Protein AF-A0A7S0A6H1-F1 (afdb_monomer_lite)

Radius of gyration: 26.74 Å; chains: 1; bounding box: 79×59×68 Å

Secondary structure (DSSP, 8-state):
-HHHHHHHHHHHTT-EETTGGGTTT-EETTEE--EEEES--TTSHHHHS---SSEEE----SSHHHHHHHHHH-SEESEEEE--S-HHHHHHHHHHHTTT-SEEEESS------TTS-B--EETS-SS-BSHHHHHHHTEEEEEEEEE-SHHHHHHHHHHHHH-TTTS-TT-----SS-HHHHSTT--SPPPPPPP--TT------PPPPPP----TT-GGGGSPP-EEE-EEEETTEEEE--S-EEEEEEEEEPTTTSSEEEEEEEE---HHHHHHHHHHHHHHHGGGTSHHHHS-HHHHHHHHHHHHHHHGGGHHHHHHHHHHHH---HHHHHHHHHHHHHHHHHHHHHHH-TT---TTSS-EEETTEEEEEEEEE--EEEEE--TTSHHHHHHHHHHHHHHTT-EEEEE--SSS-HHHHTTHHHHHHHS-TTSEEEE-S-HHHHHHHHHHTT--SEEEEES-HHHHHHHHHHSS-GGG-EEEEE----EEEEE-TT--HHHHHHHHHHHHHGGGG-STTSEEEEEEETTTHHHHHHHHHHHHHTS-BS-TTTT-SB---SSTTHHHHHHHHHHHHHHTT-EETTGGGTTT-EETTEEPPEEEES--TTSHHHHS---SSEEEEEEESSHHHHHHHHHT-S--S-EEEE-S---

pLDDT: mean 82.19, std 14.91, range [34.72, 98.62]

Organism: NCBI:txid73915

InterPro domains:
  IPR015590 Aldehyde dehydrogenase domain [PF00171] (3-140)
  IPR015590 Aldehyde dehydrogenase domain [PF00171] (260-655)
  IPR016160 Aldehyde dehydrogenase, cysteine active site [PS00070] (514-525)
  IPR016161 Aldehyde/histidinol dehydrogenase [SSF53720] (2-140)
  IPR016161 Aldehyde/histidinol dehydrogenase [SSF53720] (234-655)
  IPR016162 Aldehyde dehydrogenase, N-terminal [G3DSA:3.40.605.10] (261-488)
  IPR016163 Aldehyde dehydrogenase, C-terminal [G3DSA:3.40.309.10] (1-148)
  IPR016163 Aldehyde dehydrogenase, C-terminal [G3DSA:3.40.309.10] (491-655)
  IPR051020 Aldehyde dehydrogenase-related metabolic enzymes [PTHR42991] (260-654)

Foldseek 3Di:
DQLLQLVVQQVVVPWDQPCVVVVDQHDDVLFHHATETPQGDPSGCVLAPQLLAQYHHDHDDPDLVRVLVSLVNHQWAAEEEDFDPDPVRVVSNCVSNVVRHQYYHYLFFDADDDQQDWRDIGGPFFFWTGHLVGLLVLQWDKDKDKDQDDPVVVVVVVVCCQAQLQLDALQDDHPDPDDLCNLAPPDPDDQQDFDDPDPDPPDQDDLPDDDQLDLALPDCLLVDQAEFEAQFWCAQLDTHHHDDDKDFQFFLDADPVVRHTHGRYIHHADFLVSLQRRLVLLLVCCVVQSHSQLRHHLSSLLSLLSLLSVVCVVCLVVLLSLLCGQFVAASNVSSVLVVLLSVSLSVSSSQSNDPPVPPVQSDFDDDPSMTMGMGIAGQEEEEADDEQLSQRNLRSSNVSSSSSRRYAYEYEAYQTNRSSVVSSSVSCSRRDGGSSYTYDYHDCVRNQLSSQLVLSHQEYHEEEAPVVVVSSLVSHPCSVRYSYGYDHAAAAEEEEELAFPLLVSLVVLCCQCQQAQNLDSRHHLEYEYAPNCQVVSLVSNLVVLLPFAEDRSSNSGSFYFGNDQCLLVVLLVLQVQQVVVPKDQPCVVSVASHDDRRRHRATEIPAGDSSGCSLAPRSSGRYYHYHYDNDVSSVSSSVSSRSHDHYYHYGHPRSD

Structure (mmCIF, N/CA/C/O backbone):
data_AF-A0A7S0A6H1-F1
#
_entry.id   AF-A0A7S0A6H1-F1
#
loop_
_atom_site.group_PDB
_atom_site.id
_atom_site.type_symbol
_atom_site.label_atom_id
_atom_site.label_alt_id
_atom_site.label_comp_id
_atom_site.label_asym_id
_atom_site.label_entity_id
_atom_site.label_seq_id
_atom_site.pdbx_PDB_ins_code
_atom_site.Cartn_x
_atom_site.Cartn_y
_atom_site.Cartn_z
_atom_site.occupancy
_atom_site.B_iso_or_equiv
_atom_site.auth_seq_id
_atom_site.auth_comp_id
_atom_site.auth_asym_id
_atom_site.auth_atom_id
_atom_site.pdbx_PDB_model_num
ATOM 1 N N . ASP A 1 1 ? -9.278 -25.842 16.556 1.00 77.06 1 ASP A N 1
ATOM 2 C CA . ASP A 1 1 ? -8.403 -26.965 16.166 1.00 77.06 1 ASP A CA 1
ATOM 3 C C . ASP A 1 1 ? -6.914 -26.640 16.307 1.00 77.06 1 ASP A C 1
ATOM 5 O O . ASP A 1 1 ? -6.337 -27.057 17.300 1.00 77.06 1 ASP A O 1
ATOM 9 N N . TYR A 1 2 ? -6.274 -25.873 15.408 1.00 86.56 2 TYR A N 1
ATOM 10 C CA . TYR A 1 2 ? -4.821 -25.586 15.501 1.00 86.56 2 TYR A CA 1
ATOM 11 C C . TYR A 1 2 ? -4.397 -24.955 16.846 1.00 86.56 2 TYR A C 1
ATOM 13 O O . TYR A 1 2 ? -3.538 -25.487 17.545 1.00 86.56 2 TYR A O 1
ATOM 21 N N . LEU A 1 3 ? -5.061 -23.868 17.240 1.00 82.69 3 LEU A N 1
ATOM 22 C CA . LEU A 1 3 ? -4.773 -23.092 18.454 1.00 82.69 3 LEU A CA 1
ATOM 23 C C . LEU A 1 3 ? -5.111 -23.843 19.753 1.00 82.69 3 LEU A C 1
ATOM 25 O O . LEU A 1 3 ? -4.364 -23.771 20.723 1.00 82.69 3 LEU A O 1
ATOM 29 N N . GLU A 1 4 ? -6.201 -24.616 19.754 1.00 89.12 4 GLU A N 1
ATOM 30 C CA . GLU A 1 4 ? -6.553 -25.546 20.843 1.00 89.12 4 GLU A CA 1
ATOM 31 C C . GLU A 1 4 ? -5.440 -26.573 21.038 1.00 89.12 4 GLU A C 1
ATOM 33 O O . GLU A 1 4 ? -5.073 -26.877 22.167 1.00 89.12 4 GLU A O 1
ATOM 38 N N . GLY A 1 5 ? -4.863 -27.066 19.937 1.00 92.50 5 GLY A N 1
ATOM 39 C CA . GLY A 1 5 ? -3.716 -27.963 19.969 1.00 92.50 5 GLY A CA 1
ATOM 40 C C . GLY A 1 5 ? -2.462 -27.325 20.571 1.00 92.50 5 GLY A C 1
ATOM 41 O O . GLY A 1 5 ? -1.736 -28.011 21.283 1.00 92.50 5 GLY A O 1
ATOM 42 N N . LEU A 1 6 ? -2.208 -26.032 20.327 1.00 93.00 6 LEU A N 1
ATOM 43 C CA . LEU A 1 6 ? -1.087 -25.301 20.940 1.00 93.00 6 LEU A CA 1
ATOM 44 C C . LEU A 1 6 ? -1.279 -25.114 22.451 1.00 93.00 6 LEU A C 1
ATOM 46 O O . LEU A 1 6 ? -0.324 -25.244 23.214 1.00 93.00 6 LEU A O 1
ATOM 50 N N . ILE A 1 7 ? -2.513 -24.840 22.881 1.00 91.25 7 ILE A N 1
ATOM 51 C CA . ILE A 1 7 ? -2.859 -24.672 24.296 1.00 91.25 7 ILE A CA 1
ATOM 52 C C . ILE A 1 7 ? -2.812 -26.003 25.022 1.00 91.25 7 ILE A C 1
ATOM 54 O O . ILE A 1 7 ? -2.130 -26.110 26.031 1.00 91.25 7 ILE A O 1
ATOM 58 N N . ALA A 1 8 ? -3.503 -27.021 24.509 1.00 94.62 8 ALA A N 1
ATOM 59 C CA . ALA A 1 8 ? -3.524 -28.343 25.121 1.00 94.62 8 ALA A CA 1
ATOM 60 C C . ALA A 1 8 ? -2.100 -28.890 25.299 1.00 94.62 8 ALA A C 1
ATOM 62 O O . ALA A 1 8 ? -1.778 -29.427 26.357 1.00 94.62 8 ALA A O 1
ATOM 63 N N . ASP A 1 9 ? -1.231 -28.677 24.305 1.00 97.44 9 ASP A N 1
ATOM 64 C CA . ASP A 1 9 ? 0.191 -28.998 24.400 1.00 97.44 9 ASP A CA 1
ATOM 65 C C . ASP A 1 9 ? 0.881 -28.246 25.550 1.00 97.44 9 ASP A C 1
ATOM 67 O O . ASP A 1 9 ? 1.485 -28.881 26.414 1.00 97.44 9 ASP A O 1
ATOM 71 N N . ALA A 1 10 ? 0.748 -26.920 25.613 1.00 94.94 10 ALA A N 1
ATOM 72 C CA . ALA A 1 10 ? 1.390 -26.113 26.648 1.00 94.94 10 ALA A CA 1
ATOM 73 C C . ALA A 1 10 ? 0.882 -26.435 28.068 1.00 94.94 10 ALA A C 1
ATOM 75 O O . ALA A 1 10 ? 1.680 -26.545 28.999 1.00 94.94 10 ALA A O 1
ATOM 76 N N . LEU A 1 11 ? -0.425 -26.663 28.235 1.00 94.19 11 LEU A N 1
ATOM 77 C CA . LEU A 1 11 ? -1.022 -27.050 29.519 1.00 94.19 11 LEU A CA 1
ATOM 78 C C . LEU A 1 11 ? -0.569 -28.438 29.962 1.00 94.19 11 LEU A C 1
ATOM 80 O O . LEU A 1 11 ? -0.232 -28.635 31.127 1.00 94.19 11 LEU A O 1
ATOM 84 N N . SER A 1 12 ? -0.485 -29.392 29.029 1.00 96.62 12 SER A N 1
ATOM 85 C CA . SER A 1 12 ? 0.043 -30.729 29.327 1.00 96.62 12 SER A CA 1
ATOM 86 C C . SER A 1 12 ? 1.503 -30.707 29.794 1.00 96.62 12 SER A C 1
ATOM 88 O O . SER A 1 12 ? 1.949 -31.633 30.469 1.00 96.62 12 SER A O 1
ATOM 90 N N . LYS A 1 13 ? 2.235 -29.635 29.467 1.00 96.56 13 LYS A N 1
ATOM 91 C CA . LYS A 1 13 ? 3.647 -29.420 29.807 1.00 96.56 13 LYS A CA 1
ATOM 92 C C . LYS A 1 13 ? 3.848 -28.486 31.002 1.00 96.56 13 LYS A C 1
ATOM 94 O O . LYS A 1 13 ? 4.979 -28.140 31.317 1.00 96.56 13 LYS A O 1
ATOM 99 N N . GLY A 1 14 ? 2.775 -28.114 31.698 1.00 92.44 14 GLY A N 1
ATOM 100 C CA . GLY A 1 14 ? 2.855 -27.386 32.965 1.00 92.44 14 GLY A CA 1
ATOM 101 C C . GLY A 1 14 ? 2.753 -25.866 32.858 1.00 92.44 14 GLY A C 1
ATOM 102 O O . GLY A 1 14 ? 2.885 -25.191 33.881 1.00 92.44 14 GLY A O 1
ATOM 103 N N . ALA A 1 15 ? 2.472 -25.312 31.675 1.00 95.19 15 ALA A N 1
ATOM 104 C CA . ALA A 1 15 ? 2.011 -23.933 31.613 1.00 95.19 15 ALA A CA 1
ATOM 105 C C . ALA A 1 15 ? 0.585 -23.821 32.145 1.00 95.19 15 ALA A C 1
ATOM 107 O O . ALA A 1 15 ? -0.194 -24.771 32.099 1.00 95.19 15 ALA A O 1
ATOM 108 N N . ASN A 1 16 ? 0.223 -22.624 32.595 1.00 92.44 16 ASN A N 1
ATOM 109 C CA . ASN A 1 16 ? -1.143 -22.322 32.976 1.00 92.44 16 ASN A CA 1
ATOM 110 C C . ASN A 1 16 ? -1.787 -21.456 31.915 1.00 92.44 16 ASN A C 1
ATOM 112 O O . ASN A 1 16 ? -1.172 -20.551 31.353 1.00 92.44 16 ASN A O 1
ATOM 116 N N . LEU A 1 17 ? -3.065 -21.706 31.703 1.00 91.56 17 LEU A N 1
ATOM 117 C CA . LEU A 1 17 ? -3.928 -20.789 31.000 1.00 91.56 17 LEU A CA 1
ATOM 118 C C . LEU A 1 17 ? -4.329 -19.708 32.005 1.00 91.56 17 LEU A C 1
ATOM 120 O O . LEU A 1 17 ? -5.240 -19.897 32.803 1.00 91.56 17 LEU A O 1
ATOM 124 N N . VAL A 1 18 ? -3.587 -18.603 32.024 1.00 91.50 18 VAL A N 1
ATOM 125 C CA . VAL A 1 18 ? -3.688 -17.537 33.039 1.00 91.50 18 VAL A CA 1
ATOM 126 C C . VAL A 1 18 ? -5.081 -16.938 33.089 1.00 91.50 18 VAL A C 1
ATOM 128 O O . VAL A 1 18 ? -5.539 -16.499 34.136 1.00 91.50 18 VAL A O 1
ATOM 131 N N . ASN A 1 19 ? -5.755 -16.932 31.946 1.00 87.88 19 ASN A N 1
ATOM 132 C CA . ASN A 1 19 ? -7.104 -16.430 31.796 1.00 87.88 19 ASN A CA 1
ATOM 133 C C . ASN A 1 19 ? -8.121 -17.557 31.532 1.00 87.88 19 ASN A C 1
ATOM 135 O O . ASN A 1 19 ? -9.120 -17.318 30.854 1.00 87.88 19 ASN A O 1
ATOM 139 N N . ALA A 1 20 ? -7.894 -18.772 32.061 1.00 79.56 20 ALA A N 1
ATOM 140 C CA . ALA A 1 20 ? -8.840 -19.895 31.961 1.00 79.56 20 ALA A CA 1
ATOM 141 C C . ALA A 1 20 ? -10.241 -19.526 32.466 1.00 79.56 20 ALA A C 1
ATOM 143 O O . ALA A 1 20 ? -11.234 -19.839 31.813 1.00 79.56 20 ALA A O 1
ATOM 144 N N . ASP A 1 21 ? -10.312 -18.795 33.580 1.00 73.56 21 ASP A N 1
ATOM 145 C CA . ASP A 1 21 ? -11.571 -18.383 34.211 1.00 73.56 21 ASP A CA 1
ATOM 146 C C . ASP A 1 21 ? -12.353 -17.364 33.363 1.00 73.56 21 ASP A C 1
ATOM 148 O O . ASP A 1 21 ? -13.573 -17.266 33.468 1.00 73.56 21 ASP A O 1
ATOM 152 N N . ALA A 1 22 ? -11.664 -16.648 32.467 1.00 72.69 22 ALA A N 1
ATOM 153 C CA . ALA A 1 22 ? -12.266 -15.775 31.457 1.00 72.69 22 ALA A CA 1
ATOM 154 C C . ALA A 1 22 ? -12.583 -16.521 30.144 1.00 72.69 22 ALA A C 1
ATOM 156 O O . ALA A 1 22 ? -12.910 -15.907 29.128 1.00 72.69 22 ALA A O 1
ATOM 157 N N . GLY A 1 23 ? -12.462 -17.850 30.148 1.00 73.25 23 GLY A N 1
ATOM 158 C CA . GLY A 1 23 ? -12.697 -18.702 28.990 1.00 73.25 23 GLY A CA 1
ATOM 159 C C . GLY A 1 23 ? -11.540 -18.736 27.994 1.00 73.25 23 GLY A C 1
ATOM 160 O O . GLY A 1 23 ? -11.761 -19.138 26.851 1.00 73.25 23 GLY A O 1
ATOM 161 N N . GLY A 1 24 ? -10.325 -18.327 28.378 1.00 80.00 24 GLY A N 1
ATOM 162 C CA . GLY A 1 24 ? -9.158 -18.384 27.499 1.00 80.00 24 GLY A CA 1
ATOM 163 C C . GLY A 1 24 ? -8.974 -19.779 26.906 1.00 80.00 24 GLY A C 1
ATOM 164 O O . GLY A 1 24 ? -9.178 -20.778 27.583 1.00 80.00 24 GLY A O 1
ATOM 165 N N . GLY A 1 25 ? -8.680 -19.870 25.611 1.00 75.38 25 GLY A N 1
ATOM 166 C CA . GLY A 1 25 ? -8.483 -21.144 24.912 1.00 75.38 25 GLY A CA 1
ATOM 167 C C . GLY A 1 25 ? -9.740 -21.911 24.508 1.00 75.38 25 GLY A C 1
ATOM 168 O O . GLY A 1 25 ? -9.616 -22.922 23.818 1.00 75.38 25 GLY A O 1
ATOM 169 N N . SER A 1 26 ? -10.931 -21.441 24.886 1.00 79.12 26 SER A N 1
ATOM 170 C CA . SER A 1 26 ? -12.208 -21.999 24.418 1.00 79.12 26 SER A CA 1
ATOM 171 C C . SER A 1 26 ? -12.583 -21.487 23.017 1.00 79.12 26 SER A C 1
ATOM 173 O O . SER A 1 26 ? -12.060 -20.470 22.563 1.00 79.12 26 SER A O 1
ATOM 175 N N . ARG A 1 27 ? -13.487 -22.167 22.291 1.00 74.62 27 ARG A N 1
ATOM 176 C CA . ARG A 1 27 ? -13.935 -21.725 20.954 1.00 74.62 27 ARG A CA 1
ATOM 177 C C . ARG A 1 27 ? -15.434 -21.886 20.719 1.00 74.62 27 ARG A C 1
ATOM 179 O O . ARG A 1 27 ? -16.055 -22.812 21.233 1.00 74.62 27 ARG A O 1
ATOM 186 N N . ALA A 1 28 ? -15.980 -21.052 19.836 1.00 55.66 28 ALA A N 1
ATOM 187 C CA . ALA A 1 28 ? -17.341 -21.160 19.313 1.00 55.66 28 ALA A CA 1
ATOM 188 C C . ALA A 1 28 ? -17.343 -20.942 17.788 1.00 55.66 28 ALA A C 1
ATOM 190 O O . ALA A 1 28 ? -17.263 -19.822 17.289 1.00 55.66 28 ALA A O 1
ATOM 191 N N . GLY A 1 29 ? -17.398 -22.024 17.008 1.00 65.94 29 GLY A N 1
ATOM 192 C CA . GLY A 1 29 ? -17.195 -21.935 15.556 1.00 65.94 29 GLY A CA 1
ATOM 193 C C . GLY A 1 29 ? -15.749 -21.549 15.218 1.00 65.94 29 GLY A C 1
ATOM 194 O O . GLY A 1 29 ? -14.823 -22.213 15.687 1.00 65.94 29 GLY A O 1
ATOM 195 N N . SER A 1 30 ? -15.549 -20.504 14.406 1.00 57.59 30 SER A N 1
ATOM 196 C CA . SER A 1 30 ? -14.222 -19.942 14.084 1.00 57.59 30 SER A CA 1
ATOM 197 C C . SER A 1 30 ? -13.722 -18.912 15.104 1.00 57.59 30 SER A C 1
ATOM 199 O O . SER A 1 30 ? -12.594 -18.442 14.986 1.00 57.59 30 SER A O 1
ATOM 201 N N . LEU A 1 31 ? -14.547 -18.556 16.092 1.00 49.44 31 LEU A N 1
ATOM 202 C CA . LEU A 1 31 ? -14.172 -17.679 17.193 1.00 49.44 31 LEU A CA 1
ATOM 203 C C . LEU A 1 31 ? -13.340 -18.453 18.214 1.00 49.44 31 LEU A C 1
ATOM 205 O O . LEU A 1 31 ? -13.824 -19.439 18.765 1.00 49.44 31 LEU A O 1
ATOM 209 N N . PHE A 1 32 ? -12.129 -17.981 18.490 1.00 69.31 32 PHE A N 1
ATOM 210 C CA . PHE A 1 32 ? -11.218 -18.565 19.465 1.00 69.31 32 PHE A CA 1
ATOM 211 C C . PHE A 1 32 ? -11.006 -17.558 20.596 1.00 69.31 32 PHE A C 1
ATOM 213 O O . PHE A 1 32 ? -10.519 -16.457 20.350 1.00 69.31 32 PHE A O 1
ATOM 220 N N . MET A 1 33 ? -11.420 -17.898 21.814 1.00 74.12 33 MET A N 1
ATOM 221 C CA . MET A 1 33 ? -11.264 -17.030 22.973 1.00 74.12 33 MET A CA 1
ATOM 222 C C . MET A 1 33 ? -9.782 -16.894 23.283 1.00 74.12 33 MET A C 1
ATOM 224 O O . MET A 1 33 ? -9.084 -17.906 23.428 1.00 74.12 33 MET A O 1
ATOM 228 N N . PRO A 1 34 ? -9.280 -15.661 23.366 1.00 80.50 34 PRO A N 1
ATOM 229 C CA . PRO A 1 34 ? -7.868 -15.482 23.528 1.00 80.50 34 PRO A CA 1
ATOM 230 C C . PRO A 1 34 ? -7.273 -16.134 24.770 1.00 80.50 34 PRO A C 1
ATOM 232 O O . PRO A 1 34 ? -7.821 -16.031 25.859 1.00 80.50 34 PRO A O 1
ATOM 235 N N . ALA A 1 35 ? -6.145 -16.805 24.612 1.00 82.19 35 ALA A N 1
ATOM 236 C CA . ALA A 1 35 ? -5.525 -17.638 25.622 1.00 82.19 35 ALA A CA 1
ATOM 237 C C . ALA A 1 35 ? -4.192 -17.049 26.027 1.00 82.19 35 ALA A C 1
ATOM 239 O O . ALA A 1 35 ? -3.286 -16.969 25.206 1.00 82.19 35 ALA A O 1
ATOM 240 N N . VAL A 1 36 ? -4.041 -16.695 27.291 1.00 90.81 36 VAL A N 1
ATOM 241 C CA . VAL A 1 36 ? -2.726 -16.364 27.814 1.00 90.81 36 VAL A CA 1
ATOM 242 C C . VAL A 1 36 ? -2.175 -17.560 28.502 1.00 90.81 36 VAL A C 1
ATOM 244 O O . VAL A 1 36 ? -2.750 -18.074 29.454 1.00 90.81 36 VAL A O 1
ATOM 247 N N . ILE A 1 37 ? -1.047 -17.994 27.987 1.00 90.56 37 ILE A N 1
ATOM 248 C CA . ILE A 1 37 ? -0.339 -19.130 28.490 1.00 90.56 37 ILE A CA 1
ATOM 249 C C . ILE A 1 37 ? 0.883 -18.588 29.211 1.00 90.56 37 ILE A C 1
ATOM 251 O O . ILE A 1 37 ? 1.671 -17.827 28.650 1.00 90.56 37 ILE A O 1
ATOM 255 N N . TYR A 1 38 ? 1.018 -18.953 30.477 1.00 93.31 38 TYR A N 1
ATOM 256 C CA . TYR A 1 38 ? 2.167 -18.594 31.286 1.00 93.31 38 TYR A CA 1
ATOM 257 C C . TYR A 1 38 ? 2.339 -19.552 32.474 1.00 93.31 38 TYR A C 1
ATOM 259 O O . TYR A 1 38 ? 1.357 -19.966 33.093 1.00 93.31 38 TYR A O 1
ATOM 267 N N . PRO A 1 39 ? 3.582 -19.834 32.878 1.00 93.06 39 PRO A N 1
ATOM 268 C CA . PRO A 1 39 ? 4.790 -19.560 32.108 1.00 93.06 39 PRO A CA 1
ATOM 269 C C . PRO A 1 39 ? 4.874 -20.528 30.922 1.00 93.06 39 PRO A C 1
ATOM 271 O O . PRO A 1 39 ? 4.632 -21.717 31.089 1.00 93.06 39 PRO A O 1
ATOM 274 N N . VAL A 1 40 ? 5.203 -20.023 29.733 1.00 92.94 40 VAL A N 1
ATOM 275 C CA . VAL A 1 40 ? 5.559 -20.866 28.585 1.00 92.94 40 VAL A CA 1
ATOM 276 C C . VAL A 1 40 ? 7.058 -21.101 28.584 1.00 92.94 40 VAL A C 1
ATOM 278 O O . VAL A 1 40 ? 7.832 -20.172 28.811 1.00 92.94 40 VAL A O 1
ATOM 281 N N . ASP A 1 41 ? 7.456 -22.332 28.284 1.00 90.19 41 ASP A N 1
ATOM 282 C CA . ASP A 1 41 ? 8.849 -22.715 28.097 1.00 90.19 41 ASP A CA 1
ATOM 283 C C . ASP A 1 41 ? 9.089 -23.361 26.713 1.00 90.19 41 ASP A C 1
ATOM 285 O O . ASP A 1 41 ? 8.132 -23.706 26.009 1.00 90.19 41 ASP A O 1
ATOM 289 N N . PRO A 1 42 ? 10.358 -23.534 26.297 1.00 87.12 42 PRO A N 1
ATOM 290 C CA . PRO A 1 42 ? 10.709 -24.030 24.966 1.00 87.12 42 PRO A CA 1
ATOM 291 C C . PRO A 1 42 ? 10.212 -25.433 24.613 1.00 87.12 42 PRO A C 1
ATOM 293 O O . PRO A 1 42 ? 10.247 -25.808 23.443 1.00 87.12 42 PRO A O 1
ATOM 296 N N . THR A 1 43 ? 9.775 -26.237 25.585 1.00 90.94 43 THR A N 1
ATOM 297 C CA . THR A 1 43 ? 9.234 -27.570 25.298 1.00 90.94 43 THR A CA 1
ATOM 298 C C . THR A 1 43 ? 7.829 -27.497 24.703 1.00 90.94 43 THR A C 1
ATOM 300 O O . THR A 1 43 ? 7.356 -28.480 24.132 1.00 90.94 43 THR A O 1
ATOM 303 N N . MET A 1 44 ? 7.162 -26.345 24.806 1.00 93.19 44 MET A N 1
ATOM 304 C CA . MET A 1 44 ? 5.775 -26.131 24.405 1.00 93.19 44 MET A CA 1
ATOM 305 C C . MET A 1 44 ? 5.688 -25.605 22.975 1.00 93.19 44 MET A C 1
ATOM 307 O O . MET A 1 44 ? 6.381 -24.661 22.603 1.00 93.19 44 MET A O 1
ATOM 311 N N . ARG A 1 45 ? 4.778 -26.159 22.170 1.00 91.31 45 ARG A N 1
ATOM 312 C CA . ARG A 1 45 ? 4.599 -25.784 20.757 1.00 91.31 45 ARG A CA 1
ATOM 313 C C . ARG A 1 45 ? 4.360 -24.289 20.584 1.00 91.31 45 ARG A C 1
ATOM 315 O O . ARG A 1 45 ? 4.960 -23.662 19.721 1.00 91.31 45 ARG A O 1
ATOM 322 N N . VAL A 1 46 ? 3.552 -23.701 21.465 1.00 87.94 46 VAL A N 1
ATOM 323 C CA . VAL A 1 46 ? 3.236 -22.268 21.472 1.00 87.94 46 VAL A CA 1
ATOM 324 C C . VAL A 1 46 ? 4.469 -21.371 21.676 1.00 87.94 46 VAL A C 1
ATOM 326 O O . VAL A 1 46 ? 4.431 -20.202 21.328 1.00 87.94 46 VAL A O 1
ATOM 329 N N . PHE A 1 47 ? 5.580 -21.882 22.205 1.00 86.12 47 PHE A N 1
ATOM 330 C CA . PHE A 1 47 ? 6.810 -21.104 22.337 1.00 86.12 47 PHE A CA 1
ATOM 331 C C . PHE A 1 47 ? 7.486 -20.843 20.980 1.00 86.12 47 PHE A C 1
ATOM 333 O O . PHE A 1 47 ? 8.064 -19.778 20.770 1.00 86.12 47 PHE A O 1
ATOM 340 N N . GLY A 1 48 ? 7.418 -21.811 20.057 1.00 74.75 48 GLY A N 1
ATOM 341 C CA . GLY A 1 48 ? 8.121 -21.771 18.768 1.00 74.75 48 GLY A CA 1
ATOM 342 C C . GLY A 1 48 ? 7.226 -21.660 17.528 1.00 74.75 48 GLY A C 1
ATOM 343 O O . GLY A 1 48 ? 7.669 -21.122 16.513 1.00 74.75 48 GLY A O 1
ATOM 344 N N . GLU A 1 49 ? 5.984 -22.147 17.588 1.00 82.75 49 GLU A N 1
ATOM 345 C CA . GLU A 1 49 ? 5.017 -22.119 16.483 1.00 82.75 49 GLU A CA 1
ATOM 346 C C . GLU A 1 49 ? 4.249 -20.797 16.469 1.00 82.75 49 GLU A C 1
ATOM 348 O O . GLU A 1 49 ? 3.731 -20.368 17.494 1.00 82.75 49 GLU A O 1
ATOM 353 N N . GLU A 1 50 ? 4.145 -20.158 15.302 1.00 73.62 50 GLU A N 1
ATOM 354 C CA . GLU A 1 50 ? 3.356 -18.935 15.138 1.00 73.62 50 GLU A CA 1
ATOM 355 C C . GLU A 1 50 ? 1.884 -19.223 15.411 1.00 73.62 50 GLU A C 1
ATOM 357 O O . GLU A 1 50 ? 1.308 -20.152 14.835 1.00 73.62 50 GLU A O 1
ATOM 362 N N . GLN A 1 51 ? 1.272 -18.445 16.301 1.00 68.50 51 GLN A N 1
ATOM 363 C CA . GLN A 1 51 ? -0.089 -18.745 16.715 1.00 68.50 51 GLN A CA 1
ATOM 364 C C . GLN A 1 51 ? -1.069 -18.262 15.655 1.00 68.50 51 GLN A C 1
ATOM 366 O O . GLN A 1 51 ? -1.954 -19.031 15.299 1.00 68.50 51 GLN A O 1
ATOM 371 N N . PHE A 1 52 ? -0.908 -17.041 15.116 1.00 59.34 52 PHE A N 1
ATOM 372 C CA . PHE A 1 52 ? -1.847 -16.441 14.146 1.00 59.34 52 PHE A CA 1
ATOM 373 C C . PHE A 1 52 ? -3.335 -16.640 14.525 1.00 59.34 52 PHE A C 1
ATOM 375 O O . PHE A 1 52 ? -4.268 -16.728 13.730 1.00 59.34 52 PHE A O 1
ATOM 382 N N . GLY A 1 53 ? -3.537 -16.765 15.817 1.00 48.41 53 GLY A N 1
ATOM 383 C CA . GLY A 1 53 ? -4.778 -16.761 16.534 1.00 48.41 53 GLY A CA 1
ATOM 384 C C . GLY A 1 53 ? -4.427 -16.420 17.978 1.00 48.41 53 GLY A C 1
ATOM 385 O O . GLY A 1 53 ? -3.251 -16.388 18.328 1.00 48.41 53 GLY A O 1
ATOM 386 N N . PRO A 1 54 ? -5.404 -16.142 18.833 1.00 72.38 54 PRO A N 1
ATOM 387 C CA . PRO A 1 54 ? -5.255 -15.239 19.963 1.00 72.38 54 PRO A CA 1
ATOM 388 C C . PRO A 1 54 ? -4.571 -15.837 21.195 1.00 72.38 54 PRO A C 1
ATOM 390 O O . PRO A 1 54 ? -5.075 -15.754 22.305 1.00 72.38 54 PRO A O 1
ATOM 393 N N . VAL A 1 55 ? -3.430 -16.489 21.010 1.00 74.06 55 VAL A N 1
ATOM 394 C CA . VAL A 1 55 ? -2.758 -17.314 22.007 1.00 74.06 55 VAL A CA 1
ATOM 395 C C . VAL A 1 55 ? -1.414 -16.707 22.353 1.00 74.06 55 VAL A C 1
ATOM 397 O O . VAL A 1 55 ? -0.489 -16.824 21.564 1.00 74.06 55 VAL A O 1
ATOM 400 N N . VAL A 1 56 ? -1.329 -16.104 23.531 1.00 86.62 56 VAL A N 1
ATOM 401 C CA . VAL A 1 56 ? -0.240 -15.326 24.129 1.00 86.62 56 VAL A CA 1
ATOM 402 C C . VAL A 1 56 ? 0.660 -16.199 24.989 1.00 86.62 56 VAL A C 1
ATOM 404 O O . VAL A 1 56 ? 0.392 -16.379 26.176 1.00 86.62 56 VAL A O 1
ATOM 407 N N . PRO A 1 57 ? 1.739 -16.769 24.450 1.00 86.31 57 PRO A N 1
ATOM 408 C CA . PRO A 1 57 ? 2.828 -17.281 25.247 1.00 86.31 57 PRO A CA 1
ATOM 409 C C . PRO A 1 57 ? 3.579 -16.129 25.902 1.00 86.31 57 PRO A C 1
ATOM 411 O O . PRO A 1 57 ? 4.229 -15.325 25.230 1.00 86.31 57 PRO A O 1
ATOM 414 N N . ILE A 1 58 ? 3.525 -16.099 27.228 1.00 88.94 58 ILE A N 1
ATOM 415 C CA . ILE A 1 58 ? 4.428 -15.304 28.048 1.00 88.94 58 ILE A CA 1
ATOM 416 C C . ILE A 1 58 ? 5.428 -16.282 28.649 1.00 88.94 58 ILE A C 1
ATOM 418 O O . ILE A 1 58 ? 5.073 -17.183 29.411 1.00 88.94 58 ILE A O 1
ATOM 422 N N . ALA A 1 59 ? 6.691 -16.106 28.298 1.00 85.62 59 ALA A N 1
ATOM 423 C CA . ALA A 1 59 ? 7.787 -16.799 28.945 1.00 85.62 59 ALA A CA 1
ATOM 424 C C . ALA A 1 59 ? 8.378 -15.881 30.013 1.00 85.62 59 ALA A C 1
ATOM 426 O O . ALA A 1 59 ? 8.608 -14.696 29.767 1.00 85.62 59 ALA A O 1
ATOM 427 N N . LYS A 1 60 ? 8.637 -16.427 31.202 1.00 88.25 60 LYS A N 1
ATOM 428 C CA . LYS A 1 60 ? 9.568 -15.773 32.121 1.00 88.25 60 LYS A CA 1
ATOM 429 C C . LYS A 1 60 ? 10.969 -15.975 31.576 1.00 88.25 60 LYS A C 1
ATOM 431 O O . LYS A 1 60 ? 11.281 -17.042 31.057 1.00 88.25 60 LYS A O 1
ATOM 436 N N . PHE A 1 61 ? 11.812 -14.985 31.786 1.00 86.56 61 PHE A N 1
ATOM 437 C CA . PHE A 1 61 ? 13.245 -15.148 31.660 1.00 86.56 61 PHE A CA 1
ATOM 438 C C . PHE A 1 61 ? 13.897 -14.490 32.869 1.00 86.56 61 PHE A C 1
ATOM 440 O O . PHE A 1 61 ? 13.404 -13.484 33.383 1.00 86.56 61 PHE A O 1
ATOM 447 N N . CYS A 1 62 ? 14.989 -15.068 33.349 1.00 84.62 62 CYS A N 1
ATOM 448 C CA . CYS A 1 62 ? 15.783 -14.491 34.434 1.00 84.62 62 CYS A CA 1
ATOM 449 C C . CYS A 1 62 ? 17.065 -13.833 33.918 1.00 84.62 62 CYS A C 1
ATOM 451 O O . CYS A 1 62 ? 17.764 -13.151 34.667 1.00 84.62 62 CYS A O 1
ATOM 453 N N . SER A 1 63 ? 17.379 -14.032 32.638 1.00 80.44 63 SER A N 1
ATOM 454 C CA . SER A 1 63 ? 18.588 -13.521 32.011 1.00 80.44 63 SER A CA 1
ATOM 455 C C . SER A 1 63 ? 18.382 -13.251 30.521 1.00 80.44 63 SER A C 1
ATOM 457 O O . SER A 1 63 ? 17.590 -13.913 29.852 1.00 80.44 63 SER A O 1
ATOM 459 N N . ALA A 1 64 ? 19.149 -12.310 29.967 1.00 69.38 64 ALA A N 1
ATOM 460 C CA . ALA A 1 64 ? 19.152 -12.047 28.526 1.00 69.38 64 ALA A CA 1
ATOM 461 C C . ALA A 1 64 ? 19.578 -13.280 27.694 1.00 69.38 64 ALA A C 1
ATOM 463 O O . ALA A 1 64 ? 19.168 -13.416 26.544 1.00 69.38 64 ALA A O 1
ATOM 464 N N . SER A 1 65 ? 20.348 -14.205 28.286 1.00 71.50 65 SER A N 1
ATOM 465 C CA . SER A 1 65 ? 20.776 -15.466 27.658 1.00 71.50 65 SER A CA 1
ATOM 466 C C . SER A 1 65 ? 19.602 -16.415 27.372 1.00 71.50 65 SER A C 1
ATOM 468 O O . SER A 1 65 ? 19.574 -17.095 26.350 1.00 71.50 65 SER A O 1
ATOM 470 N N . GLU A 1 66 ? 18.587 -16.434 28.238 1.00 76.31 66 GLU A N 1
ATOM 471 C CA . GLU A 1 66 ? 17.375 -17.236 28.015 1.00 76.31 66 GLU A CA 1
ATOM 472 C C . GLU A 1 66 ? 16.528 -16.676 26.866 1.00 76.31 66 GLU A C 1
ATOM 474 O O . GLU A 1 66 ? 15.993 -17.440 26.061 1.00 76.31 66 GLU A O 1
ATOM 479 N N . VAL A 1 67 ? 16.469 -15.346 26.734 1.00 75.31 67 VAL A N 1
ATOM 480 C CA . VAL A 1 67 ? 15.812 -14.684 25.596 1.00 75.31 67 VAL A CA 1
ATOM 481 C C . VAL A 1 67 ? 16.566 -14.980 24.296 1.00 75.31 67 VAL A C 1
ATOM 483 O O . VAL A 1 67 ? 15.942 -15.281 23.281 1.00 75.31 67 VAL A O 1
ATOM 486 N N . ASP A 1 68 ? 17.902 -14.977 24.324 1.00 69.94 68 ASP A N 1
ATOM 487 C CA . ASP A 1 68 ? 18.733 -15.344 23.169 1.00 69.94 68 ASP A CA 1
ATOM 488 C C . ASP A 1 68 ? 18.447 -16.775 22.689 1.00 69.94 68 ASP A C 1
ATOM 490 O O . ASP A 1 68 ? 18.160 -17.003 21.510 1.00 69.94 68 ASP A O 1
ATOM 494 N N . ALA A 1 69 ? 18.449 -17.743 23.610 1.00 72.56 69 ALA A N 1
ATOM 495 C CA . ALA A 1 69 ? 18.148 -19.137 23.295 1.00 72.56 69 ALA A CA 1
ATOM 496 C C . ALA A 1 69 ? 16.739 -19.301 22.696 1.00 72.56 69 ALA A C 1
ATOM 498 O O . ALA A 1 69 ? 16.556 -20.041 21.725 1.00 72.56 69 ALA A O 1
ATOM 499 N N . ALA A 1 70 ? 15.759 -18.562 23.224 1.00 73.75 70 ALA A N 1
ATOM 500 C CA . ALA A 1 70 ? 14.379 -18.586 22.758 1.00 73.75 70 ALA A CA 1
ATOM 501 C C . ALA A 1 70 ? 14.231 -18.088 21.315 1.00 73.75 70 ALA A C 1
ATOM 503 O O . ALA A 1 70 ? 13.637 -18.746 20.457 1.00 73.75 70 ALA A O 1
ATOM 504 N N . VAL A 1 71 ? 14.806 -16.922 21.025 1.00 68.88 71 VAL A N 1
ATOM 505 C CA . VAL A 1 71 ? 14.650 -16.273 19.722 1.00 68.88 71 VAL A CA 1
ATOM 506 C C . VAL A 1 71 ? 15.415 -17.034 18.628 1.00 68.88 71 VAL A C 1
ATOM 508 O O . VAL A 1 71 ? 14.942 -17.135 17.485 1.00 68.88 71 VAL A O 1
ATOM 511 N N . ARG A 1 72 ? 16.552 -17.655 18.972 1.00 66.12 72 ARG A N 1
ATOM 512 C CA . ARG A 1 72 ? 17.311 -18.531 18.060 1.00 66.12 72 ARG A CA 1
ATOM 513 C C . ARG A 1 72 ? 16.567 -19.810 17.685 1.00 66.12 72 ARG A C 1
ATOM 515 O O . ARG A 1 72 ? 16.713 -20.250 16.549 1.00 66.12 72 ARG A O 1
ATOM 522 N N . ALA A 1 73 ? 15.776 -20.374 18.595 1.00 68.81 73 ALA A N 1
ATOM 523 C CA . ALA A 1 73 ? 14.999 -21.588 18.341 1.00 68.81 73 ALA A CA 1
ATOM 524 C C . ALA A 1 73 ? 13.756 -21.350 17.460 1.00 68.81 73 ALA A C 1
ATOM 526 O O . ALA A 1 73 ? 13.257 -22.281 16.832 1.00 68.81 73 ALA A O 1
ATOM 527 N N . SER A 1 74 ? 13.256 -20.113 17.399 1.00 68.56 74 SER A N 1
ATOM 528 C CA . SER A 1 74 ? 12.075 -19.759 16.600 1.00 68.56 74 SER A CA 1
ATOM 529 C C . SER A 1 74 ? 12.359 -19.785 15.086 1.00 68.56 74 SER A C 1
ATOM 531 O O . SER A 1 74 ? 13.510 -19.672 14.665 1.00 68.56 74 SER A O 1
ATOM 533 N N . TRP A 1 75 ? 11.314 -19.896 14.250 1.00 63.97 75 TRP A N 1
ATOM 534 C CA . TRP A 1 75 ? 11.391 -19.659 12.800 1.00 63.97 75 TRP A CA 1
ATOM 535 C C . TRP A 1 75 ? 10.616 -18.405 12.343 1.00 63.97 75 TRP A C 1
ATOM 537 O O . TRP A 1 75 ? 10.389 -18.237 11.152 1.00 63.97 75 TRP A O 1
ATOM 547 N N . ASN A 1 76 ? 10.310 -17.458 13.242 1.00 64.50 76 ASN A N 1
ATOM 548 C CA . ASN A 1 76 ? 9.696 -16.152 12.908 1.00 64.50 76 ASN A CA 1
ATOM 549 C C . ASN A 1 76 ? 10.567 -14.975 13.378 1.00 64.50 76 ASN A C 1
ATOM 551 O O . ASN A 1 76 ? 11.234 -15.099 14.400 1.00 64.50 76 ASN A O 1
ATOM 555 N N . GLY A 1 77 ? 10.647 -13.862 12.641 1.00 67.56 77 GLY A N 1
ATOM 556 C CA . GLY A 1 77 ? 11.666 -12.842 12.940 1.00 67.56 77 GLY A CA 1
ATOM 557 C C . GLY A 1 77 ? 11.387 -11.457 12.373 1.00 67.56 77 GLY A C 1
ATOM 558 O O . GLY A 1 77 ? 12.268 -10.837 11.780 1.00 67.56 77 GLY A O 1
ATOM 559 N N . GLN A 1 78 ? 10.163 -10.952 12.506 1.00 71.06 78 GLN A N 1
ATOM 560 C CA . GLN A 1 78 ? 9.824 -9.666 11.900 1.00 71.06 78 GLN A CA 1
ATOM 561 C C . GLN A 1 78 ? 10.379 -8.479 12.679 1.00 71.06 78 GLN A C 1
ATOM 563 O O . GLN A 1 78 ? 11.198 -7.735 12.149 1.00 71.06 78 GLN A O 1
ATOM 568 N N . GLN A 1 79 ? 9.979 -8.305 13.935 1.00 79.06 79 GLN A N 1
ATOM 569 C CA . GLN A 1 79 ? 10.445 -7.210 14.780 1.00 79.06 79 GLN A CA 1
ATOM 570 C C . GLN A 1 79 ? 10.519 -7.661 16.242 1.00 79.06 79 GLN A C 1
ATOM 572 O O . GLN A 1 79 ? 9.842 -8.608 16.631 1.00 79.06 79 GLN A O 1
ATOM 577 N N . ALA A 1 80 ? 11.308 -6.958 17.044 1.00 76.56 80 ALA A N 1
ATOM 578 C CA . ALA A 1 80 ? 11.274 -7.028 18.496 1.00 76.56 80 ALA A CA 1
ATOM 579 C C . ALA A 1 80 ? 11.044 -5.625 19.061 1.00 76.56 80 ALA A C 1
ATOM 581 O O . ALA A 1 80 ? 11.423 -4.621 18.449 1.00 76.56 80 ALA A O 1
ATOM 582 N N . ALA A 1 81 ? 10.433 -5.558 20.233 1.00 76.44 81 ALA A N 1
ATOM 583 C CA . ALA A 1 81 ? 10.336 -4.340 21.014 1.00 76.44 81 ALA A CA 1
ATOM 584 C C . ALA A 1 81 ? 10.975 -4.608 22.376 1.00 76.44 81 ALA A C 1
ATOM 586 O O . ALA A 1 81 ? 10.681 -5.618 23.013 1.00 76.44 81 ALA A O 1
ATOM 587 N N . ILE A 1 82 ? 11.899 -3.739 22.769 1.00 72.50 82 ILE A N 1
ATOM 588 C CA . ILE A 1 82 ? 12.583 -3.783 24.054 1.00 72.50 82 ILE A CA 1
ATOM 589 C C . ILE A 1 82 ? 12.028 -2.628 24.875 1.00 72.50 82 ILE A C 1
ATOM 591 O O . ILE A 1 82 ? 12.109 -1.469 24.460 1.00 72.50 82 ILE A O 1
ATOM 595 N N . PHE A 1 83 ? 11.489 -2.976 26.033 1.00 69.69 83 PHE A N 1
ATOM 596 C CA . PHE A 1 83 ? 10.958 -2.048 27.017 1.00 69.69 83 PHE A CA 1
ATOM 597 C C . PHE A 1 83 ? 11.873 -2.099 28.232 1.00 69.69 83 PHE A C 1
ATOM 599 O O . PHE A 1 83 ? 12.080 -3.161 28.817 1.00 69.69 83 PHE A O 1
ATOM 606 N N . THR A 1 84 ? 12.545 -0.988 28.515 1.00 66.88 84 THR A N 1
ATOM 607 C CA . THR A 1 84 ? 13.463 -0.876 29.651 1.00 66.88 84 THR A CA 1
ATOM 608 C C . THR A 1 84 ? 13.831 0.581 29.911 1.00 66.88 84 THR A C 1
ATOM 610 O O . THR A 1 84 ? 13.890 1.417 29.003 1.00 66.88 84 THR A O 1
ATOM 613 N N . ARG A 1 85 ? 14.137 0.874 31.176 1.00 69.69 85 ARG A N 1
ATOM 614 C CA . ARG A 1 85 ? 14.722 2.146 31.624 1.00 69.69 85 ARG A CA 1
ATOM 615 C C . ARG A 1 85 ? 16.246 2.077 31.768 1.00 69.69 85 ARG A C 1
ATOM 617 O O . ARG A 1 85 ? 16.869 3.109 31.998 1.00 69.69 85 ARG A O 1
ATOM 624 N N . ASP A 1 86 ? 16.838 0.888 31.624 1.00 75.19 86 ASP A N 1
ATOM 625 C CA . ASP A 1 86 ? 18.280 0.641 31.731 1.00 75.19 86 ASP A CA 1
ATOM 626 C C . ASP A 1 86 ? 18.941 0.540 30.338 1.00 75.19 86 ASP A C 1
ATOM 628 O O . ASP A 1 86 ? 18.741 -0.451 29.623 1.00 75.19 86 ASP A O 1
ATOM 632 N N . PRO A 1 87 ? 19.777 1.524 29.947 1.00 61.41 87 PRO A N 1
ATOM 633 C CA . PRO A 1 87 ? 20.506 1.502 28.681 1.00 61.41 87 PRO A CA 1
ATOM 634 C C . PRO A 1 87 ? 21.466 0.314 28.524 1.00 61.41 87 PRO A C 1
ATOM 636 O O . PRO A 1 87 ? 21.699 -0.123 27.398 1.00 61.41 87 PRO A O 1
ATOM 639 N N . GLY A 1 88 ? 22.020 -0.221 29.619 1.00 67.69 88 GLY A N 1
ATOM 640 C CA . GLY A 1 88 ? 22.926 -1.373 29.583 1.00 67.69 88 GLY A CA 1
ATOM 641 C C . GLY A 1 88 ? 22.194 -2.661 29.205 1.00 67.69 88 GLY A C 1
ATOM 642 O O . GLY A 1 88 ? 22.631 -3.391 28.311 1.00 67.69 88 GLY A O 1
ATOM 643 N N . ALA A 1 89 ? 21.032 -2.897 29.819 1.00 68.75 89 ALA A N 1
ATOM 644 C CA . ALA A 1 89 ? 20.145 -3.999 29.457 1.00 68.75 89 ALA A CA 1
ATOM 645 C C . ALA A 1 89 ? 19.607 -3.859 28.021 1.00 68.75 89 ALA A C 1
ATOM 647 O O . ALA A 1 89 ? 19.585 -4.839 27.274 1.00 68.75 89 ALA A O 1
ATOM 648 N N . ALA A 1 90 ? 19.235 -2.638 27.610 1.00 68.38 90 ALA A N 1
ATOM 649 C CA . ALA A 1 90 ? 18.793 -2.359 26.245 1.00 68.38 90 ALA A CA 1
ATOM 650 C C . ALA A 1 90 ? 19.874 -2.711 25.218 1.00 68.38 90 ALA A C 1
ATOM 652 O O . ALA A 1 90 ? 19.596 -3.442 24.273 1.00 68.38 90 ALA A O 1
ATOM 653 N N . ALA A 1 91 ? 21.106 -2.233 25.418 1.00 64.12 91 ALA A N 1
ATOM 654 C CA . ALA A 1 91 ? 22.216 -2.480 24.502 1.00 64.12 91 ALA A CA 1
ATOM 655 C C . ALA A 1 91 ? 22.491 -3.982 24.331 1.00 64.12 91 ALA A C 1
ATOM 657 O O . ALA A 1 91 ? 22.579 -4.467 23.205 1.00 64.12 91 ALA A O 1
ATOM 658 N N . SER A 1 92 ? 22.517 -4.741 25.433 1.00 69.25 92 SER A N 1
ATOM 659 C CA . SER A 1 92 ? 22.746 -6.190 25.385 1.00 69.25 92 SER A CA 1
ATOM 660 C C . SER A 1 92 ? 21.649 -6.943 24.619 1.00 69.25 92 SER A C 1
ATOM 662 O O . SER A 1 92 ? 21.951 -7.866 23.860 1.00 69.25 92 SER A O 1
ATOM 664 N N . LEU A 1 93 ? 20.383 -6.542 24.774 1.00 69.19 93 LEU A N 1
ATOM 665 C CA . LEU A 1 93 ? 19.262 -7.134 24.040 1.00 69.19 93 LEU A CA 1
ATOM 666 C C . LEU A 1 93 ? 19.227 -6.688 22.573 1.00 69.19 93 LEU A C 1
ATOM 668 O O . LEU A 1 93 ? 18.890 -7.494 21.709 1.00 69.19 93 LEU A O 1
ATOM 672 N N . VAL A 1 94 ? 19.597 -5.440 22.270 1.00 73.62 94 VAL A N 1
ATOM 673 C CA . VAL A 1 94 ? 19.716 -4.941 20.892 1.00 73.62 94 VAL A CA 1
ATOM 674 C C . VAL A 1 94 ? 20.758 -5.747 20.124 1.00 73.62 94 VAL A C 1
ATOM 676 O O . VAL A 1 94 ? 20.452 -6.247 19.040 1.00 73.62 94 VAL A O 1
ATOM 679 N N . ASP A 1 95 ? 21.951 -5.922 20.694 1.00 69.88 95 ASP A N 1
ATOM 680 C CA . ASP A 1 95 ? 23.038 -6.677 20.066 1.00 69.88 95 ASP A CA 1
ATOM 681 C C . ASP A 1 95 ? 22.602 -8.113 19.760 1.00 69.88 95 ASP A C 1
ATOM 683 O O . ASP A 1 95 ? 22.781 -8.600 18.641 1.00 69.88 95 ASP A O 1
ATOM 687 N N . MET A 1 96 ? 21.932 -8.753 20.720 1.00 72.06 96 MET A N 1
ATOM 688 C CA . MET A 1 96 ? 21.399 -10.105 20.585 1.00 72.06 96 MET A CA 1
ATOM 689 C C . MET A 1 96 ? 20.302 -10.215 19.510 1.00 72.06 96 MET A C 1
ATOM 691 O O . MET A 1 96 ? 20.377 -11.063 18.617 1.00 72.06 96 MET A O 1
ATOM 695 N N . LEU A 1 97 ? 19.301 -9.333 19.550 1.00 71.69 97 LEU A N 1
ATOM 696 C CA . LEU A 1 97 ? 18.130 -9.401 18.673 1.00 71.69 97 LEU A CA 1
ATOM 697 C C . LEU A 1 97 ? 18.439 -8.965 17.233 1.00 71.69 97 LEU A C 1
ATOM 699 O O . LEU A 1 97 ? 17.746 -9.372 16.295 1.00 71.69 97 LEU A O 1
ATOM 703 N N . SER A 1 98 ? 19.495 -8.173 17.027 1.00 69.12 98 SER A N 1
ATOM 704 C CA . SER A 1 98 ? 19.840 -7.583 15.722 1.00 69.12 98 SER A CA 1
ATOM 705 C C . SER A 1 98 ? 20.058 -8.630 14.621 1.00 69.12 98 SER A C 1
ATOM 707 O O . SER A 1 98 ? 19.830 -8.369 13.435 1.00 69.12 98 SER A O 1
ATOM 709 N N . ALA A 1 99 ? 20.447 -9.847 15.011 1.00 61.09 99 ALA A N 1
ATOM 710 C CA . ALA A 1 99 ? 20.725 -10.964 14.118 1.00 61.09 99 ALA A CA 1
ATOM 711 C C . ALA A 1 99 ? 19.506 -11.858 13.817 1.00 61.09 99 ALA A C 1
ATOM 713 O O . ALA A 1 99 ? 19.600 -12.754 12.976 1.00 61.09 99 ALA A O 1
ATOM 714 N N . VAL A 1 100 ? 18.362 -11.634 14.466 1.00 61.03 100 VAL A N 1
ATOM 715 C CA . VAL A 1 100 ? 17.220 -12.569 14.460 1.00 61.03 100 VAL A CA 1
ATOM 716 C C . VAL A 1 100 ? 15.879 -11.907 14.151 1.00 61.03 100 VAL A C 1
ATOM 718 O O . VAL A 1 100 ? 14.966 -12.600 13.700 1.00 61.03 100 VAL A O 1
ATOM 721 N N . VAL A 1 101 ? 15.782 -10.577 14.263 1.00 67.31 101 VAL A N 1
ATOM 722 C CA . VAL A 1 101 ? 14.611 -9.801 13.824 1.00 67.31 101 VAL A CA 1
ATOM 723 C C . VAL A 1 101 ? 14.953 -8.745 12.762 1.00 67.31 101 VAL A C 1
ATOM 725 O O . VAL A 1 101 ? 16.120 -8.434 12.520 1.00 67.31 101 VAL A O 1
ATOM 728 N N . GLY A 1 102 ? 13.936 -8.229 12.069 1.00 65.62 102 GLY A N 1
ATOM 729 C CA . GLY A 1 102 ? 14.056 -7.218 11.011 1.00 65.62 102 GLY A CA 1
ATOM 730 C C . GLY A 1 102 ? 14.030 -5.761 11.493 1.00 65.62 102 GLY A C 1
ATOM 731 O O . GLY A 1 102 ? 14.534 -4.878 10.800 1.00 65.62 102 GLY A O 1
ATOM 732 N N . ARG A 1 103 ? 13.481 -5.497 12.684 1.00 74.62 103 ARG A N 1
ATOM 733 C CA . ARG A 1 103 ? 13.498 -4.182 13.347 1.00 74.62 103 ARG A CA 1
ATOM 734 C C . ARG A 1 103 ? 13.492 -4.358 14.860 1.00 74.62 103 ARG A C 1
ATOM 736 O O . ARG A 1 103 ? 12.767 -5.206 15.369 1.00 74.62 103 ARG A O 1
ATOM 743 N N . ILE A 1 104 ? 14.268 -3.544 15.564 1.00 76.06 104 ILE A N 1
ATOM 744 C CA . ILE A 1 104 ? 14.239 -3.465 17.025 1.00 76.06 104 ILE A CA 1
ATOM 745 C C . ILE A 1 104 ? 13.719 -2.087 17.394 1.00 76.06 104 ILE A C 1
ATOM 747 O O . ILE A 1 104 ? 14.213 -1.075 16.898 1.00 76.06 104 ILE A O 1
ATOM 751 N N . ASN A 1 105 ? 12.700 -2.063 18.235 1.00 75.75 105 ASN A N 1
ATOM 752 C CA . ASN A 1 105 ? 12.074 -0.846 18.713 1.00 75.75 105 ASN A CA 1
ATOM 753 C C . ASN A 1 105 ? 12.433 -0.684 20.191 1.00 75.75 105 ASN A C 1
ATOM 755 O O . ASN A 1 105 ? 12.385 -1.655 20.941 1.00 75.75 105 ASN A O 1
ATOM 759 N N . LEU A 1 106 ? 12.831 0.520 20.594 1.00 66.19 106 LEU A N 1
ATOM 760 C CA . LEU A 1 106 ? 13.165 0.844 21.981 1.00 66.19 106 LEU A CA 1
ATOM 761 C C . LEU A 1 106 ? 12.050 1.706 22.554 1.00 66.19 106 LEU A C 1
ATOM 763 O O . LEU A 1 106 ? 11.777 2.766 21.989 1.00 66.19 106 LEU A O 1
ATOM 767 N N . ASN A 1 107 ? 11.408 1.243 23.629 1.00 59.09 107 ASN A N 1
ATOM 768 C CA . ASN A 1 107 ? 10.274 1.910 24.287 1.00 59.09 107 ASN A CA 1
ATOM 769 C C . ASN A 1 107 ? 9.214 2.400 23.288 1.00 59.09 107 ASN A C 1
ATOM 771 O O . ASN A 1 107 ? 8.631 3.475 23.409 1.00 59.09 107 ASN A O 1
ATOM 775 N N . ALA A 1 108 ? 9.027 1.611 22.237 1.00 57.06 108 ALA A N 1
ATOM 776 C CA . ALA A 1 108 ? 8.141 1.898 21.137 1.00 57.06 108 ALA A CA 1
ATOM 777 C C . ALA A 1 108 ? 7.652 0.574 20.573 1.00 57.06 108 ALA A C 1
ATOM 779 O O . ALA A 1 108 ? 8.383 -0.415 20.503 1.00 57.06 108 ALA A O 1
ATOM 780 N N . GLN A 1 109 ? 6.408 0.570 20.127 1.00 56.59 109 GLN A N 1
ATOM 781 C CA . GLN A 1 109 ? 5.856 -0.550 19.386 1.00 56.59 109 GLN A CA 1
ATOM 782 C C . GLN A 1 109 ? 6.628 -0.856 18.093 1.00 56.59 109 GLN A C 1
ATOM 784 O O . GLN A 1 109 ? 7.265 0.001 17.468 1.00 56.59 109 GLN A O 1
ATOM 789 N N . CYS A 1 110 ? 6.422 -2.068 17.600 1.00 67.94 110 CYS A N 1
ATOM 790 C CA . CYS A 1 110 ? 6.695 -2.409 16.214 1.00 67.94 110 CYS A CA 1
ATOM 791 C C . CYS A 1 110 ? 5.860 -1.528 15.256 1.00 67.94 110 CYS A C 1
ATOM 793 O O . CYS A 1 110 ? 4.645 -1.396 15.413 1.00 67.94 110 CYS A O 1
ATOM 795 N N . SER A 1 111 ? 6.499 -0.894 14.262 1.00 57.16 111 SER A N 1
ATOM 796 C CA . SER A 1 111 ? 5.858 0.072 13.345 1.00 57.16 111 SER A CA 1
ATOM 797 C C . SER A 1 111 ? 6.454 0.046 11.924 1.00 57.16 111 SER A C 1
ATOM 799 O O . SER A 1 111 ? 7.468 -0.616 11.677 1.00 57.16 111 SER A O 1
ATOM 801 N N . ARG A 1 112 ? 5.823 0.753 10.962 1.00 57.97 112 ARG A N 1
ATOM 802 C CA . ARG A 1 112 ? 6.270 0.809 9.544 1.00 57.97 112 ARG A CA 1
ATOM 803 C C . ARG A 1 112 ? 7.179 1.991 9.197 1.00 57.97 112 ARG A C 1
ATOM 805 O O . ARG A 1 112 ? 7.989 1.859 8.295 1.00 57.97 112 ARG A O 1
ATOM 812 N N . GLY A 1 113 ? 7.030 3.144 9.849 1.00 55.34 113 GLY A N 1
ATOM 813 C CA . GLY A 1 113 ? 7.671 4.389 9.396 1.00 55.34 113 GLY A CA 1
ATOM 814 C C . GLY A 1 113 ? 9.021 4.707 10.054 1.00 55.34 113 GLY A C 1
ATOM 815 O O . GLY A 1 113 ? 9.374 4.062 11.052 1.00 55.34 113 GLY A O 1
ATOM 816 N N . PRO A 1 114 ? 9.710 5.766 9.573 1.00 56.41 114 PRO A N 1
ATOM 817 C CA . PRO A 1 114 ? 9.591 6.388 8.236 1.00 56.41 114 PRO A CA 1
ATOM 818 C C . PRO A 1 114 ? 10.212 5.541 7.100 1.00 56.41 114 PRO A C 1
ATOM 820 O O . PRO A 1 114 ? 11.155 4.799 7.342 1.00 56.41 114 PRO A O 1
ATOM 823 N N . ASP A 1 115 ? 9.718 5.690 5.858 1.00 51.19 115 ASP A N 1
ATOM 824 C CA . ASP A 1 115 ? 10.029 4.828 4.683 1.00 51.19 115 ASP A CA 1
ATOM 825 C C . ASP A 1 115 ? 11.504 4.826 4.227 1.00 51.19 115 ASP A C 1
ATOM 827 O O . ASP A 1 115 ? 11.907 4.049 3.361 1.00 51.19 115 ASP A O 1
ATOM 831 N N . VAL A 1 116 ? 12.324 5.721 4.775 1.00 46.31 116 VAL A N 1
ATOM 832 C CA . VAL A 1 116 ? 13.779 5.700 4.578 1.00 46.31 116 VAL A CA 1
ATOM 833 C C . VAL A 1 116 ? 14.448 4.590 5.393 1.00 46.31 116 VAL A C 1
ATOM 835 O O . VAL A 1 116 ? 15.505 4.105 4.994 1.00 46.31 116 VAL A O 1
ATOM 838 N N . PHE A 1 117 ? 13.837 4.149 6.499 1.00 52.41 117 PHE A N 1
ATOM 839 C CA . PHE A 1 117 ? 14.347 3.046 7.310 1.00 52.41 117 PHE A CA 1
ATOM 840 C C . PHE A 1 117 ? 13.836 1.690 6.803 1.00 52.41 117 PHE A C 1
ATOM 842 O O . PHE A 1 117 ? 12.715 1.609 6.302 1.00 52.41 117 PHE A O 1
ATOM 849 N N . PRO A 1 118 ? 14.635 0.612 6.929 1.00 53.81 118 PRO A N 1
ATOM 850 C CA . PRO A 1 118 ? 14.252 -0.736 6.510 1.00 53.81 118 PRO A CA 1
ATOM 851 C C . PRO A 1 118 ? 12.933 -1.209 7.135 1.00 53.81 118 PRO A C 1
ATOM 853 O O . PRO A 1 118 ? 12.841 -1.397 8.347 1.00 53.81 118 PRO A O 1
ATOM 856 N N . PHE A 1 119 ? 11.927 -1.478 6.305 1.00 67.81 119 PHE A N 1
ATOM 857 C CA . PHE A 1 119 ? 10.739 -2.234 6.694 1.00 67.81 119 PHE A CA 1
ATOM 858 C C . PHE A 1 119 ? 10.866 -3.668 6.183 1.00 67.81 119 PHE A C 1
ATOM 860 O O . PHE A 1 119 ? 10.439 -3.997 5.075 1.00 67.81 119 PHE A O 1
ATOM 867 N N . SER A 1 120 ? 11.554 -4.494 6.970 1.00 67.69 120 SER A N 1
ATOM 868 C CA . SER A 1 120 ? 11.854 -5.892 6.655 1.00 67.69 120 SER A CA 1
ATOM 869 C C . SER A 1 120 ? 11.067 -6.840 7.554 1.00 67.69 120 SER A C 1
ATOM 871 O O . SER A 1 120 ? 10.471 -6.443 8.557 1.00 67.69 120 SER A O 1
ATOM 873 N N . GLY A 1 121 ? 11.096 -8.119 7.210 1.00 60.91 121 GLY A N 1
ATOM 874 C CA . GLY A 1 121 ? 10.868 -9.194 8.162 1.00 60.91 121 GLY A CA 1
ATOM 875 C C . GLY A 1 121 ? 11.866 -10.307 7.892 1.00 60.91 121 GLY A C 1
ATOM 876 O O . GLY A 1 121 ? 12.279 -10.498 6.750 1.00 60.91 121 GLY A O 1
ATOM 877 N N . ARG A 1 122 ? 12.296 -11.028 8.927 1.00 56.88 122 ARG A N 1
ATOM 878 C CA . ARG A 1 122 ? 13.057 -12.266 8.748 1.00 56.88 122 ARG A CA 1
ATOM 879 C C . ARG A 1 122 ? 12.118 -13.460 8.809 1.00 56.88 122 ARG A C 1
ATOM 881 O O . ARG A 1 122 ? 11.093 -13.436 9.494 1.00 56.88 122 ARG A O 1
ATOM 888 N N . ARG A 1 123 ? 12.554 -14.537 8.158 1.00 64.81 123 ARG A N 1
ATOM 889 C CA . ARG A 1 123 ? 11.886 -15.837 8.160 1.00 64.81 123 ARG A CA 1
ATOM 890 C C . ARG A 1 123 ? 10.517 -15.754 7.447 1.00 64.81 123 ARG A C 1
ATOM 892 O O . ARG A 1 123 ? 10.517 -15.296 6.312 1.00 64.81 123 ARG A O 1
ATOM 899 N N . SER A 1 124 ? 9.390 -16.175 8.024 1.00 53.09 124 SER A N 1
ATOM 900 C CA . SER A 1 124 ? 8.115 -16.292 7.276 1.00 53.09 124 SER A CA 1
ATOM 901 C C . SER A 1 124 ? 7.293 -14.997 7.100 1.00 53.09 124 SER A C 1
ATOM 903 O O . SER A 1 124 ? 6.327 -14.997 6.343 1.00 53.09 124 SER A O 1
ATOM 905 N N . SER A 1 125 ? 7.633 -13.888 7.770 1.00 46.34 125 SER A N 1
ATOM 906 C CA . SER A 1 125 ? 6.707 -12.745 7.940 1.00 46.34 125 SER A CA 1
ATOM 907 C C . SER A 1 125 ? 6.731 -11.675 6.834 1.00 46.34 125 SER A C 1
ATOM 909 O O . SER A 1 125 ? 5.885 -10.782 6.794 1.00 46.34 125 SER A O 1
ATOM 911 N N . ALA A 1 126 ? 7.723 -11.713 5.953 1.00 55.41 126 ALA A N 1
ATOM 912 C CA . ALA A 1 126 ? 7.818 -10.855 4.778 1.00 55.41 126 ALA A CA 1
ATOM 913 C C . ALA A 1 126 ? 8.744 -11.521 3.760 1.00 55.41 126 ALA A C 1
ATOM 915 O O . ALA A 1 126 ? 9.674 -12.231 4.137 1.00 55.41 126 ALA A O 1
ATOM 916 N N . MET A 1 127 ? 8.532 -11.243 2.474 1.00 58.16 127 MET A N 1
ATOM 917 C CA . MET A 1 127 ? 9.523 -11.534 1.441 1.00 58.16 127 MET A CA 1
ATOM 918 C C . MET A 1 127 ? 10.094 -10.220 0.915 1.00 58.16 127 MET A C 1
ATOM 920 O O . MET A 1 127 ? 9.407 -9.448 0.246 1.00 58.16 127 MET A O 1
ATOM 924 N N . GLY A 1 128 ? 11.359 -9.967 1.256 1.00 60.88 128 GLY A N 1
ATOM 925 C CA . GLY A 1 128 ? 12.058 -8.722 0.945 1.00 60.88 128 GLY A CA 1
ATOM 926 C C . GLY A 1 128 ? 11.832 -7.616 1.979 1.00 60.88 128 GLY A C 1
ATOM 927 O O . GLY A 1 128 ? 11.168 -7.797 3.000 1.00 60.88 128 GLY A O 1
ATOM 928 N N . THR A 1 129 ? 12.417 -6.455 1.702 1.00 61.28 129 THR A N 1
ATOM 929 C CA . THR A 1 129 ? 12.418 -5.299 2.599 1.00 61.28 129 THR A CA 1
ATOM 930 C C . THR A 1 129 ? 11.991 -4.052 1.830 1.00 61.28 129 THR A C 1
ATOM 932 O O . THR A 1 129 ? 12.430 -3.827 0.702 1.00 61.28 129 THR A O 1
ATOM 935 N N . MET A 1 130 ? 11.151 -3.218 2.443 1.00 53.56 130 MET A N 1
ATOM 936 C CA . MET A 1 130 ? 10.756 -1.915 1.911 1.00 53.56 130 MET A CA 1
ATOM 937 C C . MET A 1 130 ? 11.479 -0.778 2.618 1.00 53.56 130 MET A C 1
ATOM 939 O O . MET A 1 130 ? 11.197 -0.465 3.765 1.00 53.56 130 MET A O 1
ATOM 943 N N . SER A 1 131 ? 12.374 -0.116 1.909 1.00 65.31 131 SER A N 1
ATOM 944 C CA . SER A 1 131 ? 12.851 1.231 2.220 1.00 65.31 131 SER A CA 1
ATOM 945 C C . SER A 1 131 ? 13.432 1.829 0.952 1.00 65.31 131 SER A C 1
ATOM 947 O O . SER A 1 131 ? 13.484 1.144 -0.066 1.00 65.31 131 SER A O 1
ATOM 949 N N . VAL A 1 132 ? 13.904 3.071 0.981 1.00 60.78 132 VAL A N 1
ATOM 950 C CA . VAL A 1 132 ? 14.608 3.646 -0.174 1.00 60.78 132 VAL A CA 1
ATOM 951 C C . VAL A 1 132 ? 15.727 2.714 -0.682 1.00 60.78 132 VAL A C 1
ATOM 953 O O . VAL A 1 132 ? 15.713 2.308 -1.843 1.00 60.78 132 VAL A O 1
ATOM 956 N N . THR A 1 133 ? 16.651 2.309 0.191 1.00 64.25 133 THR A N 1
ATOM 957 C CA . THR A 1 133 ? 17.767 1.418 -0.170 1.00 64.25 133 THR A CA 1
ATOM 958 C C . THR A 1 133 ? 17.305 -0.013 -0.418 1.00 64.25 133 THR A C 1
ATOM 960 O O . THR A 1 133 ? 17.807 -0.707 -1.298 1.00 64.25 133 THR A O 1
ATOM 963 N N . GLU A 1 134 ? 16.333 -0.484 0.353 1.00 68.56 134 GLU A N 1
ATOM 964 C CA . GLU A 1 134 ? 15.923 -1.881 0.313 1.00 68.56 134 GLU A CA 1
ATOM 965 C C . GLU A 1 134 ? 14.959 -2.190 -0.833 1.00 68.56 134 GLU A C 1
ATOM 967 O O . GLU A 1 134 ? 15.014 -3.283 -1.382 1.00 68.56 134 GLU A O 1
ATOM 972 N N . ALA A 1 135 ? 14.156 -1.226 -1.287 1.00 68.06 135 ALA A N 1
ATOM 973 C CA . ALA A 1 135 ? 13.374 -1.359 -2.513 1.00 68.06 135 ALA A CA 1
ATOM 974 C C . ALA A 1 135 ? 14.304 -1.490 -3.728 1.00 68.06 135 ALA A C 1
ATOM 976 O O . ALA A 1 135 ? 14.077 -2.342 -4.586 1.00 68.06 135 ALA A O 1
ATOM 977 N N . LEU A 1 136 ? 15.406 -0.726 -3.766 1.00 74.31 136 LEU A N 1
ATOM 978 C CA . LEU A 1 136 ? 16.454 -0.914 -4.775 1.00 74.31 136 LEU A CA 1
ATOM 979 C C . LEU A 1 136 ? 17.024 -2.339 -4.713 1.00 74.31 136 LEU A C 1
ATOM 981 O O . LEU A 1 136 ? 17.260 -2.940 -5.757 1.00 74.31 136 LEU A O 1
ATOM 985 N N . ARG A 1 137 ? 17.182 -2.930 -3.519 1.00 78.06 137 ARG A N 1
ATOM 986 C CA . ARG A 1 137 ? 17.615 -4.332 -3.351 1.00 78.06 137 ARG A CA 1
ATOM 987 C C . ARG A 1 137 ? 16.546 -5.347 -3.762 1.00 78.06 137 ARG A C 1
ATOM 989 O O . ARG A 1 137 ? 16.885 -6.330 -4.416 1.00 78.06 137 ARG A O 1
ATOM 996 N N . ALA A 1 138 ? 15.283 -5.117 -3.412 1.00 80.06 138 ALA A N 1
ATOM 997 C CA . ALA A 1 138 ? 14.158 -6.002 -3.709 1.00 80.06 138 ALA A CA 1
ATOM 998 C C . ALA A 1 138 ? 13.919 -6.126 -5.221 1.00 80.06 138 ALA A C 1
ATOM 1000 O O . ALA A 1 138 ? 13.692 -7.225 -5.728 1.00 80.06 138 ALA A O 1
ATOM 1001 N N . PHE A 1 139 ? 14.065 -5.016 -5.949 1.00 85.56 139 PHE A N 1
ATOM 1002 C CA . PHE A 1 139 ? 13.938 -4.960 -7.406 1.00 85.56 139 PHE A CA 1
ATOM 1003 C C . PHE A 1 139 ? 15.278 -5.101 -8.142 1.00 85.56 139 PHE A C 1
ATOM 1005 O O . PHE A 1 139 ? 15.405 -4.675 -9.291 1.00 85.56 139 PHE A O 1
ATOM 1012 N N . SER A 1 140 ? 16.285 -5.715 -7.516 1.00 84.69 140 SER A N 1
ATOM 1013 C CA . SER A 1 140 ? 17.559 -6.016 -8.171 1.00 84.69 140 SER A CA 1
ATOM 1014 C C . SER A 1 140 ? 18.140 -7.374 -7.780 1.00 84.69 140 SER A C 1
ATOM 1016 O O . SER A 1 140 ? 17.662 -8.071 -6.880 1.00 84.69 140 SER A O 1
ATOM 1018 N N . VAL A 1 141 ? 19.174 -7.790 -8.500 1.00 82.31 141 VAL A N 1
ATOM 1019 C CA . VAL A 1 141 ? 20.007 -8.966 -8.217 1.00 82.31 141 VAL A CA 1
ATOM 1020 C C . VAL A 1 141 ? 21.464 -8.544 -8.145 1.00 82.31 141 VAL A C 1
ATOM 1022 O O . VAL A 1 141 ? 21.898 -7.675 -8.894 1.00 82.31 141 VAL A O 1
ATOM 1025 N N . GLU A 1 142 ? 22.234 -9.160 -7.256 1.00 78.62 142 GLU A N 1
ATOM 1026 C CA . GLU A 1 142 ? 23.683 -8.971 -7.239 1.00 78.62 142 GLU A CA 1
ATOM 1027 C C . GLU A 1 142 ? 24.319 -9.653 -8.451 1.00 78.62 142 GLU A C 1
ATOM 1029 O O . GLU A 1 142 ? 23.948 -10.754 -8.849 1.00 78.62 142 GLU A O 1
ATOM 1034 N N . THR A 1 143 ? 25.286 -8.978 -9.054 1.00 73.75 143 THR A N 1
ATOM 1035 C CA . THR A 1 143 ? 26.119 -9.485 -10.139 1.00 73.75 143 THR A CA 1
ATOM 1036 C C . THR A 1 143 ? 27.555 -9.089 -9.845 1.00 73.75 143 THR A C 1
ATOM 1038 O O . THR A 1 143 ? 27.840 -7.949 -9.474 1.00 73.75 143 THR A O 1
ATOM 1041 N N . ILE A 1 144 ? 28.466 -10.045 -9.995 1.00 76.25 144 ILE A N 1
ATOM 1042 C CA . ILE A 1 144 ? 29.879 -9.875 -9.683 1.00 76.25 144 ILE A CA 1
ATOM 1043 C C . ILE A 1 144 ? 30.711 -9.907 -10.963 1.00 76.25 144 ILE A C 1
ATOM 1045 O O . ILE A 1 144 ? 30.600 -10.828 -11.768 1.00 76.25 144 ILE A O 1
ATOM 1049 N N . ALA A 1 145 ? 31.576 -8.910 -11.131 1.00 74.62 145 ALA A N 1
ATOM 1050 C CA . ALA A 1 145 ? 32.721 -9.014 -12.024 1.00 74.62 145 ALA A CA 1
ATOM 1051 C C . ALA A 1 145 ? 33.904 -9.513 -11.191 1.00 74.62 145 ALA A C 1
ATOM 1053 O O . ALA A 1 145 ? 34.251 -8.873 -10.198 1.00 74.62 145 ALA A O 1
ATOM 1054 N N . ALA A 1 146 ? 34.501 -10.649 -11.551 1.00 78.81 146 ALA A N 1
ATOM 1055 C CA . ALA A 1 146 ? 35.588 -11.246 -10.781 1.00 78.81 146 ALA A CA 1
ATOM 1056 C C . ALA A 1 146 ? 36.663 -11.886 -11.661 1.00 78.81 146 ALA A C 1
ATOM 1058 O O . ALA A 1 146 ? 36.394 -12.324 -12.778 1.00 78.81 146 ALA A O 1
ATOM 1059 N N . PHE A 1 147 ? 37.884 -11.946 -11.132 1.00 73.31 147 PHE A N 1
ATOM 1060 C CA . PHE A 1 147 ? 39.045 -12.550 -11.777 1.00 73.31 147 PHE A CA 1
ATOM 1061 C C . PHE A 1 147 ? 40.095 -12.995 -10.740 1.00 73.31 147 PHE A C 1
ATOM 1063 O O . PHE A 1 147 ? 40.145 -12.439 -9.642 1.00 73.31 147 PHE A O 1
ATOM 1070 N N . PRO A 1 148 ? 40.979 -13.958 -11.067 1.00 74.25 148 PRO A N 1
ATOM 1071 C CA . PRO A 1 148 ? 42.155 -14.250 -10.244 1.00 74.25 148 PRO A CA 1
ATOM 1072 C C . PRO A 1 148 ? 43.055 -13.015 -10.101 1.00 74.25 148 PRO A C 1
ATOM 1074 O O . PRO A 1 148 ? 43.379 -12.381 -11.108 1.00 74.25 148 PRO A O 1
ATOM 1077 N N . ASP A 1 149 ? 43.474 -12.672 -8.883 1.00 81.56 149 ASP A N 1
ATOM 1078 C CA . ASP A 1 149 ? 44.207 -11.433 -8.596 1.00 81.56 149 ASP A CA 1
ATOM 1079 C C . ASP A 1 149 ? 45.677 -11.516 -9.044 1.00 81.56 149 ASP A C 1
ATOM 1081 O O . ASP A 1 149 ? 46.563 -11.950 -8.309 1.00 81.56 149 ASP A O 1
ATOM 1085 N N . ASN A 1 150 ? 45.938 -11.096 -10.280 1.00 80.38 150 ASN A N 1
ATOM 1086 C CA . ASN A 1 150 ? 47.271 -10.995 -10.871 1.00 80.38 150 ASN A CA 1
ATOM 1087 C C . ASN A 1 150 ? 47.408 -9.694 -11.681 1.00 80.38 150 ASN A C 1
ATOM 1089 O O . ASN A 1 150 ? 46.415 -9.035 -11.992 1.00 80.38 150 ASN A O 1
ATOM 1093 N N . ASP A 1 151 ? 48.638 -9.317 -12.037 1.00 83.50 151 ASP A N 1
ATOM 1094 C CA . ASP A 1 151 ? 48.915 -8.035 -12.704 1.00 83.50 151 ASP A CA 1
ATOM 1095 C C . ASP A 1 151 ? 48.214 -7.871 -14.054 1.00 83.50 151 ASP A C 1
ATOM 1097 O O . ASP A 1 151 ? 47.774 -6.770 -14.389 1.00 83.50 151 ASP A O 1
ATOM 1101 N N . VAL A 1 152 ? 48.089 -8.956 -14.823 1.00 83.38 152 VAL A N 1
ATOM 1102 C CA . VAL A 1 152 ? 47.413 -8.938 -16.128 1.00 83.38 152 VAL A CA 1
ATOM 1103 C C . VAL A 1 152 ? 45.939 -8.585 -15.943 1.00 83.38 152 VAL A C 1
ATOM 1105 O O . VAL A 1 152 ? 45.427 -7.674 -16.594 1.00 83.38 152 VAL A O 1
ATOM 1108 N N . ASN A 1 153 ? 45.275 -9.247 -14.997 1.00 74.38 153 ASN A N 1
ATOM 1109 C CA . ASN A 1 153 ? 43.861 -9.035 -14.728 1.00 74.38 153 ASN A CA 1
ATOM 1110 C C . ASN A 1 153 ? 43.588 -7.693 -14.037 1.00 74.38 153 ASN A C 1
ATOM 1112 O O . ASN A 1 153 ? 42.582 -7.058 -14.341 1.00 74.38 153 ASN A O 1
ATOM 1116 N N . ARG A 1 154 ? 44.489 -7.212 -13.167 1.00 78.94 154 ARG A N 1
ATOM 1117 C CA . ARG A 1 154 ? 44.376 -5.874 -12.559 1.00 78.94 154 ARG A CA 1
ATOM 1118 C C . ARG A 1 154 ? 44.400 -4.766 -13.615 1.00 78.94 154 ARG A C 1
ATOM 1120 O O . ARG A 1 154 ? 43.520 -3.911 -13.602 1.00 78.94 154 ARG A O 1
ATOM 1127 N N . LYS A 1 155 ? 45.333 -4.829 -14.572 1.00 80.75 155 LYS A N 1
ATOM 1128 C CA . LYS A 1 155 ? 45.402 -3.874 -15.695 1.00 80.75 155 LYS A CA 1
ATOM 1129 C C . LYS A 1 155 ? 44.162 -3.941 -16.588 1.00 80.75 155 LYS A C 1
ATOM 1131 O O . LYS A 1 155 ? 43.648 -2.909 -17.013 1.00 80.75 155 LYS A O 1
ATOM 1136 N N . LEU A 1 156 ? 43.656 -5.147 -16.859 1.00 75.19 156 LEU A N 1
ATOM 1137 C CA . LEU A 1 156 ? 42.405 -5.317 -17.599 1.00 75.19 156 LEU A CA 1
ATOM 1138 C C . LEU A 1 156 ? 41.225 -4.680 -16.849 1.00 75.19 156 LEU A C 1
ATOM 1140 O O . LEU A 1 156 ? 40.422 -3.983 -17.463 1.00 75.19 156 LEU A O 1
ATOM 1144 N N . ALA A 1 157 ? 41.138 -4.880 -15.533 1.00 72.69 157 ALA A N 1
ATOM 1145 C CA . ALA A 1 157 ? 40.052 -4.372 -14.702 1.00 72.69 157 ALA A CA 1
ATOM 1146 C C . ALA A 1 157 ? 39.954 -2.842 -14.702 1.00 72.69 157 ALA A C 1
ATOM 1148 O O . ALA A 1 157 ? 38.844 -2.323 -14.770 1.00 72.69 157 ALA A O 1
ATOM 1149 N N . GLU A 1 158 ? 41.082 -2.126 -14.701 1.00 73.00 158 GLU A N 1
ATOM 1150 C CA . GLU A 1 158 ? 41.113 -0.661 -14.841 1.00 73.00 158 GLU A CA 1
ATOM 1151 C C . GLU A 1 158 ? 40.483 -0.212 -16.170 1.00 73.00 158 GLU A C 1
ATOM 1153 O O . GLU A 1 158 ? 39.641 0.689 -16.207 1.00 73.00 158 GLU A O 1
ATOM 1158 N N . GLY A 1 159 ? 40.835 -0.887 -17.270 1.00 73.50 159 GLY A N 1
ATOM 1159 C CA . GLY A 1 159 ? 40.263 -0.621 -18.591 1.00 73.50 159 GLY A CA 1
ATOM 1160 C C . GLY A 1 159 ? 38.778 -0.984 -18.694 1.00 73.50 159 GLY A C 1
ATOM 1161 O O . GLY A 1 159 ? 38.009 -0.252 -19.319 1.00 73.50 159 GLY A O 1
ATOM 1162 N N . VAL A 1 160 ? 38.363 -2.091 -18.071 1.00 70.12 160 VAL A N 1
ATOM 1163 C CA . VAL A 1 160 ? 36.959 -2.523 -18.013 1.00 70.12 160 VAL A CA 1
ATOM 1164 C C . VAL A 1 160 ? 36.138 -1.553 -17.166 1.00 70.12 160 VAL A C 1
ATOM 1166 O O . VAL A 1 160 ? 35.071 -1.144 -17.602 1.00 70.12 160 VAL A O 1
ATOM 1169 N N . GLU A 1 161 ? 36.621 -1.112 -16.007 1.00 71.00 161 GLU A N 1
ATOM 1170 C CA . GLU A 1 161 ? 35.928 -0.137 -15.154 1.00 71.00 161 GLU A CA 1
ATOM 1171 C C . GLU A 1 161 ? 35.723 1.212 -15.858 1.00 71.00 161 GLU A C 1
ATOM 1173 O O . GLU A 1 161 ? 34.657 1.817 -15.746 1.00 71.00 161 GLU A O 1
ATOM 1178 N N . ALA A 1 162 ? 36.704 1.653 -16.648 1.00 68.44 162 ALA A N 1
ATOM 1179 C CA . ALA A 1 162 ? 36.593 2.884 -17.423 1.00 68.44 162 ALA A CA 1
ATOM 1180 C C . ALA A 1 162 ? 35.529 2.816 -18.540 1.00 68.44 162 ALA A C 1
ATOM 1182 O O . ALA A 1 162 ? 34.994 3.856 -18.928 1.00 68.44 162 ALA A O 1
ATOM 1183 N N . LYS A 1 163 ? 35.214 1.619 -19.060 1.00 72.19 163 LYS A N 1
ATOM 1184 C CA . LYS A 1 163 ? 34.379 1.432 -20.266 1.00 72.19 163 LYS A CA 1
ATOM 1185 C C . LYS A 1 163 ? 33.035 0.739 -20.018 1.00 72.19 163 LYS A C 1
ATOM 1187 O O . LYS A 1 163 ? 32.078 0.994 -20.742 1.00 72.19 163 LYS A O 1
ATOM 1192 N N . ALA A 1 164 ? 32.940 -0.147 -19.030 1.00 74.12 164 ALA A N 1
ATOM 1193 C CA . ALA A 1 164 ? 31.758 -0.965 -18.787 1.00 74.12 164 ALA A CA 1
ATOM 1194 C C . ALA A 1 164 ? 30.674 -0.169 -18.053 1.00 74.12 164 ALA A C 1
ATOM 1196 O O . ALA A 1 164 ? 30.822 0.115 -16.866 1.00 74.12 164 ALA A O 1
ATOM 1197 N N . ARG A 1 165 ? 29.550 0.106 -18.731 1.00 74.19 165 ARG A N 1
ATOM 1198 C CA . ARG A 1 165 ? 28.381 0.852 -18.207 1.00 74.19 165 ARG A CA 1
ATOM 1199 C C . ARG A 1 165 ? 27.914 0.367 -16.831 1.00 74.19 165 ARG A C 1
ATOM 1201 O O . ARG A 1 165 ? 27.605 1.173 -15.963 1.00 74.19 165 ARG A O 1
ATOM 1208 N N . PHE A 1 166 ? 27.914 -0.949 -16.624 1.00 73.75 166 PHE A N 1
ATOM 1209 C CA . PHE A 1 166 ? 27.502 -1.591 -15.375 1.00 73.75 166 PHE A CA 1
ATOM 1210 C C . PHE A 1 166 ? 28.436 -1.302 -14.186 1.00 73.75 166 PHE A C 1
ATOM 1212 O O . PHE A 1 166 ? 27.989 -1.197 -13.043 1.00 73.75 166 PHE A O 1
ATOM 1219 N N . LEU A 1 167 ? 29.743 -1.178 -14.438 1.00 71.12 167 LEU A N 1
ATOM 1220 C CA . LEU A 1 167 ? 30.740 -0.953 -13.388 1.00 71.12 167 LEU A CA 1
ATOM 1221 C C . LEU A 1 167 ? 31.012 0.530 -13.133 1.00 71.12 167 LEU A C 1
ATOM 1223 O O . LEU A 1 167 ? 31.676 0.848 -12.144 1.00 71.12 167 LEU A O 1
ATOM 1227 N N . GLN A 1 168 ? 30.484 1.428 -13.965 1.00 67.50 168 GLN A N 1
ATOM 1228 C CA . GLN A 1 168 ? 30.776 2.850 -13.849 1.00 67.50 168 GLN A CA 1
ATOM 1229 C C . GLN A 1 168 ? 30.300 3.455 -12.522 1.00 67.50 168 GLN A C 1
ATOM 1231 O O . GLN A 1 168 ? 29.334 2.974 -11.918 1.00 67.50 168 GLN A O 1
ATOM 1236 N N . PRO A 1 169 ? 30.996 4.497 -12.039 1.00 61.47 169 PRO A N 1
ATOM 1237 C CA . PRO A 1 169 ? 30.497 5.358 -10.979 1.00 61.47 169 PRO A CA 1
ATOM 1238 C C . PRO A 1 169 ? 29.157 6.003 -11.348 1.00 61.47 169 PRO A C 1
ATOM 1240 O O . PRO A 1 169 ? 28.852 6.229 -12.516 1.00 61.47 169 PRO A O 1
ATOM 1243 N N . ILE A 1 170 ? 28.370 6.320 -10.325 1.00 60.28 170 ILE A N 1
ATOM 1244 C CA . ILE A 1 170 ? 27.008 6.859 -10.453 1.00 60.28 170 ILE A CA 1
ATOM 1245 C C . ILE A 1 170 ? 27.012 8.258 -11.088 1.00 60.28 170 ILE A C 1
ATOM 1247 O O . ILE A 1 170 ? 26.052 8.649 -11.743 1.00 60.28 170 ILE A O 1
ATOM 1251 N N . ASP A 1 171 ? 28.116 8.982 -10.932 1.00 52.81 171 ASP A N 1
ATOM 1252 C CA . ASP A 1 171 ? 28.340 10.360 -11.359 1.00 52.81 171 ASP A CA 1
ATOM 1253 C C . ASP A 1 171 ? 29.102 10.488 -12.690 1.00 52.81 171 ASP A C 1
ATOM 1255 O O . ASP A 1 171 ? 29.380 11.602 -13.135 1.00 52.81 171 ASP A O 1
ATOM 1259 N N . ARG A 1 172 ? 29.439 9.374 -13.358 1.00 55.19 172 ARG A N 1
ATOM 1260 C CA . ARG A 1 172 ? 30.245 9.393 -14.585 1.00 55.19 172 ARG A CA 1
ATOM 1261 C C . ARG A 1 172 ? 29.540 8.673 -15.729 1.00 55.19 172 ARG A C 1
ATOM 1263 O O . ARG A 1 172 ? 29.335 7.466 -15.680 1.00 55.19 172 ARG A O 1
ATOM 1270 N N . ALA A 1 173 ? 29.212 9.423 -16.780 1.00 51.84 173 ALA A N 1
ATOM 1271 C CA . ALA A 1 173 ? 28.731 8.861 -18.038 1.00 51.84 173 ALA A CA 1
ATOM 1272 C C . ALA A 1 173 ? 29.848 8.070 -18.757 1.00 51.84 173 ALA A C 1
ATOM 1274 O O . ALA A 1 173 ? 31.036 8.372 -18.571 1.00 51.84 173 ALA A O 1
ATOM 1275 N N . PRO A 1 174 ? 29.498 7.088 -19.605 1.00 53.66 174 PRO A N 1
ATOM 1276 C CA . PRO A 1 174 ? 30.491 6.285 -20.300 1.00 53.66 174 PRO A CA 1
ATOM 1277 C C . PRO A 1 174 ? 31.357 7.108 -21.241 1.00 53.66 174 PRO A C 1
ATOM 1279 O O . PRO A 1 174 ? 30.877 7.977 -21.958 1.00 53.66 174 PRO A O 1
ATOM 1282 N N . ALA A 1 175 ? 32.661 6.816 -21.224 1.00 46.66 175 ALA A N 1
ATOM 1283 C CA . ALA A 1 175 ? 33.658 7.508 -22.036 1.00 46.66 175 ALA A CA 1
ATOM 1284 C C . ALA A 1 175 ? 33.665 7.055 -23.512 1.00 46.66 175 ALA A C 1
ATOM 1286 O O . ALA A 1 175 ? 34.449 7.584 -24.297 1.00 46.66 175 ALA A O 1
ATOM 1287 N N . SER A 1 176 ? 32.864 6.051 -23.893 1.00 48.56 176 SER A N 1
ATOM 1288 C CA . SER A 1 176 ? 32.874 5.490 -25.249 1.00 48.56 176 SER A CA 1
ATOM 1289 C C . SER A 1 176 ? 32.147 6.385 -26.253 1.00 48.56 176 SER A C 1
ATOM 1291 O O . SER A 1 176 ? 31.090 6.938 -25.958 1.00 48.56 176 SER A O 1
ATOM 1293 N N . SER A 1 177 ? 32.699 6.451 -27.467 1.00 39.62 177 SER A N 1
ATOM 1294 C CA . SER A 1 177 ? 32.062 6.996 -28.675 1.00 39.62 177 SER A CA 1
ATOM 1295 C C . SER A 1 177 ? 30.782 6.260 -29.076 1.00 39.62 177 SER A C 1
ATOM 1297 O O . SER A 1 177 ? 29.964 6.827 -29.793 1.00 39.62 177 SER A O 1
ATOM 1299 N N . ASP A 1 178 ? 30.619 5.023 -28.605 1.00 49.22 178 ASP A N 1
ATOM 1300 C CA . ASP A 1 178 ? 29.496 4.154 -28.942 1.00 49.22 178 ASP A CA 1
ATOM 1301 C C . ASP A 1 178 ? 28.361 4.438 -27.948 1.00 49.22 178 ASP A C 1
ATOM 1303 O O . ASP A 1 178 ? 28.498 4.217 -26.736 1.00 49.22 178 ASP A O 1
ATOM 1307 N N . GLY A 1 179 ? 27.263 5.023 -28.422 1.00 54.59 179 GLY A N 1
ATOM 1308 C CA . GLY A 1 179 ? 26.106 5.368 -27.594 1.00 54.59 179 GLY A CA 1
ATOM 1309 C C . GLY A 1 179 ? 25.311 4.119 -27.205 1.00 54.59 179 GLY A C 1
ATOM 1310 O O . GLY A 1 179 ? 25.469 3.063 -27.808 1.00 54.59 179 GLY A O 1
ATOM 1311 N N . VAL A 1 180 ? 24.377 4.210 -26.245 1.00 57.12 180 VAL A N 1
ATOM 1312 C CA . VAL A 1 180 ? 23.432 3.091 -25.994 1.00 57.12 180 VAL A CA 1
ATOM 1313 C C . VAL A 1 180 ? 22.632 2.739 -27.268 1.00 57.12 180 VAL A C 1
ATOM 1315 O O . VAL A 1 180 ? 22.166 1.616 -27.425 1.00 57.12 180 VAL A O 1
ATOM 1318 N N . LYS A 1 181 ? 22.540 3.682 -28.221 1.00 54.78 181 LYS A N 1
ATOM 1319 C CA . LYS A 1 181 ? 21.941 3.500 -29.553 1.00 54.78 181 LYS A CA 1
ATOM 1320 C C . LYS A 1 181 ? 22.605 2.384 -30.377 1.00 54.78 181 LYS A C 1
ATOM 1322 O O . LYS A 1 181 ? 21.899 1.707 -31.113 1.00 54.78 181 LYS A O 1
ATOM 1327 N N . ASP A 1 182 ? 23.906 2.139 -30.206 1.00 52.69 182 ASP A N 1
ATOM 1328 C CA . ASP A 1 182 ? 24.628 1.086 -30.941 1.00 52.69 182 ASP A CA 1
ATOM 1329 C C . ASP A 1 182 ? 24.364 -0.321 -30.370 1.00 52.69 182 ASP A C 1
ATOM 1331 O O . ASP A 1 182 ? 24.573 -1.323 -31.049 1.00 52.69 182 ASP A O 1
ATOM 1335 N N . LEU A 1 183 ? 23.858 -0.399 -29.132 1.00 49.38 183 LEU A N 1
ATOM 1336 C CA . LEU A 1 183 ? 23.480 -1.641 -28.443 1.00 49.38 183 LEU A CA 1
ATOM 1337 C C . LEU A 1 183 ? 21.992 -1.992 -28.614 1.00 49.38 183 LEU A C 1
ATOM 1339 O O . LEU A 1 183 ? 21.594 -3.113 -28.318 1.00 49.38 183 LEU A O 1
ATOM 1343 N N . ALA A 1 184 ? 21.179 -1.056 -29.113 1.00 51.53 184 ALA A N 1
ATOM 1344 C CA . ALA A 1 184 ? 19.758 -1.239 -29.401 1.00 51.53 184 ALA A CA 1
ATOM 1345 C C . ALA A 1 184 ? 19.465 -0.884 -30.875 1.00 51.53 184 ALA A C 1
ATOM 1347 O O . ALA A 1 184 ? 18.877 0.171 -31.148 1.00 51.53 184 ALA A O 1
ATOM 1348 N N . PRO A 1 185 ? 19.892 -1.731 -31.837 1.00 42.00 185 PRO A N 1
ATOM 1349 C CA . PRO A 1 185 ? 19.748 -1.461 -33.265 1.00 42.00 185 PRO A CA 1
ATOM 1350 C C . PRO A 1 185 ? 18.263 -1.321 -33.635 1.00 42.00 185 PRO A C 1
ATOM 1352 O O . PRO A 1 185 ? 17.532 -2.303 -33.727 1.00 42.00 185 PRO A O 1
ATOM 1355 N N . GLY A 1 186 ? 17.806 -0.075 -33.804 1.00 42.88 186 GLY A N 1
ATOM 1356 C CA . GLY A 1 186 ? 16.410 0.268 -34.106 1.00 42.88 186 GLY A CA 1
ATOM 1357 C C . GLY A 1 186 ? 15.844 1.454 -33.317 1.00 42.88 186 GLY A C 1
ATOM 1358 O O . GLY A 1 186 ? 14.823 2.010 -33.717 1.00 42.88 186 GLY A O 1
ATOM 1359 N N . PHE A 1 187 ? 16.493 1.893 -32.232 1.00 48.28 187 PHE A N 1
ATOM 1360 C CA . PHE A 1 187 ? 16.039 3.063 -31.474 1.00 48.28 187 PHE A CA 1
ATOM 1361 C C . PHE A 1 187 ? 16.531 4.384 -32.090 1.00 48.28 187 PHE A C 1
ATOM 1363 O O . PHE A 1 187 ? 17.727 4.670 -32.119 1.00 48.28 187 PHE A O 1
ATOM 1370 N N . THR A 1 188 ? 15.597 5.225 -32.539 1.00 51.12 188 THR A N 1
ATOM 1371 C CA . THR A 1 188 ? 15.882 6.531 -33.165 1.00 51.12 188 THR A CA 1
ATOM 1372 C C . THR A 1 188 ? 15.672 7.730 -32.232 1.00 51.12 188 THR A C 1
ATOM 1374 O O . THR A 1 188 ? 16.073 8.839 -32.579 1.00 51.12 188 THR A O 1
ATOM 1377 N N . GLY A 1 189 ? 15.091 7.526 -31.043 1.00 56.47 189 GLY A N 1
ATOM 1378 C CA . GLY A 1 189 ? 14.788 8.590 -30.078 1.00 56.47 189 GLY A CA 1
ATOM 1379 C C . GLY A 1 189 ? 16.017 9.159 -29.358 1.00 56.47 189 GLY A C 1
ATOM 1380 O O . GLY A 1 189 ? 17.123 8.619 -29.431 1.00 56.47 189 GLY A O 1
ATOM 1381 N N . ASP A 1 190 ? 15.841 10.266 -28.639 1.00 61.28 190 ASP A N 1
ATOM 1382 C CA . ASP A 1 190 ? 16.906 10.868 -27.833 1.00 61.28 190 ASP A CA 1
ATOM 1383 C C . ASP A 1 190 ? 16.987 10.238 -26.439 1.00 61.28 190 ASP A C 1
ATOM 1385 O O . ASP A 1 190 ? 15.998 10.176 -25.709 1.00 61.28 190 ASP A O 1
ATOM 1389 N N . VAL A 1 191 ? 18.188 9.795 -26.053 1.00 61.09 191 VAL A N 1
ATOM 1390 C CA . VAL A 1 191 ? 18.484 9.355 -24.683 1.00 61.09 191 VAL A CA 1
ATOM 1391 C C . VAL A 1 191 ? 18.752 10.607 -23.836 1.00 61.09 191 VAL A C 1
ATOM 1393 O O . VAL A 1 191 ? 19.631 11.391 -24.213 1.00 61.09 191 VAL A O 1
ATOM 1396 N N . PRO A 1 192 ? 18.031 10.833 -22.717 1.00 62.31 192 PRO A N 1
ATOM 1397 C CA . PRO A 1 192 ? 18.296 11.963 -21.830 1.00 62.31 192 PRO A CA 1
ATOM 1398 C C . PRO A 1 192 ? 19.765 11.990 -21.391 1.00 62.31 192 PRO A C 1
ATOM 1400 O O . PRO A 1 192 ? 20.287 10.998 -20.881 1.00 62.31 192 PRO A O 1
ATOM 1403 N N . LYS A 1 193 ? 20.444 13.122 -21.604 1.00 61.88 193 LYS A N 1
ATOM 1404 C CA . LYS A 1 193 ? 21.848 13.280 -21.209 1.00 61.88 193 LYS A CA 1
ATOM 1405 C C . LYS A 1 193 ? 21.952 13.500 -19.693 1.00 61.88 193 LYS A C 1
ATOM 1407 O O . LYS A 1 193 ? 21.181 14.302 -19.164 1.00 61.88 193 LYS A O 1
ATOM 1412 N N . PRO A 1 194 ? 22.908 12.854 -19.000 1.00 62.81 194 PRO A N 1
ATOM 1413 C CA . PRO A 1 194 ? 23.220 13.172 -17.607 1.00 62.81 194 PRO A CA 1
ATOM 1414 C C . PRO A 1 194 ? 23.594 14.650 -17.426 1.00 62.81 194 PRO A C 1
ATOM 1416 O O . PRO A 1 194 ? 24.129 15.272 -18.347 1.00 62.81 194 PRO A O 1
ATOM 1419 N N . ARG A 1 195 ? 23.337 15.219 -16.239 1.00 60.69 195 ARG A N 1
ATOM 1420 C CA . ARG A 1 195 ? 23.752 16.596 -15.914 1.00 60.69 195 ARG A CA 1
ATOM 1421 C C . ARG A 1 195 ? 25.270 16.739 -16.030 1.00 60.69 195 ARG A C 1
ATOM 1423 O O . ARG A 1 195 ? 26.008 15.879 -15.555 1.00 60.69 195 ARG A O 1
ATOM 1430 N N . ALA A 1 196 ? 25.729 17.843 -16.617 1.00 50.19 196 ALA A N 1
ATOM 1431 C CA . ALA A 1 196 ? 27.142 18.198 -16.611 1.00 50.19 196 ALA A CA 1
ATOM 1432 C C . ALA A 1 196 ? 27.561 18.631 -15.196 1.00 50.19 196 ALA A C 1
ATOM 1434 O O . ALA A 1 196 ? 26.953 19.525 -14.609 1.00 50.19 196 ALA A O 1
ATOM 1435 N N . LEU A 1 197 ? 28.599 17.997 -14.650 1.00 44.12 197 LEU A N 1
ATOM 1436 C CA . LEU A 1 197 ? 29.260 18.424 -13.417 1.00 44.12 197 LEU A CA 1
ATOM 1437 C C . LEU A 1 197 ? 30.190 19.603 -13.738 1.00 44.12 197 LEU A C 1
ATOM 1439 O O . LEU A 1 197 ? 31.395 19.419 -13.897 1.00 44.12 197 LEU A O 1
ATOM 1443 N N . GLU A 1 198 ? 29.650 20.813 -13.875 1.00 35.00 198 GLU A N 1
ATOM 1444 C CA . GLU A 1 198 ? 30.491 22.012 -13.806 1.00 35.00 198 GLU A CA 1
ATOM 1445 C C . GLU A 1 198 ? 30.858 22.318 -12.343 1.00 35.00 198 GLU A C 1
ATOM 1447 O O . GLU A 1 198 ? 30.126 22.020 -11.399 1.00 35.00 198 GLU A O 1
ATOM 1452 N N . SER A 1 199 ? 32.070 22.838 -12.164 1.00 36.69 199 SER A N 1
ATOM 1453 C CA . SER A 1 199 ? 32.828 22.943 -10.916 1.00 36.69 199 SER A CA 1
ATOM 1454 C C . SER A 1 199 ? 32.038 23.365 -9.663 1.00 36.69 199 SER A C 1
ATOM 1456 O O . SER A 1 199 ? 31.346 24.377 -9.649 1.00 36.69 199 SER A O 1
ATOM 1458 N N . GLN A 1 200 ? 32.278 22.641 -8.563 1.00 34.72 200 GLN A N 1
ATOM 1459 C CA . GLN A 1 200 ? 32.097 23.068 -7.162 1.00 34.72 200 GLN A CA 1
ATOM 1460 C C . GLN A 1 200 ? 30.680 23.407 -6.653 1.00 34.72 200 GLN A C 1
ATOM 1462 O O . GLN A 1 200 ? 30.549 23.949 -5.559 1.00 34.72 200 GLN A O 1
ATOM 1467 N N . THR A 1 201 ? 29.610 22.986 -7.331 1.00 35.91 201 THR A N 1
ATOM 1468 C CA . THR A 1 201 ? 28.278 22.876 -6.696 1.00 35.91 201 THR A CA 1
ATOM 1469 C C . THR A 1 201 ? 27.696 21.475 -6.867 1.00 35.91 201 THR A C 1
ATOM 1471 O O . THR A 1 201 ? 26.754 21.225 -7.609 1.00 35.91 201 THR A O 1
ATOM 1474 N N . THR A 1 202 ? 28.269 20.530 -6.122 1.00 41.81 202 THR A N 1
ATOM 1475 C CA . THR A 1 202 ? 27.780 19.157 -5.913 1.00 41.81 202 THR A CA 1
ATOM 1476 C C . THR A 1 202 ? 26.501 19.146 -5.062 1.00 41.81 202 THR A C 1
ATOM 1478 O O . THR A 1 202 ? 26.469 18.601 -3.959 1.00 41.81 202 THR A O 1
ATOM 1481 N N . GLY A 1 203 ? 25.444 19.817 -5.510 1.00 46.47 203 GLY A N 1
ATOM 1482 C CA . GLY A 1 203 ? 24.149 19.743 -4.843 1.00 46.47 203 GLY A CA 1
ATOM 1483 C C . GLY A 1 203 ? 23.466 18.422 -5.185 1.00 46.47 203 GLY A C 1
ATOM 1484 O O . GLY A 1 203 ? 23.239 18.154 -6.363 1.00 46.47 203 GLY A O 1
ATOM 1485 N N . ALA A 1 204 ? 23.109 17.615 -4.179 1.00 55.31 204 ALA A N 1
ATOM 1486 C CA . ALA A 1 204 ? 22.186 16.489 -4.354 1.00 55.31 204 ALA A CA 1
ATOM 1487 C C . ALA A 1 204 ? 20.965 16.936 -5.176 1.00 55.31 204 ALA A C 1
ATOM 1489 O O . ALA A 1 204 ? 20.521 18.079 -5.015 1.00 55.31 204 ALA A O 1
ATOM 1490 N N . PHE A 1 205 ? 20.416 16.070 -6.041 1.00 56.81 205 PHE A N 1
ATOM 1491 C CA . PHE A 1 205 ? 19.169 16.391 -6.734 1.00 56.81 205 PHE A CA 1
ATOM 1492 C C . PHE A 1 205 ? 18.112 16.773 -5.699 1.00 56.81 205 PHE A C 1
ATOM 1494 O O . PHE A 1 205 ? 17.632 15.943 -4.929 1.00 56.81 205 PHE A O 1
ATOM 1501 N N . LYS A 1 206 ? 17.769 18.058 -5.671 1.00 57.12 206 LYS A N 1
ATOM 1502 C CA . LYS A 1 206 ? 16.636 18.549 -4.910 1.00 57.12 206 LYS A CA 1
ATOM 1503 C C . LYS A 1 206 ? 15.455 18.481 -5.848 1.00 57.12 206 LYS A C 1
ATOM 1505 O O . LYS A 1 206 ? 15.416 19.227 -6.826 1.00 57.12 206 LYS A O 1
ATOM 1510 N N . CYS A 1 207 ? 14.520 17.582 -5.548 1.00 59.62 207 CYS A N 1
ATOM 1511 C CA . CYS A 1 207 ? 13.204 17.645 -6.160 1.00 59.62 207 CYS A CA 1
ATOM 1512 C C . CYS A 1 207 ? 12.712 19.095 -6.032 1.00 59.62 207 CYS A C 1
ATOM 1514 O O . CYS A 1 207 ? 12.760 19.633 -4.918 1.00 59.62 207 CYS A O 1
ATOM 1516 N N . PRO A 1 208 ? 12.324 19.760 -7.131 1.00 60.44 208 PRO A N 1
ATOM 1517 C CA . PRO A 1 208 ? 11.941 21.159 -7.050 1.00 60.44 208 PRO A CA 1
ATOM 1518 C C . PRO A 1 208 ? 10.809 21.346 -6.052 1.00 60.44 208 PRO A C 1
ATOM 1520 O O . PRO A 1 208 ? 9.898 20.518 -5.976 1.00 60.44 208 PRO A O 1
ATOM 1523 N N . ALA A 1 209 ? 10.906 22.413 -5.260 1.00 57.34 209 ALA A N 1
ATOM 1524 C CA . ALA A 1 209 ? 9.893 22.730 -4.272 1.00 57.34 209 ALA A CA 1
ATOM 1525 C C . ALA A 1 209 ? 8.556 22.925 -4.993 1.00 57.34 209 ALA A C 1
ATOM 1527 O O . ALA A 1 209 ? 8.413 23.817 -5.832 1.00 57.34 209 ALA A O 1
ATOM 1528 N N . LEU A 1 210 ? 7.593 22.063 -4.686 1.00 61.34 210 LEU A N 1
ATOM 1529 C CA . LEU A 1 210 ? 6.207 22.293 -5.055 1.00 61.34 210 LEU A CA 1
ATOM 1530 C C . LEU A 1 210 ? 5.647 23.342 -4.095 1.00 61.34 210 LEU A C 1
ATOM 1532 O O . LEU A 1 210 ? 6.057 23.410 -2.931 1.00 61.34 210 LEU A O 1
ATOM 1536 N N . LEU A 1 211 ? 4.731 24.179 -4.585 1.00 55.56 211 LEU A N 1
ATOM 1537 C CA . LEU A 1 211 ? 3.967 25.039 -3.688 1.00 55.56 211 LEU A CA 1
ATOM 1538 C C . LEU A 1 211 ? 3.303 24.151 -2.621 1.00 55.56 211 LEU A C 1
ATOM 1540 O O . LEU A 1 211 ? 2.881 23.038 -2.953 1.00 55.56 211 LEU A O 1
ATOM 1544 N N . PRO A 1 212 ? 3.226 24.605 -1.355 1.00 51.50 212 PRO A N 1
ATOM 1545 C CA . PRO A 1 212 ? 2.544 23.854 -0.310 1.00 51.50 212 PRO A CA 1
ATOM 1546 C C . PRO A 1 212 ? 1.159 23.443 -0.792 1.00 51.50 212 PRO A C 1
ATOM 1548 O O . PRO A 1 212 ? 0.509 24.220 -1.488 1.00 51.50 212 PRO A O 1
ATOM 1551 N N . ALA A 1 213 ? 0.708 22.247 -0.414 1.00 52.22 213 ALA A N 1
ATOM 1552 C CA . ALA A 1 213 ? -0.629 21.759 -0.717 1.00 52.22 213 ALA A CA 1
ATOM 1553 C C . ALA A 1 213 ? -1.692 22.818 -0.371 1.00 52.22 213 ALA A C 1
ATOM 1555 O O . ALA A 1 213 ? -2.088 22.965 0.781 1.00 52.22 213 ALA A O 1
ATOM 1556 N N . SER A 1 214 ? -2.139 23.582 -1.368 1.00 48.00 214 SER A N 1
ATOM 1557 C CA . SER A 1 214 ? -3.096 24.668 -1.183 1.00 48.00 214 SER A CA 1
ATOM 1558 C C . SER A 1 214 ? -4.289 24.454 -2.097 1.00 48.00 214 SER A C 1
ATOM 1560 O O . SER A 1 214 ? -4.574 25.257 -2.982 1.00 48.00 214 SER A O 1
ATOM 1562 N N . VAL A 1 215 ? -5.005 23.353 -1.888 1.00 54.56 215 VAL A N 1
ATOM 1563 C CA . VAL A 1 215 ? -6.375 23.277 -2.387 1.00 54.56 215 VAL A CA 1
ATOM 1564 C C . VAL A 1 215 ? -7.232 24.110 -1.439 1.00 54.56 215 VAL A C 1
ATOM 1566 O O . VAL A 1 215 ? -7.530 23.683 -0.323 1.00 54.56 215 VAL A O 1
ATOM 1569 N N . SER A 1 216 ? -7.588 25.325 -1.853 1.00 54.34 216 SER A N 1
ATOM 1570 C CA . SER A 1 216 ? -8.548 26.141 -1.107 1.00 54.34 216 SER A CA 1
ATOM 1571 C C . SER A 1 216 ? -9.968 25.633 -1.364 1.00 54.34 216 SER A C 1
ATOM 1573 O O . SER A 1 216 ? -10.325 25.325 -2.498 1.00 54.34 216 SER A O 1
ATOM 1575 N N . ALA A 1 217 ? -10.829 25.622 -0.343 1.00 51.66 217 ALA A N 1
ATOM 1576 C CA . ALA A 1 217 ? -12.251 25.286 -0.508 1.00 51.66 217 ALA A CA 1
ATOM 1577 C C . ALA A 1 217 ? -13.007 26.256 -1.450 1.00 51.66 217 ALA A C 1
ATOM 1579 O O . ALA A 1 217 ? -14.097 25.949 -1.949 1.00 51.66 217 ALA A O 1
ATOM 1580 N N . SER A 1 218 ? -12.428 27.436 -1.697 1.00 54.00 218 SER A N 1
ATOM 1581 C CA . SER A 1 218 ? -12.919 28.430 -2.656 1.00 54.00 218 SER A CA 1
ATOM 1582 C C . SER A 1 218 ? -12.496 28.153 -4.101 1.00 54.00 218 SER A C 1
ATOM 1584 O O . SER A 1 218 ? -12.945 28.858 -5.001 1.00 54.00 218 SER A O 1
ATOM 1586 N N . ASP A 1 219 ? -11.622 27.175 -4.333 1.00 63.38 219 ASP A N 1
ATOM 1587 C CA . ASP A 1 219 ? -10.977 26.970 -5.621 1.00 63.38 219 ASP A CA 1
ATOM 1588 C C . ASP A 1 219 ? -11.887 26.151 -6.550 1.00 63.38 219 ASP A C 1
ATOM 1590 O O . ASP A 1 219 ? -12.121 24.951 -6.376 1.00 63.38 219 ASP A O 1
ATOM 1594 N N . VAL A 1 220 ? -12.504 26.852 -7.502 1.00 61.59 220 VAL A N 1
ATOM 1595 C CA . VAL A 1 220 ? -13.591 26.330 -8.347 1.00 61.59 220 VAL A CA 1
ATOM 1596 C C . VAL A 1 220 ? -13.109 25.225 -9.288 1.00 61.59 220 VAL A C 1
ATOM 1598 O O . VAL A 1 220 ? -13.907 24.380 -9.690 1.00 61.59 220 VAL A O 1
ATOM 1601 N N . ALA A 1 221 ? -11.808 25.197 -9.596 1.00 61.00 221 ALA A N 1
ATOM 1602 C CA . ALA A 1 221 ? -11.194 24.224 -10.494 1.00 61.00 221 ALA A CA 1
ATOM 1603 C C . ALA A 1 221 ? -11.378 22.771 -10.018 1.00 61.00 221 ALA A C 1
ATOM 1605 O O . ALA A 1 221 ? -11.619 21.888 -10.836 1.00 61.00 221 ALA A O 1
ATOM 1606 N N . TYR A 1 222 ? -11.363 22.521 -8.706 1.00 65.19 222 TYR A N 1
ATOM 1607 C CA . TYR A 1 222 ? -11.517 21.169 -8.146 1.00 65.19 222 TYR A CA 1
ATOM 1608 C C . TYR A 1 222 ? -12.976 20.719 -7.998 1.00 65.19 222 TYR A C 1
ATOM 1610 O O . TYR A 1 222 ? -13.256 19.542 -7.771 1.00 65.19 222 TYR A O 1
ATOM 1618 N N . LYS A 1 223 ? -13.925 21.651 -8.155 1.00 69.12 223 LYS A N 1
ATOM 1619 C CA . LYS A 1 223 ? -15.362 21.349 -8.242 1.00 69.12 223 LYS A CA 1
ATOM 1620 C C . LYS A 1 223 ? -15.771 20.940 -9.657 1.00 69.12 223 LYS A C 1
ATOM 1622 O O . LYS A 1 223 ? -16.892 20.477 -9.854 1.00 69.12 223 LYS A O 1
ATOM 1627 N N . ALA A 1 224 ? -14.893 21.115 -10.645 1.00 79.56 224 ALA A N 1
ATOM 1628 C CA . ALA A 1 224 ? -15.151 20.678 -12.005 1.00 79.56 224 ALA A CA 1
ATOM 1629 C C . ALA A 1 224 ? -14.982 19.157 -12.102 1.00 79.56 224 ALA A C 1
ATOM 1631 O O . ALA A 1 224 ? -13.884 18.621 -11.918 1.00 79.56 224 ALA A O 1
ATOM 1632 N N . LYS A 1 225 ? -16.086 18.471 -12.415 1.00 87.75 225 LYS A N 1
ATOM 1633 C CA . LYS A 1 225 ? -16.109 17.033 -12.689 1.00 87.75 225 LYS A CA 1
ATOM 1634 C C . LYS A 1 225 ? -15.121 16.708 -13.822 1.00 87.75 225 LYS A C 1
ATOM 1636 O O . LYS A 1 225 ? -15.318 17.214 -14.929 1.00 87.75 225 LYS A O 1
ATOM 1641 N N . PRO A 1 226 ? -14.081 15.885 -13.590 1.00 90.69 226 PRO A N 1
ATOM 1642 C CA . PRO A 1 226 ? -13.171 15.486 -14.649 1.00 90.69 226 PRO A CA 1
ATOM 1643 C C . PRO A 1 226 ? -13.875 14.535 -15.621 1.00 90.69 226 PRO A C 1
ATOM 1645 O O . PRO A 1 226 ? -14.845 13.864 -15.273 1.00 90.69 226 PRO A O 1
ATOM 1648 N N . SER A 1 227 ? -13.361 14.479 -16.846 1.00 93.06 227 SER A N 1
ATOM 1649 C CA . SER A 1 227 ? -13.755 13.501 -17.858 1.00 93.06 227 SER A CA 1
ATOM 1650 C C . SER A 1 227 ? -12.491 12.972 -18.519 1.00 93.06 227 SER A C 1
ATOM 1652 O O . SER A 1 227 ? -11.988 13.566 -19.470 1.00 93.06 227 SER A O 1
ATOM 1654 N N . ILE A 1 228 ? -11.944 11.891 -17.968 1.00 95.31 228 ILE A N 1
ATOM 1655 C CA . ILE A 1 228 ? -10.675 11.315 -18.424 1.00 95.31 228 ILE A CA 1
ATOM 1656 C C . ILE A 1 228 ? -10.968 10.163 -19.385 1.00 95.31 228 ILE A C 1
ATOM 1658 O O . ILE A 1 228 ? -11.591 9.168 -19.007 1.00 95.31 228 ILE A O 1
ATOM 1662 N N . ASP A 1 229 ? -10.514 10.301 -20.628 1.00 95.31 229 ASP A N 1
ATOM 1663 C CA . ASP A 1 229 ? -10.608 9.240 -21.625 1.00 95.31 229 ASP A CA 1
ATOM 1664 C C . ASP A 1 229 ? -9.365 8.347 -21.579 1.00 95.31 229 ASP A C 1
ATOM 1666 O O . ASP A 1 229 ? -8.249 8.786 -21.845 1.00 95.31 229 ASP A O 1
ATOM 1670 N N . GLY A 1 230 ? -9.574 7.087 -21.213 1.00 95.19 230 GLY A N 1
ATOM 1671 C CA . GLY A 1 230 ? -8.603 6.001 -21.215 1.00 95.19 230 GLY A CA 1
ATOM 1672 C C . GLY A 1 230 ? -8.963 4.886 -22.195 1.00 95.19 230 GLY A C 1
ATOM 1673 O O . GLY A 1 230 ? -8.542 3.745 -21.988 1.00 95.19 230 GLY A O 1
ATOM 1674 N N . CYS A 1 231 ? -9.781 5.154 -23.219 1.00 96.19 231 CYS A N 1
ATOM 1675 C CA . CYS A 1 231 ? -10.209 4.174 -24.225 1.00 96.19 231 CYS A CA 1
ATOM 1676 C C . CYS A 1 231 ? -9.127 3.922 -25.289 1.00 96.19 231 CYS A C 1
ATOM 1678 O O . CYS A 1 231 ? -9.374 3.964 -26.492 1.00 96.19 231 CYS A O 1
ATOM 1680 N N . PHE A 1 232 ? -7.908 3.644 -24.839 1.00 96.44 232 PHE A N 1
ATOM 1681 C CA . PHE A 1 232 ? -6.758 3.319 -25.673 1.00 96.44 232 PHE A CA 1
ATOM 1682 C C . PHE A 1 232 ? -5.906 2.253 -24.981 1.00 96.44 232 PHE A C 1
ATOM 1684 O O . PHE A 1 232 ? -6.031 2.007 -23.779 1.00 96.44 232 PHE A O 1
ATOM 1691 N N . LYS A 1 233 ? -5.002 1.625 -25.732 1.00 97.50 233 LYS A N 1
ATOM 1692 C CA . LYS A 1 233 ? -3.925 0.821 -25.144 1.00 97.50 233 LYS A CA 1
ATOM 1693 C C . LYS A 1 233 ? -2.690 1.691 -24.988 1.00 97.50 233 LYS A C 1
ATOM 1695 O O . LYS A 1 233 ? -2.335 2.391 -25.927 1.00 97.50 233 LYS A O 1
ATOM 1700 N N . PHE A 1 234 ? -2.022 1.627 -23.842 1.00 97.69 234 PHE A N 1
ATOM 1701 C CA . PHE A 1 234 ? -0.682 2.191 -23.691 1.00 97.69 234 PHE A CA 1
ATOM 1702 C C . PHE A 1 234 ? 0.333 1.056 -23.575 1.00 97.69 234 PHE A C 1
ATOM 1704 O O . PHE A 1 234 ? 0.582 0.531 -22.490 1.00 97.69 234 PHE A O 1
ATOM 1711 N N . VAL A 1 235 ? 0.846 0.619 -24.722 1.00 96.12 235 VAL A N 1
ATOM 1712 C CA . VAL A 1 235 ? 1.705 -0.563 -24.863 1.00 96.12 235 VAL A CA 1
ATOM 1713 C C . VAL A 1 235 ? 2.855 -0.206 -25.792 1.00 96.12 235 VAL A C 1
ATOM 1715 O O . VAL A 1 235 ? 2.667 0.537 -26.749 1.00 96.12 235 VAL A O 1
ATOM 1718 N N . ALA A 1 236 ? 4.057 -0.705 -25.498 1.00 93.31 236 ALA A N 1
ATOM 1719 C CA . ALA A 1 236 ? 5.265 -0.396 -26.259 1.00 93.31 236 ALA A CA 1
ATOM 1720 C C . ALA A 1 236 ? 5.561 1.117 -26.353 1.00 93.31 236 ALA A C 1
ATOM 1722 O O . ALA A 1 236 ? 6.173 1.566 -27.309 1.00 93.31 236 ALA A O 1
ATOM 1723 N N . GLY A 1 237 ? 5.162 1.908 -25.347 1.00 87.44 237 GLY A N 1
ATOM 1724 C CA . GLY A 1 237 ? 5.373 3.363 -25.322 1.00 87.44 237 GLY A CA 1
ATOM 1725 C C . GLY A 1 237 ? 4.423 4.177 -26.205 1.00 87.44 237 GLY A C 1
ATOM 1726 O O . GLY A 1 237 ? 4.576 5.395 -26.286 1.00 87.44 237 GLY A O 1
ATOM 1727 N N . GLU A 1 238 ? 3.428 3.548 -26.828 1.00 90.38 238 GLU A N 1
ATOM 1728 C CA . GLU A 1 238 ? 2.488 4.212 -27.729 1.00 90.38 238 GLU A CA 1
ATOM 1729 C C . GLU A 1 238 ? 1.055 4.148 -27.205 1.00 90.38 238 GLU A C 1
ATOM 1731 O O . GLU A 1 238 ? 0.631 3.156 -26.609 1.00 90.38 238 GLU A O 1
ATOM 1736 N N . ARG A 1 239 ? 0.293 5.218 -27.465 1.00 94.75 239 ARG A N 1
ATOM 1737 C CA . ARG A 1 239 ? -1.166 5.210 -27.341 1.00 94.75 239 ARG A CA 1
ATOM 1738 C C . ARG A 1 239 ? -1.742 4.614 -28.624 1.00 94.75 239 ARG A C 1
ATOM 1740 O O . ARG A 1 239 ? -1.683 5.244 -29.675 1.00 94.75 239 ARG A O 1
ATOM 1747 N N . MET A 1 240 ? -2.290 3.410 -28.535 1.00 94.88 240 MET A N 1
ATOM 1748 C CA . MET A 1 240 ? -2.905 2.705 -29.657 1.00 94.88 240 MET A CA 1
ATOM 1749 C C . MET A 1 240 ? -4.427 2.747 -29.546 1.00 94.88 240 MET A C 1
ATOM 1751 O O . MET A 1 240 ? -4.982 2.642 -28.449 1.00 94.88 240 MET A O 1
ATOM 1755 N N . GLU A 1 241 ? -5.102 2.827 -30.691 1.00 94.06 241 GLU A N 1
ATOM 1756 C CA . GLU A 1 241 ? -6.559 2.719 -30.771 1.00 94.06 241 GLU A CA 1
ATOM 1757 C C . GLU A 1 241 ? -7.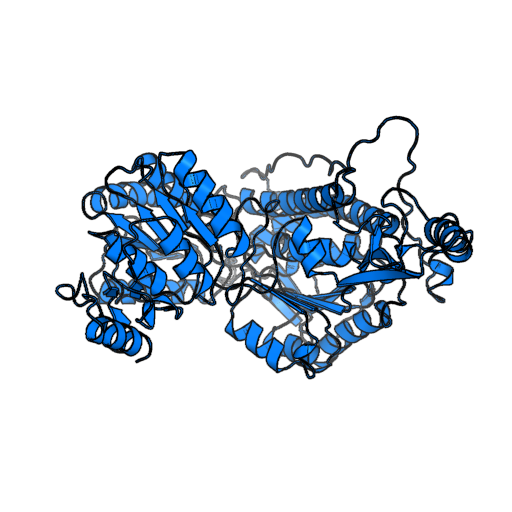048 1.413 -30.117 1.00 94.06 241 GLU A C 1
ATOM 1759 O O . GLU A 1 241 ? -6.488 0.333 -30.339 1.00 94.06 241 GLU A O 1
ATOM 1764 N N . PHE A 1 242 ? -8.107 1.503 -29.313 1.00 95.69 242 PHE A N 1
ATOM 1765 C CA . PHE A 1 242 ? -8.736 0.352 -28.676 1.00 95.69 242 PHE A CA 1
ATOM 1766 C C . PHE A 1 242 ? -10.179 0.198 -29.168 1.00 95.69 242 PHE A C 1
ATOM 1768 O O . PHE A 1 242 ? -10.992 1.105 -29.027 1.00 95.69 242 PHE A O 1
ATOM 1775 N N . LYS A 1 243 ? -10.491 -0.970 -29.745 1.00 91.56 243 LYS A N 1
ATOM 1776 C CA . LYS A 1 243 ? -11.797 -1.283 -30.366 1.00 91.56 243 LYS A CA 1
ATOM 1777 C C . LYS A 1 243 ? -12.647 -2.269 -29.559 1.00 91.56 243 LYS A C 1
ATOM 1779 O O . LYS A 1 243 ? -13.649 -2.761 -30.065 1.00 91.56 243 LYS A O 1
ATOM 1784 N N . GLY A 1 244 ? -12.204 -2.621 -28.353 1.00 93.38 244 GLY A N 1
ATOM 1785 C CA . GLY A 1 244 ? -12.903 -3.564 -27.484 1.00 93.38 244 GLY A CA 1
ATOM 1786 C C . GLY A 1 244 ? -13.897 -2.885 -26.545 1.00 93.38 244 GLY A C 1
ATOM 1787 O O . GLY A 1 244 ? -14.170 -1.688 -26.642 1.00 93.38 244 GLY A O 1
ATOM 1788 N N . ASP A 1 245 ? -14.395 -3.664 -25.588 1.00 96.06 245 ASP A N 1
ATOM 1789 C CA . ASP A 1 245 ? -15.307 -3.175 -24.557 1.00 96.06 245 ASP A CA 1
ATOM 1790 C C . ASP A 1 245 ? -14.626 -2.147 -23.654 1.00 96.06 245 ASP A C 1
ATOM 1792 O O . ASP A 1 245 ? -13.469 -2.300 -23.272 1.00 96.06 245 ASP A O 1
ATOM 1796 N N . THR A 1 246 ? -15.357 -1.119 -23.242 1.00 96.44 246 THR A N 1
ATOM 1797 C CA . THR A 1 246 ? -14.859 -0.101 -22.307 1.00 96.44 246 THR A CA 1
ATOM 1798 C C . THR A 1 246 ? -15.614 -0.173 -20.989 1.00 96.44 246 THR A C 1
ATOM 1800 O O . THR A 1 246 ? -16.806 -0.476 -20.975 1.00 96.44 246 THR A O 1
ATOM 1803 N N . THR A 1 247 ? -14.960 0.187 -19.892 1.00 95.06 247 THR A N 1
ATOM 1804 C CA . THR A 1 247 ? -15.589 0.333 -18.576 1.00 95.06 247 THR A CA 1
ATOM 1805 C C . THR A 1 247 ? -15.724 1.811 -18.233 1.00 95.06 247 THR A C 1
ATOM 1807 O O . THR A 1 247 ? -14.752 2.560 -18.322 1.00 95.06 247 THR A O 1
ATOM 1810 N N . GLU A 1 248 ? -16.922 2.237 -17.833 1.00 95.69 248 GLU A N 1
ATOM 1811 C CA . GLU A 1 248 ? -17.124 3.565 -17.250 1.00 95.69 248 GLU A CA 1
ATOM 1812 C C . GLU A 1 248 ? -16.500 3.628 -15.858 1.00 95.69 248 GLU A C 1
ATOM 1814 O O . GLU A 1 248 ? -16.666 2.716 -15.046 1.00 95.69 248 GLU A O 1
ATOM 1819 N N . VAL A 1 249 ? -15.798 4.721 -15.576 1.00 95.19 249 VAL A N 1
ATOM 1820 C CA . VAL A 1 249 ? -15.275 5.012 -14.245 1.00 95.19 249 VAL A CA 1
ATOM 1821 C C . VAL A 1 249 ? -16.215 6.000 -13.575 1.00 95.19 249 VAL A C 1
ATOM 1823 O O . VAL A 1 249 ? -16.462 7.097 -14.083 1.00 95.19 249 VAL A O 1
ATOM 1826 N N . THR A 1 250 ? -16.752 5.598 -12.428 1.00 94.50 250 THR A N 1
ATOM 1827 C CA . THR A 1 250 ? -17.740 6.377 -11.681 1.00 94.50 250 THR A CA 1
ATOM 1828 C C . THR A 1 250 ? -17.173 6.880 -10.364 1.00 94.50 250 THR A C 1
ATOM 1830 O O . THR A 1 250 ? -16.558 6.114 -9.623 1.00 94.50 250 THR A O 1
ATOM 1833 N N . SER A 1 251 ? -17.469 8.130 -10.033 1.00 95.12 251 SER A N 1
ATOM 1834 C CA . SER A 1 251 ? -17.213 8.729 -8.729 1.00 95.12 251 SER A CA 1
ATOM 1835 C C . SER A 1 251 ? -18.174 8.191 -7.662 1.00 95.12 251 SER A C 1
ATOM 1837 O O . SER A 1 251 ? -19.329 7.889 -7.966 1.00 95.12 251 SER A O 1
ATOM 1839 N N . PRO A 1 252 ? -17.772 8.135 -6.383 1.00 93.31 252 PRO A N 1
ATOM 1840 C CA . PRO A 1 252 ? -18.705 7.983 -5.267 1.00 93.31 252 PRO A CA 1
ATOM 1841 C C . PRO A 1 252 ? -19.720 9.125 -5.156 1.00 93.31 252 PRO A C 1
ATOM 1843 O O . PRO A 1 252 ? -20.763 8.943 -4.532 1.00 93.31 252 PRO A O 1
ATOM 1846 N N . ILE A 1 253 ? -19.414 10.288 -5.734 1.00 91.38 253 ILE A N 1
ATOM 1847 C CA . ILE A 1 253 ? -20.272 11.470 -5.739 1.00 91.38 253 ILE A CA 1
ATOM 1848 C C . ILE A 1 253 ? -21.458 11.217 -6.669 1.00 91.38 253 ILE A C 1
ATOM 1850 O O . ILE A 1 253 ? -21.295 10.791 -7.814 1.00 91.38 253 ILE A O 1
ATOM 1854 N N . VAL A 1 254 ? -22.659 11.474 -6.158 1.00 87.00 254 VAL A N 1
ATOM 1855 C CA . VAL A 1 254 ? -23.910 11.314 -6.899 1.00 87.00 254 VAL A CA 1
ATOM 1856 C C . VAL A 1 254 ? -24.211 12.594 -7.667 1.00 87.00 254 VAL A C 1
ATOM 1858 O O . VAL A 1 254 ? -24.160 13.694 -7.121 1.00 87.00 254 VAL A O 1
ATOM 1861 N N . ASP A 1 255 ? -24.528 12.433 -8.942 1.00 82.81 255 ASP A N 1
ATOM 1862 C CA . ASP A 1 255 ? -25.072 13.477 -9.792 1.00 82.81 255 ASP A CA 1
ATOM 1863 C C . ASP A 1 255 ? -26.536 13.727 -9.389 1.00 82.81 255 ASP A C 1
ATOM 1865 O O . ASP A 1 255 ? -27.367 12.815 -9.431 1.00 82.81 255 ASP A O 1
ATOM 1869 N N . LEU A 1 256 ? -26.838 14.952 -8.948 1.00 79.75 256 LEU A N 1
ATOM 1870 C CA . LEU A 1 256 ? -28.149 15.313 -8.400 1.00 79.75 256 LEU A CA 1
ATOM 1871 C C . LEU A 1 256 ? -29.270 15.289 -9.447 1.00 79.75 256 LEU A C 1
ATOM 1873 O O . LEU A 1 256 ? -30.426 15.112 -9.073 1.00 79.75 256 LEU A O 1
ATOM 1877 N N . GLU A 1 257 ? -28.952 15.446 -10.733 1.00 81.69 257 GLU A N 1
ATOM 1878 C CA . GLU A 1 257 ? -29.951 15.414 -11.806 1.00 81.69 257 GLU A CA 1
ATOM 1879 C C . GLU A 1 257 ? -30.381 13.977 -12.107 1.00 81.69 257 GLU A C 1
ATOM 1881 O O . GLU A 1 257 ? -31.555 13.701 -12.346 1.00 81.69 257 GLU A O 1
ATOM 1886 N N . THR A 1 258 ? -29.427 13.043 -12.078 1.00 86.00 258 THR A N 1
ATOM 1887 C CA . THR A 1 258 ? -29.675 11.640 -12.450 1.00 86.00 258 THR A CA 1
ATOM 1888 C C . THR A 1 258 ? -29.921 10.713 -11.260 1.00 86.00 258 THR A C 1
ATOM 1890 O O . THR A 1 258 ? -30.402 9.594 -11.448 1.00 86.00 258 THR A O 1
ATOM 1893 N N . GLY A 1 259 ? -29.545 11.127 -10.047 1.00 85.06 259 GLY A N 1
ATOM 1894 C CA . GLY A 1 259 ? -29.557 10.289 -8.846 1.00 85.06 259 GLY A CA 1
ATOM 1895 C C . GLY A 1 259 ? -28.544 9.136 -8.876 1.00 85.06 259 GLY A C 1
ATOM 1896 O O . GLY A 1 259 ? -28.602 8.245 -8.029 1.00 85.06 259 GLY A O 1
ATOM 1897 N N . LYS A 1 260 ? -27.621 9.119 -9.847 1.00 88.06 260 LYS A N 1
ATOM 1898 C CA . LYS A 1 260 ? -26.610 8.067 -10.035 1.00 88.06 260 LYS A CA 1
ATOM 1899 C C . LYS A 1 260 ? -25.211 8.586 -9.726 1.00 88.06 260 LYS A C 1
ATOM 1901 O O . LYS A 1 260 ? -24.955 9.784 -9.750 1.00 88.06 260 LYS A O 1
ATOM 1906 N N . ARG A 1 261 ? -24.277 7.670 -9.462 1.00 90.88 261 ARG A N 1
ATOM 1907 C CA . ARG A 1 261 ? -22.847 7.993 -9.362 1.00 90.88 261 ARG A CA 1
ATOM 1908 C C . ARG A 1 261 ? -22.369 8.707 -10.629 1.00 90.88 261 ARG A C 1
ATOM 1910 O O . ARG A 1 261 ? -22.651 8.247 -11.734 1.00 90.88 261 ARG A O 1
ATOM 1917 N N . ALA A 1 262 ? -21.648 9.812 -10.469 1.00 92.00 262 ALA A N 1
ATOM 1918 C CA . ALA A 1 262 ? -21.191 10.622 -11.587 1.00 92.00 262 ALA A CA 1
ATOM 1919 C C . ALA A 1 262 ? -20.139 9.865 -12.411 1.00 92.00 262 ALA A C 1
ATOM 1921 O O . ALA A 1 262 ? -19.140 9.397 -11.866 1.00 92.00 262 ALA A O 1
ATOM 1922 N N . VAL A 1 263 ? -20.331 9.766 -13.726 1.00 94.75 263 VAL A N 1
ATOM 1923 C CA . VAL A 1 263 ? -19.301 9.246 -14.638 1.00 94.75 263 VAL A CA 1
ATOM 1924 C C . VAL A 1 263 ? -18.214 10.308 -14.802 1.00 94.75 263 VAL A C 1
ATOM 1926 O O . VAL A 1 263 ? -18.518 11.455 -15.136 1.00 94.75 263 VAL A O 1
ATOM 1929 N N . ILE A 1 264 ? -16.965 9.923 -14.541 1.00 95.31 264 ILE A N 1
ATOM 1930 C CA . ILE A 1 264 ? -15.787 10.813 -14.526 1.00 95.31 264 ILE A CA 1
ATOM 1931 C C . ILE A 1 264 ? -14.704 10.404 -15.531 1.00 95.31 264 ILE A C 1
ATOM 1933 O O . ILE A 1 264 ? -13.652 11.035 -15.647 1.00 95.31 264 ILE A O 1
ATOM 1937 N N . GLY A 1 265 ? -14.945 9.323 -16.264 1.00 95.94 265 GLY A N 1
ATOM 1938 C CA . GLY A 1 265 ? -14.032 8.832 -17.275 1.00 95.94 265 GLY A CA 1
ATOM 1939 C C . GLY A 1 265 ? -14.440 7.468 -17.795 1.00 95.94 265 GLY A C 1
ATOM 1940 O O . GLY A 1 265 ? -15.451 6.891 -17.386 1.00 95.94 265 GLY A O 1
ATOM 1941 N N . ARG A 1 266 ? -13.635 6.948 -18.713 1.00 96.56 266 ARG A N 1
ATOM 1942 C CA . ARG A 1 266 ? -13.794 5.614 -19.296 1.00 96.56 266 ARG A CA 1
ATOM 1943 C C . ARG A 1 266 ? -12.422 5.004 -19.504 1.00 96.56 266 ARG A C 1
ATOM 1945 O O . ARG A 1 266 ? -11.471 5.723 -19.776 1.00 96.56 266 ARG A O 1
ATOM 1952 N N . VAL A 1 267 ? -12.316 3.688 -19.397 1.00 96.50 267 VAL A N 1
ATOM 1953 C CA . VAL A 1 267 ? -11.069 2.959 -19.653 1.00 96.50 267 VAL A CA 1
ATOM 1954 C C . VAL A 1 267 ? -11.313 1.775 -20.571 1.00 96.50 267 VAL A C 1
ATOM 1956 O O . VAL A 1 267 ? -12.383 1.164 -20.542 1.00 96.50 267 VAL A O 1
ATOM 1959 N N . ALA A 1 268 ? -10.309 1.412 -21.363 1.00 96.94 268 ALA A N 1
ATOM 1960 C CA . ALA A 1 268 ? -10.318 0.163 -22.111 1.00 96.94 268 ALA A CA 1
ATOM 1961 C C . ALA A 1 268 ? -10.483 -1.038 -21.156 1.00 96.94 268 ALA A C 1
ATOM 1963 O O . ALA A 1 268 ? -9.745 -1.165 -20.175 1.00 96.94 268 ALA A O 1
ATOM 1964 N N . ALA A 1 269 ? -11.423 -1.941 -21.423 1.00 96.50 269 ALA A N 1
ATOM 1965 C CA . ALA A 1 269 ? -11.570 -3.190 -20.681 1.00 96.50 269 ALA A CA 1
ATOM 1966 C C . ALA A 1 269 ? -10.774 -4.281 -21.403 1.00 96.50 269 ALA A C 1
ATOM 1968 O O . ALA A 1 269 ? -11.302 -5.011 -22.241 1.00 96.50 269 ALA A O 1
ATOM 1969 N N . PHE A 1 270 ? -9.479 -4.364 -21.091 1.00 97.31 270 PHE A N 1
ATOM 1970 C CA . PHE A 1 270 ? -8.575 -5.307 -21.747 1.00 97.31 270 PHE A CA 1
ATOM 1971 C C . PHE A 1 270 ? -9.096 -6.747 -21.659 1.00 97.31 270 PHE A C 1
ATOM 1973 O O . PHE A 1 270 ? -9.528 -7.225 -20.602 1.00 97.31 270 PHE A O 1
ATOM 1980 N N . SER A 1 271 ? -9.020 -7.444 -22.789 1.00 97.00 271 SER A N 1
ATOM 1981 C CA . SER A 1 271 ? -9.151 -8.894 -22.860 1.00 97.00 271 SER A CA 1
ATOM 1982 C C . SER A 1 271 ? -7.889 -9.588 -22.335 1.00 97.00 271 SER A C 1
ATOM 1984 O O . SER A 1 271 ? -6.873 -8.953 -22.030 1.00 97.00 271 SER A O 1
ATOM 1986 N N . GLU A 1 272 ? -7.933 -10.918 -22.253 1.00 97.38 272 GLU A N 1
ATOM 1987 C CA . GLU A 1 272 ? -6.748 -11.725 -21.947 1.00 97.38 272 GLU A CA 1
ATOM 1988 C C . GLU A 1 272 ? -5.639 -11.472 -22.979 1.00 97.38 272 GLU A C 1
ATOM 1990 O O . GLU A 1 272 ? -4.499 -11.213 -22.603 1.00 97.38 272 GLU A O 1
ATOM 1995 N N . ALA A 1 273 ? -5.991 -11.432 -24.269 1.00 97.19 273 ALA A N 1
ATOM 1996 C CA . ALA A 1 273 ? -5.054 -11.180 -25.362 1.00 97.19 273 ALA A CA 1
ATOM 1997 C C . ALA A 1 273 ? -4.421 -9.781 -25.283 1.00 97.19 273 ALA A C 1
ATOM 1999 O O . ALA A 1 273 ? -3.213 -9.644 -25.458 1.00 97.19 273 ALA A O 1
ATOM 2000 N N . ASP A 1 274 ? -5.204 -8.747 -24.956 1.00 97.50 274 ASP A N 1
ATOM 2001 C CA . ASP A 1 274 ? -4.673 -7.386 -24.775 1.00 97.50 274 ASP A CA 1
ATOM 2002 C C . ASP A 1 274 ? -3.703 -7.311 -23.587 1.00 97.50 274 ASP A C 1
ATOM 2004 O O . ASP A 1 274 ? -2.693 -6.609 -23.631 1.00 97.50 274 ASP A O 1
ATOM 2008 N N . SER A 1 275 ? -3.999 -8.062 -22.524 1.00 97.69 275 SER A N 1
ATOM 2009 C CA . SER A 1 275 ? -3.164 -8.137 -21.322 1.00 97.69 275 SER A CA 1
ATOM 2010 C C . SER A 1 275 ? -1.849 -8.870 -21.596 1.00 97.69 275 SER A C 1
ATOM 2012 O O . SER A 1 275 ? -0.787 -8.410 -21.178 1.00 97.69 275 SER A O 1
ATOM 2014 N N . VAL A 1 276 ? -1.906 -9.973 -22.350 1.00 98.44 276 VAL A N 1
ATOM 2015 C CA . VAL A 1 276 ? -0.724 -10.718 -22.806 1.00 98.44 276 VAL A CA 1
ATOM 2016 C C . VAL A 1 276 ? 0.137 -9.853 -23.732 1.00 98.44 276 VAL A C 1
ATOM 2018 O O . VAL A 1 276 ? 1.349 -9.774 -23.541 1.00 98.44 276 VAL A O 1
ATOM 2021 N N . GLN A 1 277 ? -0.476 -9.098 -24.648 1.00 98.00 277 GLN A N 1
ATOM 2022 C CA . GLN A 1 277 ? 0.238 -8.170 -25.530 1.00 98.00 277 GLN A CA 1
ATOM 2023 C C . GLN A 1 277 ? 1.095 -7.157 -24.746 1.00 98.00 277 GLN A C 1
ATOM 2025 O O . GLN A 1 277 ? 2.209 -6.833 -25.167 1.00 98.00 277 GLN A O 1
ATOM 2030 N N . ALA A 1 278 ? 0.600 -6.663 -23.606 1.00 98.06 278 ALA A N 1
ATOM 2031 C CA . ALA A 1 278 ? 1.329 -5.716 -22.765 1.00 98.06 278 ALA A CA 1
ATOM 2032 C C . ALA A 1 278 ? 2.576 -6.337 -22.111 1.00 98.06 278 ALA A C 1
ATOM 2034 O O . ALA A 1 278 ? 3.639 -5.713 -22.114 1.00 98.06 278 ALA A O 1
ATOM 2035 N N . VAL A 1 279 ? 2.483 -7.567 -21.586 1.00 98.62 279 VAL A N 1
ATOM 2036 C CA . VAL A 1 279 ? 3.652 -8.254 -21.003 1.00 98.62 279 VAL A CA 1
ATOM 2037 C C . VAL A 1 279 ? 4.637 -8.721 -22.073 1.00 98.62 279 VAL A C 1
ATOM 2039 O O . VAL A 1 279 ? 5.842 -8.646 -21.857 1.00 98.62 279 VAL A O 1
ATOM 2042 N N . GLU A 1 280 ? 4.171 -9.102 -23.261 1.00 98.56 280 GLU A N 1
ATOM 2043 C CA . GLU A 1 280 ? 5.053 -9.398 -24.392 1.00 98.56 280 GLU A CA 1
ATOM 2044 C C . GLU A 1 280 ? 5.803 -8.152 -24.881 1.00 98.56 280 GLU A C 1
ATOM 2046 O O . GLU A 1 280 ? 6.972 -8.240 -25.254 1.00 98.56 280 GLU A O 1
ATOM 2051 N N . ALA A 1 281 ? 5.163 -6.978 -24.871 1.00 98.06 281 ALA A N 1
ATOM 2052 C CA . ALA A 1 281 ? 5.833 -5.716 -25.179 1.00 98.06 281 ALA A CA 1
ATOM 2053 C C . ALA A 1 281 ? 6.912 -5.379 -24.147 1.00 98.06 281 ALA A C 1
ATOM 2055 O O . ALA A 1 281 ? 8.021 -5.010 -24.536 1.00 98.06 281 ALA A O 1
ATOM 2056 N N . ALA A 1 282 ? 6.624 -5.578 -22.858 1.00 98.00 282 ALA A N 1
ATOM 2057 C CA . ALA A 1 282 ? 7.629 -5.464 -21.809 1.00 98.00 282 ALA A CA 1
ATOM 2058 C C . ALA A 1 282 ? 8.773 -6.466 -22.033 1.00 98.00 282 ALA A C 1
ATOM 2060 O O . ALA A 1 282 ? 9.933 -6.076 -22.029 1.00 98.00 282 ALA A O 1
ATOM 2061 N N . ALA A 1 283 ? 8.475 -7.733 -22.330 1.00 97.31 283 ALA A N 1
ATOM 2062 C CA . ALA A 1 283 ? 9.489 -8.753 -22.599 1.00 97.31 283 ALA A CA 1
ATOM 2063 C C . ALA A 1 283 ? 10.379 -8.412 -23.809 1.00 97.31 283 ALA A C 1
ATOM 2065 O O . ALA A 1 283 ? 11.585 -8.647 -23.759 1.00 97.31 283 ALA A O 1
ATOM 2066 N N . ARG A 1 284 ? 9.820 -7.802 -24.866 1.00 96.38 284 ARG A N 1
ATOM 2067 C CA . ARG A 1 284 ? 10.600 -7.272 -26.001 1.00 96.38 284 ARG A CA 1
ATOM 2068 C C . ARG A 1 284 ? 11.475 -6.084 -25.606 1.00 96.38 284 ARG A C 1
ATOM 2070 O O . ARG A 1 284 ? 12.608 -6.010 -26.053 1.00 96.38 284 ARG A O 1
ATOM 2077 N N . ALA A 1 285 ? 10.976 -5.172 -24.771 1.00 91.19 285 ALA A N 1
ATOM 2078 C CA . ALA A 1 285 ? 11.765 -4.042 -24.273 1.00 91.19 285 ALA A CA 1
ATOM 2079 C C . ALA A 1 285 ? 12.853 -4.467 -23.274 1.00 91.19 285 ALA A C 1
ATOM 2081 O O . ALA A 1 285 ? 13.878 -3.801 -23.157 1.00 91.19 285 ALA A O 1
ATOM 2082 N N . TRP A 1 286 ? 12.635 -5.570 -22.555 1.00 93.19 286 TRP A N 1
ATOM 2083 C CA . TRP A 1 286 ? 13.629 -6.217 -21.705 1.00 93.19 286 TRP A CA 1
ATOM 2084 C C . TRP A 1 286 ? 14.717 -6.908 -22.529 1.00 93.19 286 TRP A C 1
ATOM 2086 O O . TRP A 1 286 ? 15.895 -6.799 -22.194 1.00 93.19 286 TRP A O 1
ATOM 2096 N N . ASP A 1 287 ? 14.316 -7.635 -23.575 1.00 88.56 287 ASP A N 1
ATOM 2097 C CA . ASP A 1 287 ? 15.173 -8.423 -24.469 1.00 88.56 287 ASP A CA 1
ATOM 2098 C C . ASP A 1 287 ? 16.210 -9.275 -23.720 1.00 88.56 287 ASP A C 1
ATOM 2100 O O . ASP A 1 287 ? 17.414 -9.220 -23.962 1.00 88.56 287 ASP A O 1
ATOM 2104 N N . LYS A 1 288 ? 15.749 -10.020 -22.706 1.00 84.12 288 LYS A N 1
ATOM 2105 C CA . LYS A 1 288 ? 16.614 -10.846 -21.836 1.00 84.12 288 LYS A CA 1
ATOM 2106 C C . LYS A 1 288 ? 17.772 -10.043 -21.217 1.00 84.12 288 LYS A C 1
ATOM 2108 O O . LYS A 1 288 ? 18.877 -10.552 -21.037 1.00 84.12 288 LYS A O 1
ATOM 2113 N N . GLY A 1 289 ? 17.510 -8.775 -20.913 1.00 81.62 289 GLY A N 1
ATOM 2114 C CA . GLY A 1 289 ? 18.459 -7.824 -20.351 1.00 81.62 289 GLY A CA 1
ATOM 2115 C C . GLY A 1 289 ? 19.272 -7.051 -21.388 1.00 81.62 289 GLY A C 1
ATOM 2116 O O . GLY A 1 289 ? 20.057 -6.203 -20.980 1.00 81.62 289 GLY A O 1
ATOM 2117 N N . GLN A 1 290 ? 19.114 -7.303 -22.692 1.00 81.94 290 GLN A N 1
ATOM 2118 C CA . GLN A 1 290 ? 19.829 -6.602 -23.772 1.00 81.94 290 GLN A CA 1
ATOM 2119 C C . GLN A 1 290 ? 19.081 -5.379 -24.315 1.00 81.94 290 GLN A C 1
ATOM 2121 O O . GLN A 1 290 ? 19.622 -4.638 -25.130 1.00 81.94 290 GLN A O 1
ATOM 2126 N N . GLY A 1 291 ? 17.859 -5.129 -23.844 1.00 82.88 291 GLY A N 1
ATOM 2127 C CA . GLY A 1 291 ? 17.078 -3.981 -24.280 1.00 82.88 291 GLY A CA 1
ATOM 2128 C C . GLY A 1 291 ? 17.714 -2.642 -23.904 1.00 82.88 291 GLY A C 1
ATOM 2129 O O . GLY A 1 291 ? 18.553 -2.541 -23.006 1.00 82.88 291 GLY A O 1
ATOM 2130 N N . LEU A 1 292 ? 17.263 -1.573 -24.560 1.00 84.50 292 LEU A N 1
ATOM 2131 C CA . LEU A 1 292 ? 17.799 -0.224 -24.363 1.00 84.50 292 LEU A CA 1
ATOM 2132 C C . LEU A 1 292 ? 17.812 0.199 -22.882 1.00 84.50 292 LEU A C 1
ATOM 2134 O O . LEU A 1 292 ? 18.847 0.611 -22.366 1.00 84.50 292 LEU A O 1
ATOM 2138 N N . TRP A 1 293 ? 16.680 0.069 -22.186 1.00 90.12 293 TRP A N 1
ATOM 2139 C CA . TRP A 1 293 ? 16.550 0.490 -20.788 1.00 90.12 293 TRP A CA 1
ATOM 2140 C C . TRP A 1 293 ? 17.476 -0.259 -19.807 1.00 90.12 293 TRP A C 1
ATOM 2142 O O . TRP A 1 293 ? 18.190 0.410 -19.050 1.00 90.12 293 TRP A O 1
ATOM 2152 N N . PRO A 1 294 ? 17.538 -1.608 -19.799 1.00 86.75 294 PRO A N 1
ATOM 2153 C CA . PRO A 1 294 ? 18.474 -2.317 -18.925 1.00 86.75 294 PRO A CA 1
ATOM 2154 C C . PRO A 1 294 ? 19.952 -2.071 -19.266 1.00 86.75 294 PRO A C 1
ATOM 2156 O O . PRO A 1 294 ? 20.786 -2.141 -18.363 1.00 86.75 294 PRO A O 1
ATOM 2159 N N . GLN A 1 295 ? 20.279 -1.733 -20.520 1.00 82.75 295 GLN A N 1
ATOM 2160 C CA . GLN A 1 295 ? 21.649 -1.427 -20.960 1.00 82.75 295 GLN A CA 1
ATOM 2161 C C . GLN A 1 295 ? 22.096 0.022 -20.696 1.00 82.75 295 GLN A C 1
ATOM 2163 O O . GLN A 1 295 ? 23.295 0.317 -20.754 1.00 82.75 295 GLN A O 1
ATOM 2168 N N . MET A 1 296 ? 21.173 0.937 -20.378 1.00 82.62 296 MET A N 1
ATOM 2169 C CA . MET A 1 296 ? 21.530 2.286 -19.930 1.00 82.62 296 MET A CA 1
ATOM 2170 C C . MET A 1 296 ? 22.383 2.229 -18.652 1.00 82.62 296 MET A C 1
ATOM 2172 O O . MET A 1 296 ? 22.217 1.368 -17.788 1.00 82.62 296 MET A O 1
ATOM 2176 N N . SER A 1 297 ? 23.307 3.171 -18.501 1.00 76.88 297 SER A N 1
ATOM 2177 C CA . SER A 1 297 ? 24.012 3.390 -17.236 1.00 76.88 297 SER A CA 1
ATOM 2178 C C . SER A 1 297 ? 23.049 3.900 -16.160 1.00 76.88 297 SER A C 1
ATOM 2180 O O . SER A 1 297 ? 21.982 4.449 -16.452 1.00 76.88 297 SER A O 1
ATOM 2182 N N . LEU A 1 298 ? 23.434 3.760 -14.889 1.00 79.56 298 LEU A N 1
ATOM 2183 C CA . LEU A 1 298 ? 22.641 4.309 -13.789 1.00 79.56 298 LEU A CA 1
ATOM 2184 C C . LEU A 1 298 ? 22.483 5.836 -13.913 1.00 79.56 298 LEU A C 1
ATOM 2186 O O . LEU A 1 298 ? 21.392 6.343 -13.678 1.00 79.56 298 LEU A O 1
ATOM 2190 N N . ALA A 1 299 ? 23.524 6.550 -14.355 1.00 76.25 299 ALA A N 1
ATOM 2191 C CA . ALA A 1 299 ? 23.468 7.993 -14.599 1.00 76.25 299 ALA A CA 1
ATOM 2192 C C . ALA A 1 299 ? 22.417 8.371 -15.662 1.00 76.25 299 ALA A C 1
ATOM 2194 O O . ALA A 1 299 ? 21.643 9.306 -15.468 1.00 76.25 299 ALA A O 1
ATOM 2195 N N . GLU A 1 300 ? 22.349 7.624 -16.769 1.00 80.44 300 GLU A N 1
ATOM 2196 C CA . GLU A 1 300 ? 21.341 7.825 -17.822 1.00 80.44 300 GLU A CA 1
ATOM 2197 C C . GLU A 1 300 ? 19.920 7.516 -17.312 1.00 80.44 300 GLU A C 1
ATOM 2199 O O . GLU A 1 300 ? 18.981 8.254 -17.614 1.00 80.44 300 GLU A O 1
ATOM 2204 N N . ARG A 1 301 ? 19.744 6.469 -16.490 1.00 87.38 301 ARG A N 1
ATOM 2205 C CA . ARG A 1 301 ? 18.440 6.161 -15.870 1.00 87.38 301 ARG A CA 1
ATOM 2206 C C . ARG A 1 301 ? 18.016 7.204 -14.835 1.00 87.38 301 ARG A C 1
ATOM 2208 O O . ARG A 1 301 ? 16.835 7.538 -14.776 1.00 87.38 301 ARG A O 1
ATOM 2215 N N . ILE A 1 302 ? 18.955 7.748 -14.058 1.00 84.94 302 ILE A N 1
ATOM 2216 C CA . ILE A 1 302 ? 18.702 8.880 -13.156 1.00 84.94 302 ILE A CA 1
ATOM 2217 C C . ILE A 1 302 ? 18.261 10.099 -13.971 1.00 84.94 302 ILE A C 1
ATOM 2219 O O . ILE A 1 302 ? 17.236 10.687 -13.650 1.00 84.94 302 ILE A O 1
ATOM 2223 N N . ALA A 1 303 ? 18.947 10.432 -15.068 1.00 82.94 303 ALA A N 1
ATOM 2224 C CA . ALA A 1 303 ? 18.567 11.557 -15.927 1.00 82.94 303 ALA A CA 1
ATOM 2225 C C . ALA A 1 303 ? 17.153 11.400 -16.520 1.00 82.94 303 ALA A C 1
ATOM 2227 O O . ALA A 1 303 ? 16.374 12.354 -16.548 1.00 82.94 303 ALA A O 1
ATOM 2228 N N . ALA A 1 304 ? 16.790 10.188 -16.952 1.00 87.25 304 ALA A N 1
ATOM 2229 C CA . ALA A 1 304 ? 15.428 9.873 -17.383 1.00 87.25 304 ALA A CA 1
ATOM 2230 C C . ALA A 1 304 ? 14.406 10.040 -16.244 1.00 87.25 304 ALA A C 1
ATOM 2232 O O . ALA A 1 304 ? 13.344 10.623 -16.451 1.00 87.25 304 ALA A O 1
ATOM 2233 N N . MET A 1 305 ? 14.739 9.595 -15.030 1.00 89.38 305 MET A N 1
ATOM 2234 C CA . MET A 1 305 ? 13.875 9.732 -13.856 1.00 89.38 305 MET A CA 1
ATOM 2235 C C . MET A 1 305 ? 13.679 11.195 -13.430 1.00 89.38 305 MET A C 1
ATOM 2237 O O . MET A 1 305 ? 12.574 11.614 -13.097 1.00 89.38 305 MET A O 1
ATOM 2241 N N . GLU A 1 306 ? 14.730 12.006 -13.481 1.00 86.88 306 GLU A N 1
ATOM 2242 C CA . GLU A 1 306 ? 14.648 13.445 -13.225 1.00 86.88 306 GLU A CA 1
ATOM 2243 C C . GLU A 1 306 ? 13.783 14.143 -14.280 1.00 86.88 306 GLU A C 1
ATOM 2245 O O . GLU A 1 306 ? 12.918 14.949 -13.938 1.00 86.88 306 GLU A O 1
ATOM 2250 N N . ARG A 1 307 ? 13.942 13.776 -15.560 1.00 85.69 307 ARG A N 1
ATOM 2251 C CA . ARG A 1 307 ? 13.074 14.256 -16.643 1.00 85.69 307 ARG A CA 1
ATOM 2252 C C . ARG A 1 307 ? 11.615 13.867 -16.410 1.00 85.69 307 ARG A C 1
ATOM 2254 O O . ARG A 1 307 ? 10.736 14.692 -16.637 1.00 85.69 307 ARG A O 1
ATOM 2261 N N . PHE A 1 308 ? 11.353 12.648 -15.941 1.00 90.62 308 PHE A N 1
ATOM 2262 C CA . PHE A 1 308 ? 10.009 12.212 -15.569 1.00 90.62 308 PHE A CA 1
ATOM 2263 C C . PHE A 1 308 ? 9.398 13.116 -14.486 1.00 90.62 308 PHE A C 1
ATOM 2265 O O . PHE A 1 308 ? 8.273 13.582 -14.653 1.00 90.62 308 PHE A O 1
ATOM 2272 N N . VAL A 1 309 ? 10.149 13.423 -13.421 1.00 88.12 309 VAL A N 1
ATOM 2273 C CA . VAL A 1 309 ? 9.701 14.327 -12.343 1.00 88.12 309 VAL A CA 1
ATOM 2274 C C . VAL A 1 309 ? 9.387 15.732 -12.874 1.00 88.12 309 VAL A C 1
ATOM 2276 O O . VAL A 1 309 ? 8.357 16.304 -12.513 1.00 88.12 309 VAL A O 1
ATOM 2279 N N . GLU A 1 310 ? 10.224 16.284 -13.759 1.00 85.75 310 GLU A N 1
ATOM 2280 C CA . GLU A 1 310 ? 9.959 17.588 -14.386 1.00 85.75 310 GLU A CA 1
ATOM 2281 C C . GLU A 1 310 ? 8.692 17.573 -15.250 1.00 85.75 310 GLU A C 1
ATOM 2283 O O . GLU A 1 310 ? 7.858 18.473 -15.141 1.00 85.75 310 GLU A O 1
ATOM 2288 N N . LEU A 1 311 ? 8.520 16.540 -16.081 1.00 88.06 311 LEU A N 1
ATOM 2289 C CA . LEU A 1 311 ? 7.376 16.414 -16.987 1.00 88.06 311 LEU A CA 1
ATOM 2290 C C . LEU A 1 311 ? 6.063 16.107 -16.265 1.00 88.06 311 LEU A C 1
ATOM 2292 O O . LEU A 1 311 ? 5.000 16.432 -16.786 1.00 88.06 311 LEU A O 1
ATOM 2296 N N . LEU A 1 312 ? 6.115 15.483 -15.088 1.00 90.25 312 LEU A N 1
ATOM 2297 C CA . LEU A 1 312 ? 4.920 15.132 -14.328 1.00 90.25 312 LEU A CA 1
ATOM 2298 C C . LEU A 1 312 ? 4.360 16.316 -13.526 1.00 90.25 312 LEU A C 1
ATOM 2300 O O . LEU A 1 312 ? 3.160 16.355 -13.251 1.00 90.25 312 LEU A O 1
ATOM 2304 N N . ARG A 1 313 ? 5.198 17.299 -13.165 1.00 86.81 313 ARG A N 1
ATOM 2305 C CA . ARG A 1 313 ? 4.803 18.455 -12.340 1.00 86.81 313 ARG A CA 1
ATOM 2306 C C . ARG A 1 313 ? 3.537 19.172 -12.836 1.00 86.81 313 ARG A C 1
ATOM 2308 O O . ARG A 1 313 ? 2.668 19.422 -12.001 1.00 86.81 313 ARG A O 1
ATOM 2315 N N . PRO A 1 314 ? 3.378 19.500 -14.135 1.00 87.69 314 PRO A N 1
ATOM 2316 C CA . PRO A 1 314 ? 2.194 20.212 -14.620 1.00 87.69 314 PRO A CA 1
ATOM 2317 C C . PRO A 1 314 ? 0.896 19.408 -14.455 1.00 87.69 314 PRO A C 1
ATOM 2319 O O . PRO A 1 314 ? -0.181 19.992 -14.360 1.00 87.69 314 PRO A O 1
ATOM 2322 N N . SER A 1 315 ? 0.985 18.076 -14.375 1.00 90.56 315 SER A N 1
ATOM 2323 C CA . SER A 1 315 ? -0.172 17.191 -14.205 1.00 90.56 315 SER A CA 1
ATOM 2324 C C . SER A 1 315 ? -0.701 17.153 -12.770 1.00 90.56 315 SER A C 1
ATOM 2326 O O . SER A 1 315 ? -1.751 16.548 -12.546 1.00 90.56 315 SER A O 1
ATOM 2328 N N . ARG A 1 316 ? -0.011 17.787 -11.804 1.00 90.25 316 ARG A N 1
ATOM 2329 C CA . ARG A 1 316 ? -0.356 17.763 -10.373 1.00 90.25 316 ARG A CA 1
ATOM 2330 C C . ARG A 1 316 ? -1.834 18.033 -10.130 1.00 90.25 316 ARG A C 1
ATOM 2332 O O . ARG A 1 316 ? -2.505 17.180 -9.562 1.00 90.25 316 ARG A O 1
ATOM 2339 N N . GLU A 1 317 ? -2.363 19.157 -10.611 1.00 88.75 317 GLU A N 1
ATOM 2340 C CA . GLU A 1 317 ? -3.752 19.527 -10.302 1.00 88.75 317 GLU A CA 1
ATOM 2341 C C . GLU A 1 317 ? -4.781 18.622 -10.971 1.00 88.75 317 GLU A C 1
ATOM 2343 O O . GLU A 1 317 ? -5.811 18.310 -10.377 1.00 88.75 317 GLU A O 1
ATOM 2348 N N . SER A 1 318 ? -4.481 18.116 -12.168 1.00 91.62 318 SER A N 1
ATOM 2349 C CA . SER A 1 318 ? -5.352 17.139 -12.830 1.00 91.62 318 SER A CA 1
ATOM 2350 C C . SER A 1 318 ? -5.370 15.808 -12.076 1.00 91.62 318 SER A C 1
ATOM 2352 O O . SER A 1 318 ? -6.427 15.200 -11.927 1.00 91.62 318 SER A O 1
ATOM 2354 N N . ILE A 1 319 ? -4.219 15.372 -11.554 1.00 94.31 319 ILE A N 1
ATOM 2355 C CA . ILE A 1 319 ? -4.095 14.154 -10.747 1.00 94.31 319 ILE A CA 1
ATOM 2356 C C . ILE A 1 319 ? -4.793 14.332 -9.399 1.00 94.31 319 ILE A C 1
ATOM 2358 O O . ILE A 1 319 ? -5.586 13.479 -9.015 1.00 94.31 319 ILE A O 1
ATOM 2362 N N . VAL A 1 320 ? -4.569 15.450 -8.707 1.00 92.69 320 VAL A N 1
ATOM 2363 C CA . VAL A 1 320 ? -5.248 15.778 -7.446 1.00 92.69 320 VAL A CA 1
ATOM 2364 C C . VAL A 1 320 ? -6.765 15.809 -7.648 1.00 92.69 320 VAL A C 1
ATOM 2366 O O . VAL A 1 320 ? -7.495 15.201 -6.864 1.00 92.69 320 VAL A O 1
ATOM 2369 N N . ASN A 1 321 ? -7.247 16.420 -8.737 1.00 92.31 321 ASN A N 1
ATOM 2370 C CA . ASN A 1 321 ? -8.665 16.409 -9.089 1.00 92.31 321 ASN A CA 1
ATOM 2371 C C . ASN A 1 321 ? -9.179 14.986 -9.371 1.00 92.31 321 ASN A C 1
ATOM 2373 O O . ASN A 1 321 ? -10.226 14.599 -8.856 1.00 92.31 321 ASN A O 1
ATOM 2377 N N . ALA A 1 322 ? -8.431 14.169 -10.120 1.00 95.25 322 ALA A N 1
ATOM 2378 C CA . ALA A 1 322 ? -8.791 12.775 -10.375 1.00 95.25 322 ALA A CA 1
ATOM 2379 C C . ALA A 1 322 ? -8.893 11.957 -9.075 1.00 95.25 322 ALA A C 1
ATOM 2381 O O . ALA A 1 322 ? -9.871 11.239 -8.891 1.00 95.25 322 ALA A O 1
ATOM 2382 N N . LEU A 1 323 ? -7.953 12.112 -8.135 1.00 95.81 323 LEU A N 1
ATOM 2383 C CA . LEU A 1 323 ? -7.990 11.437 -6.830 1.00 95.81 323 LEU A CA 1
ATOM 2384 C C . LEU A 1 323 ? -9.194 11.887 -5.982 1.00 95.81 323 LEU A C 1
ATOM 2386 O O . LEU A 1 323 ? -9.870 11.063 -5.363 1.00 95.81 323 LEU A O 1
ATOM 2390 N N . MET A 1 324 ? -9.505 13.185 -5.970 1.00 94.19 324 MET A N 1
ATOM 2391 C CA . MET A 1 324 ? -10.691 13.698 -5.278 1.00 94.19 324 MET A CA 1
ATOM 2392 C C . MET A 1 324 ? -11.987 13.152 -5.881 1.00 94.19 324 MET A C 1
ATOM 2394 O O . MET A 1 324 ? -12.889 12.767 -5.147 1.00 94.19 324 MET A O 1
ATOM 2398 N N . TRP A 1 325 ? -12.105 13.081 -7.202 1.00 95.19 325 TRP A N 1
ATOM 2399 C CA . TRP A 1 325 ? -13.342 12.619 -7.827 1.00 95.19 325 TRP A CA 1
ATOM 2400 C C . TRP A 1 325 ? -13.480 11.099 -7.842 1.00 95.19 325 TRP A C 1
ATOM 2402 O O . TRP A 1 325 ? -14.561 10.589 -7.565 1.00 95.19 325 TRP A O 1
ATOM 2412 N N . GLU A 1 326 ? -12.420 10.356 -8.137 1.00 96.00 326 GLU A N 1
ATOM 2413 C CA . GLU A 1 326 ? -12.489 8.901 -8.298 1.00 96.00 326 GLU A CA 1
ATOM 2414 C C . GLU A 1 326 ? -12.525 8.165 -6.960 1.00 96.00 326 GLU A C 1
ATOM 2416 O O . GLU A 1 326 ? -13.309 7.233 -6.792 1.00 96.00 326 GLU A O 1
ATOM 2421 N N . ILE A 1 327 ? -11.707 8.597 -5.996 1.00 95.81 327 ILE A N 1
ATOM 2422 C CA . ILE A 1 327 ? -11.568 7.907 -4.707 1.00 95.81 327 ILE A CA 1
ATOM 2423 C C . ILE A 1 327 ? -11.994 8.761 -3.514 1.00 95.81 327 ILE A C 1
ATOM 2425 O O . ILE A 1 327 ? -11.842 8.336 -2.367 1.00 95.81 327 ILE A O 1
ATOM 2429 N N . CYS A 1 328 ? -12.522 9.964 -3.759 1.00 94.94 328 CYS A N 1
ATOM 2430 C CA . CYS A 1 328 ? -12.981 10.883 -2.717 1.00 94.94 328 CYS A CA 1
ATOM 2431 C C . CYS A 1 328 ? -11.935 11.171 -1.641 1.00 94.94 328 CYS A C 1
ATOM 2433 O O . CYS A 1 328 ? -12.272 11.455 -0.495 1.00 94.94 328 CYS A O 1
ATOM 2435 N N . LYS A 1 329 ? -10.649 11.134 -1.991 1.00 94.06 329 LYS A N 1
ATOM 2436 C CA . LYS A 1 329 ? -9.592 11.555 -1.075 1.00 94.06 329 LYS A CA 1
ATOM 2437 C C . LYS A 1 329 ? -9.721 13.042 -0.806 1.00 94.06 329 LYS A C 1
ATOM 2439 O O . LYS A 1 329 ? -9.850 13.796 -1.758 1.00 94.06 329 LYS A O 1
ATOM 2444 N N . ASN A 1 330 ? -9.721 13.460 0.462 1.00 90.62 330 ASN A N 1
ATOM 2445 C CA . ASN A 1 330 ? -9.810 14.885 0.779 1.00 90.62 330 ASN A CA 1
ATOM 2446 C C . ASN A 1 330 ? -8.651 15.647 0.127 1.00 90.62 330 ASN A C 1
ATOM 2448 O O . ASN A 1 330 ? -7.577 15.095 -0.120 1.00 90.62 330 ASN A O 1
ATOM 2452 N N . SER A 1 331 ? -8.888 16.917 -0.164 1.00 87.00 331 SER A N 1
ATOM 2453 C CA . SER A 1 331 ? -7.990 17.713 -0.986 1.00 87.00 331 SER A CA 1
ATOM 2454 C C . SER A 1 331 ? -6.558 17.809 -0.450 1.00 87.00 331 SER A C 1
ATOM 2456 O O . SER A 1 331 ? -5.609 17.705 -1.228 1.00 87.00 331 SER A O 1
ATOM 2458 N N . SER A 1 332 ? -6.386 17.939 0.870 1.00 86.31 332 SER A N 1
ATOM 2459 C CA . SER A 1 332 ? -5.066 17.950 1.508 1.00 86.31 332 SER A CA 1
ATOM 2460 C C . SER A 1 332 ? -4.333 16.621 1.351 1.00 86.31 332 SER A C 1
ATOM 2462 O O . SER A 1 332 ? -3.160 16.622 0.987 1.00 86.31 332 SER A O 1
ATOM 2464 N N . ASP A 1 333 ? -5.013 15.491 1.563 1.00 89.88 333 ASP A N 1
ATOM 2465 C CA . ASP A 1 333 ? -4.409 14.164 1.432 1.00 89.88 333 ASP A CA 1
ATOM 2466 C C . ASP A 1 333 ? -4.119 13.818 -0.037 1.00 89.88 333 ASP A C 1
ATOM 2468 O O . ASP A 1 333 ? -3.128 13.148 -0.323 1.00 89.88 333 ASP A O 1
ATOM 2472 N N . ALA A 1 334 ? -4.954 14.274 -0.979 1.00 91.12 334 ALA A N 1
ATOM 2473 C CA . ALA A 1 334 ? -4.756 14.067 -2.415 1.00 91.12 334 ALA A CA 1
ATOM 2474 C C . ALA A 1 334 ? -3.535 14.843 -2.929 1.00 91.12 334 ALA A C 1
ATOM 2476 O O . ALA A 1 334 ? -2.693 14.284 -3.632 1.00 91.12 334 ALA A O 1
ATOM 2477 N N . ALA A 1 335 ? -3.401 16.108 -2.525 1.00 89.12 335 ALA A N 1
ATOM 2478 C CA . ALA A 1 335 ? -2.221 16.922 -2.801 1.00 89.12 335 ALA A CA 1
ATOM 2479 C C . ALA A 1 335 ? -0.957 16.324 -2.162 1.00 89.12 335 ALA A C 1
ATOM 2481 O O . ALA A 1 335 ? 0.052 16.130 -2.842 1.00 89.12 335 ALA A O 1
ATOM 2482 N N . ALA A 1 336 ? -1.037 15.948 -0.882 1.00 88.62 336 ALA A N 1
ATOM 2483 C CA . ALA A 1 336 ? 0.075 15.338 -0.164 1.00 88.62 336 ALA A CA 1
ATOM 2484 C C . ALA A 1 336 ? 0.525 14.009 -0.789 1.00 88.62 336 ALA A C 1
ATOM 2486 O O . ALA A 1 336 ? 1.711 13.693 -0.749 1.00 88.62 336 ALA A O 1
ATOM 2487 N N . GLU A 1 337 ? -0.384 13.228 -1.381 1.00 92.31 337 GLU A N 1
ATOM 2488 C CA . GLU A 1 337 ? -0.028 11.998 -2.089 1.00 92.31 337 GLU A CA 1
ATOM 2489 C C . GLU A 1 337 ? 0.872 12.266 -3.303 1.00 92.31 337 GLU A C 1
ATOM 2491 O O . GLU A 1 337 ? 1.906 11.607 -3.460 1.00 92.31 337 GLU A O 1
ATOM 2496 N N . PHE A 1 338 ? 0.521 13.249 -4.137 1.00 91.62 338 PHE A N 1
ATOM 2497 C CA . PHE A 1 338 ? 1.359 13.649 -5.268 1.00 91.62 338 PHE A CA 1
ATOM 2498 C C . PHE A 1 338 ? 2.719 14.172 -4.792 1.00 91.62 338 PHE A C 1
ATOM 2500 O O . PHE A 1 338 ? 3.768 13.708 -5.247 1.00 91.62 338 PHE A O 1
ATOM 2507 N N . ASP A 1 339 ? 2.709 15.086 -3.822 1.00 88.19 339 ASP A N 1
ATOM 2508 C CA . ASP A 1 339 ? 3.917 15.748 -3.328 1.00 88.19 339 ASP A CA 1
ATOM 2509 C C . ASP A 1 339 ? 4.876 14.748 -2.659 1.00 88.19 339 ASP A C 1
ATOM 2511 O O . ASP A 1 339 ? 6.094 14.780 -2.879 1.00 88.19 339 ASP A O 1
ATOM 2515 N N . ARG A 1 340 ? 4.330 13.796 -1.888 1.00 87.12 340 ARG A N 1
ATOM 2516 C CA . ARG A 1 340 ? 5.096 12.697 -1.288 1.00 87.12 340 ARG A CA 1
ATOM 2517 C C . ARG A 1 340 ? 5.701 11.794 -2.352 1.00 87.12 340 ARG A C 1
ATOM 2519 O O . ARG A 1 340 ? 6.854 11.403 -2.195 1.00 87.12 340 ARG A O 1
ATOM 2526 N N . THR A 1 341 ? 4.974 11.511 -3.433 1.00 89.88 341 THR A N 1
ATOM 2527 C CA . THR A 1 341 ? 5.496 10.711 -4.550 1.00 89.88 341 THR A CA 1
ATOM 2528 C C . THR A 1 341 ? 6.742 11.371 -5.141 1.00 89.88 341 THR A C 1
ATOM 2530 O O . THR A 1 341 ? 7.776 10.719 -5.273 1.00 89.88 341 THR A O 1
ATOM 2533 N N . MET A 1 342 ? 6.686 12.678 -5.420 1.00 87.06 342 MET A N 1
ATOM 2534 C CA . MET A 1 342 ? 7.822 13.427 -5.979 1.00 87.06 342 MET A CA 1
ATOM 2535 C C . MET A 1 342 ? 9.006 13.476 -5.005 1.00 87.06 342 MET A C 1
ATOM 2537 O O . MET A 1 342 ? 10.153 13.224 -5.383 1.00 87.06 342 MET A O 1
ATOM 2541 N N . THR A 1 343 ? 8.715 13.720 -3.725 1.00 84.12 343 THR A N 1
ATOM 2542 C CA . THR A 1 343 ? 9.718 13.731 -2.651 1.00 84.12 343 THR A CA 1
ATOM 2543 C C . THR A 1 343 ? 10.407 12.373 -2.517 1.00 84.12 343 THR A C 1
ATOM 2545 O O . THR A 1 343 ? 11.630 12.312 -2.393 1.00 84.12 343 THR A O 1
ATOM 2548 N N . PHE A 1 344 ? 9.644 11.279 -2.585 1.00 84.44 344 PHE A N 1
ATOM 2549 C CA . PHE A 1 344 ? 10.173 9.921 -2.520 1.00 84.44 344 PHE A CA 1
ATOM 2550 C C . PHE A 1 344 ? 11.114 9.629 -3.692 1.00 84.44 344 PHE A C 1
ATOM 2552 O O . PHE A 1 344 ? 12.212 9.130 -3.463 1.00 84.44 344 PHE A O 1
ATOM 2559 N N . VAL A 1 345 ? 10.752 10.006 -4.926 1.00 85.06 345 VAL A N 1
ATOM 2560 C CA . VAL A 1 345 ? 11.646 9.844 -6.090 1.00 85.06 345 VAL A CA 1
ATOM 2561 C C . VAL A 1 345 ? 12.972 10.574 -5.867 1.00 85.06 345 VAL A C 1
ATOM 2563 O O . VAL A 1 345 ? 14.040 9.995 -6.076 1.00 85.06 345 VAL A O 1
ATOM 2566 N N . GLY A 1 346 ? 12.914 11.816 -5.376 1.00 81.94 346 GLY A N 1
ATOM 2567 C CA . GLY A 1 346 ? 14.106 12.585 -5.018 1.00 81.94 346 GLY A CA 1
ATOM 2568 C C . GLY A 1 346 ? 14.959 11.897 -3.948 1.00 81.94 346 GLY A C 1
ATOM 2569 O O . GLY A 1 346 ? 16.177 11.825 -4.094 1.00 81.94 346 GLY A O 1
ATOM 2570 N N . ALA A 1 347 ? 14.335 11.332 -2.912 1.00 80.31 347 ALA A N 1
ATOM 2571 C CA . ALA A 1 347 ? 15.032 10.589 -1.862 1.00 80.31 347 ALA A CA 1
ATOM 2572 C C . ALA A 1 347 ? 15.706 9.310 -2.391 1.00 80.31 347 ALA A C 1
ATOM 2574 O O . ALA A 1 347 ? 16.830 9.007 -1.989 1.00 80.31 347 ALA A O 1
ATOM 2575 N N . VAL A 1 348 ? 15.069 8.588 -3.323 1.00 81.56 348 VAL A N 1
ATOM 2576 C CA . VAL A 1 348 ? 15.654 7.397 -3.964 1.00 81.56 348 VAL A CA 1
ATOM 2577 C C . VAL A 1 348 ? 16.872 7.758 -4.809 1.00 81.56 348 VAL A C 1
ATOM 2579 O O . VAL A 1 348 ? 17.915 7.115 -4.678 1.00 81.56 348 VAL A O 1
ATOM 2582 N N . ILE A 1 349 ? 16.786 8.820 -5.613 1.00 81.06 349 ILE A N 1
ATOM 2583 C CA . ILE A 1 349 ? 17.940 9.343 -6.360 1.00 81.06 349 ILE A CA 1
ATOM 2584 C C . ILE A 1 349 ? 19.045 9.773 -5.386 1.00 81.06 349 ILE A C 1
ATOM 2586 O O . ILE A 1 349 ? 20.199 9.375 -5.546 1.00 81.06 349 ILE A O 1
ATOM 2590 N N . GLY A 1 350 ? 18.692 10.520 -4.337 1.00 76.31 350 GLY A N 1
ATOM 2591 C CA . GLY A 1 350 ? 19.621 10.956 -3.295 1.00 76.31 350 GLY A CA 1
ATOM 2592 C C . GLY A 1 350 ? 20.381 9.787 -2.667 1.00 76.31 350 GLY A C 1
ATOM 2593 O O . GLY A 1 350 ? 21.607 9.827 -2.596 1.00 76.31 350 GLY A O 1
ATOM 2594 N N . SER A 1 351 ? 19.679 8.709 -2.307 1.00 76.19 351 SER A N 1
ATOM 2595 C CA . SER A 1 351 ? 20.290 7.502 -1.741 1.00 76.19 351 SER A CA 1
ATOM 2596 C C . SER A 1 351 ? 21.228 6.781 -2.707 1.00 76.19 351 SER A C 1
ATOM 2598 O O . SER A 1 351 ? 22.206 6.194 -2.252 1.00 76.19 351 SER A O 1
ATOM 2600 N N . LEU A 1 352 ? 20.941 6.793 -4.011 1.00 74.69 352 LEU A N 1
ATOM 2601 C CA . LEU A 1 352 ? 21.840 6.229 -5.019 1.00 74.69 352 LEU A CA 1
ATOM 2602 C C . LEU A 1 352 ? 23.081 7.107 -5.197 1.00 74.69 352 LEU A C 1
ATOM 2604 O O . LEU A 1 352 ? 24.175 6.589 -5.333 1.00 74.69 352 LEU A O 1
ATOM 2608 N N . THR A 1 353 ? 22.936 8.429 -5.169 1.00 70.38 353 THR A N 1
ATOM 2609 C CA . THR A 1 353 ? 24.043 9.371 -5.430 1.00 70.38 353 THR A CA 1
ATOM 2610 C C . THR A 1 353 ? 24.916 9.699 -4.214 1.00 70.38 353 THR A C 1
ATOM 2612 O O . THR A 1 353 ? 25.938 10.366 -4.366 1.00 70.38 353 THR A O 1
ATOM 2615 N N . ALA A 1 354 ? 24.546 9.255 -3.010 1.00 66.06 354 ALA A N 1
ATOM 2616 C CA . ALA A 1 354 ? 25.305 9.536 -1.796 1.00 66.06 354 ALA A CA 1
ATOM 2617 C C . ALA A 1 354 ? 26.715 8.909 -1.846 1.00 66.06 354 ALA A C 1
ATOM 2619 O O . ALA A 1 354 ? 26.866 7.712 -2.114 1.00 66.06 354 ALA A O 1
ATOM 2620 N N . SER A 1 355 ? 27.741 9.712 -1.528 1.00 52.16 355 SER A N 1
ATOM 2621 C CA . SER A 1 355 ? 29.160 9.303 -1.458 1.00 52.16 355 SER A CA 1
ATOM 2622 C C . SER A 1 355 ? 29.407 8.138 -0.497 1.00 52.16 355 SER A C 1
ATOM 2624 O O . SER A 1 355 ? 30.342 7.359 -0.684 1.00 52.16 355 SER A O 1
ATOM 2626 N N . ASP A 1 356 ? 28.529 8.012 0.497 1.00 47.78 356 ASP A N 1
ATOM 2627 C CA . ASP A 1 356 ? 28.608 7.051 1.591 1.00 47.78 356 ASP A CA 1
ATOM 2628 C C . ASP A 1 356 ? 27.659 5.865 1.364 1.00 47.78 356 ASP A C 1
ATOM 2630 O O . ASP A 1 356 ? 27.304 5.160 2.306 1.00 47.78 356 ASP A O 1
ATOM 2634 N N . SER A 1 357 ? 27.212 5.628 0.125 1.00 52.34 357 SER A N 1
ATOM 2635 C CA . SER A 1 357 ? 26.487 4.406 -0.232 1.00 52.34 357 SER A CA 1
ATOM 2636 C C . SER A 1 357 ? 27.413 3.192 -0.055 1.00 52.34 357 SER A C 1
ATOM 2638 O O . SER A 1 357 ? 28.131 2.752 -0.954 1.00 52.34 357 SER A O 1
ATOM 2640 N N . VAL A 1 358 ? 27.434 2.655 1.166 1.00 48.25 358 VAL A N 1
ATOM 2641 C CA . VAL A 1 358 ? 28.201 1.467 1.544 1.00 48.25 358 VAL A CA 1
ATOM 2642 C C . VAL A 1 358 ? 27.471 0.228 1.022 1.00 48.25 358 VAL A C 1
ATOM 2644 O O . VAL A 1 358 ? 26.874 -0.534 1.777 1.00 48.25 358 VAL A O 1
ATOM 2647 N N . GLU A 1 359 ? 27.486 0.009 -0.292 1.00 53.97 359 GLU A N 1
ATOM 2648 C CA . GLU A 1 359 ? 27.286 -1.343 -0.817 1.00 53.97 359 GLU A CA 1
ATOM 2649 C C . GLU A 1 359 ? 28.546 -2.144 -0.428 1.00 53.97 359 GLU A C 1
ATOM 2651 O O . GLU A 1 359 ? 29.638 -1.792 -0.894 1.00 53.97 359 GLU A O 1
ATOM 2656 N N . PRO A 1 360 ? 28.447 -3.188 0.422 1.00 41.66 360 PRO A N 1
ATOM 2657 C CA . PRO A 1 360 ? 29.598 -3.857 1.051 1.00 41.66 360 PRO A CA 1
ATOM 2658 C C . PRO A 1 360 ? 30.609 -4.484 0.072 1.00 41.66 360 PRO A C 1
ATOM 2660 O O . PRO A 1 360 ? 31.691 -4.890 0.480 1.00 41.66 360 PRO A O 1
ATOM 2663 N N . PHE A 1 361 ? 30.305 -4.486 -1.228 1.00 48.50 361 PHE A N 1
ATOM 2664 C CA . PHE A 1 361 ? 31.155 -4.987 -2.307 1.00 48.50 361 PHE A CA 1
ATOM 2665 C C . PHE A 1 361 ? 31.158 -4.074 -3.551 1.00 48.50 361 PHE A C 1
ATOM 2667 O O . PHE A 1 361 ? 31.556 -4.490 -4.639 1.00 48.50 361 PHE A O 1
ATOM 2674 N N . GLY A 1 362 ? 30.738 -2.810 -3.406 1.00 62.00 362 GLY A N 1
ATOM 2675 C CA . GLY A 1 362 ? 30.740 -1.817 -4.489 1.00 62.00 362 GLY A CA 1
ATOM 2676 C C . GLY A 1 362 ? 32.142 -1.361 -4.923 1.00 62.00 362 GLY A C 1
ATOM 2677 O O . GLY A 1 362 ? 32.294 -0.665 -5.935 1.00 62.00 362 GLY A O 1
ATOM 2678 N N . LYS A 1 363 ? 33.178 -1.759 -4.179 1.00 72.81 363 LYS A N 1
ATOM 2679 C CA . LYS A 1 363 ? 34.599 -1.572 -4.495 1.00 72.81 363 LYS A CA 1
ATOM 2680 C C . LYS A 1 363 ? 35.208 -2.916 -4.895 1.00 72.81 363 LYS A C 1
ATOM 2682 O O . LYS A 1 363 ? 34.675 -3.966 -4.558 1.00 72.81 363 LYS A O 1
ATOM 2687 N N . TRP A 1 364 ? 36.329 -2.882 -5.609 1.00 76.56 364 TRP A N 1
ATOM 2688 C CA . TRP A 1 364 ? 37.107 -4.095 -5.838 1.00 76.56 364 TRP A CA 1
ATOM 2689 C C . TRP A 1 364 ? 37.658 -4.626 -4.513 1.00 76.56 364 TRP A C 1
ATOM 2691 O O . TRP A 1 364 ? 38.347 -3.900 -3.796 1.00 76.56 364 TRP A O 1
ATOM 2701 N N . THR A 1 365 ? 37.403 -5.895 -4.224 1.00 79.25 365 THR A N 1
ATOM 2702 C CA . THR A 1 365 ? 37.876 -6.592 -3.025 1.00 79.25 365 THR A CA 1
ATOM 2703 C C . THR A 1 365 ? 38.507 -7.917 -3.433 1.00 79.25 365 THR A C 1
ATOM 2705 O O . THR A 1 365 ? 37.997 -8.582 -4.330 1.00 79.25 365 THR A O 1
ATOM 2708 N N . THR A 1 366 ? 39.605 -8.311 -2.786 1.00 78.06 366 THR A N 1
ATOM 2709 C CA . THR A 1 366 ? 40.243 -9.617 -3.011 1.00 78.06 366 THR A CA 1
ATOM 2710 C C . THR A 1 366 ? 39.943 -10.552 -1.844 1.00 78.06 366 THR A C 1
ATOM 2712 O O . THR A 1 366 ? 40.226 -10.217 -0.696 1.00 78.06 366 THR A O 1
ATOM 2715 N N . VAL A 1 367 ? 39.402 -11.735 -2.138 1.00 74.88 367 VAL A N 1
ATOM 2716 C CA . VAL A 1 367 ? 39.151 -12.811 -1.170 1.00 74.88 367 VAL A CA 1
ATOM 2717 C C . VAL A 1 367 ? 39.687 -14.112 -1.757 1.00 74.88 367 VAL A C 1
ATOM 2719 O O . VAL A 1 367 ? 39.373 -14.456 -2.893 1.00 74.88 367 VAL A O 1
ATOM 2722 N N . SER A 1 368 ? 40.529 -14.825 -1.005 1.00 80.44 368 SER A N 1
ATOM 2723 C CA . SER A 1 368 ? 41.097 -16.122 -1.417 1.00 80.44 368 SER A CA 1
ATOM 2724 C C . SER A 1 368 ? 41.741 -16.116 -2.816 1.00 80.44 368 SER A C 1
ATOM 2726 O O . SER A 1 368 ? 41.586 -17.057 -3.588 1.00 80.44 368 SER A O 1
ATOM 2728 N N . GLY A 1 369 ? 42.443 -15.031 -3.166 1.00 73.25 369 GLY A N 1
ATOM 2729 C CA . GLY A 1 369 ? 43.110 -14.879 -4.466 1.00 73.25 369 GLY A CA 1
ATOM 2730 C C . GLY A 1 369 ? 42.188 -14.516 -5.638 1.00 73.25 369 GLY A C 1
ATOM 2731 O O . GLY A 1 369 ? 42.666 -14.399 -6.764 1.00 73.25 369 GLY A O 1
ATOM 2732 N N . VAL A 1 370 ? 40.893 -14.296 -5.398 1.00 76.62 370 VAL A N 1
ATOM 2733 C CA . VAL A 1 370 ? 39.935 -13.796 -6.391 1.00 76.62 370 VAL A CA 1
ATOM 273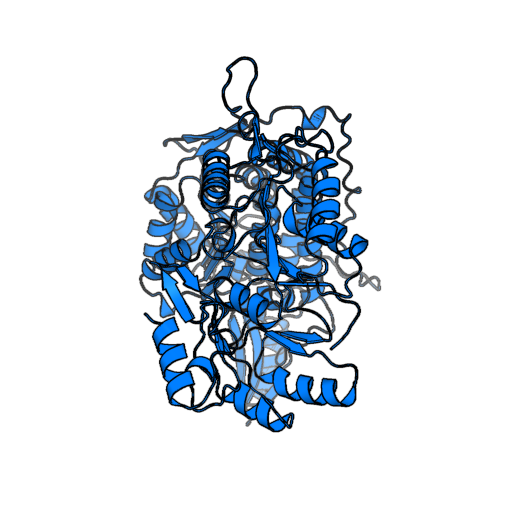4 C C . VAL A 1 370 ? 39.602 -12.349 -6.070 1.00 76.62 370 VAL A C 1
ATOM 2736 O O . VAL A 1 370 ? 39.126 -12.039 -4.979 1.00 76.62 370 VAL A O 1
ATOM 2739 N N . ARG A 1 371 ? 39.836 -11.457 -7.029 1.00 78.00 371 ARG A N 1
ATOM 2740 C CA . ARG A 1 371 ? 39.430 -10.059 -6.951 1.00 78.00 371 ARG A CA 1
ATOM 2741 C C . ARG A 1 371 ? 38.074 -9.899 -7.614 1.00 78.00 371 ARG A C 1
ATOM 2743 O O . ARG A 1 371 ? 37.905 -10.270 -8.772 1.00 78.00 371 ARG A O 1
ATOM 2750 N N . GLY A 1 372 ? 37.113 -9.364 -6.877 1.00 74.75 372 GLY A N 1
ATOM 2751 C CA . GLY A 1 372 ? 35.735 -9.208 -7.312 1.00 74.75 372 GLY A CA 1
ATOM 2752 C C . GLY A 1 372 ? 35.172 -7.836 -6.976 1.00 74.75 372 GLY A C 1
ATOM 2753 O O . GLY A 1 372 ? 35.612 -7.181 -6.033 1.00 74.75 372 GLY A O 1
ATOM 2754 N N . ARG A 1 373 ? 34.188 -7.405 -7.758 1.00 75.44 373 ARG A N 1
ATOM 2755 C CA . ARG A 1 373 ? 33.356 -6.236 -7.485 1.00 75.44 373 ARG A CA 1
ATOM 2756 C C . ARG A 1 373 ? 31.909 -6.606 -7.746 1.00 75.44 373 ARG A C 1
ATOM 2758 O O . ARG A 1 373 ? 31.577 -7.042 -8.848 1.00 75.44 373 ARG A O 1
ATOM 2765 N N . VAL A 1 374 ? 31.061 -6.419 -6.743 1.00 74.69 374 VAL A N 1
ATOM 2766 C CA . VAL A 1 374 ? 29.627 -6.683 -6.847 1.00 74.69 374 VAL A CA 1
ATOM 2767 C C . VAL A 1 374 ? 28.902 -5.375 -7.131 1.00 74.69 374 VAL A C 1
ATOM 2769 O O . VAL A 1 374 ? 29.221 -4.307 -6.605 1.00 74.69 374 VAL A O 1
ATOM 2772 N N . ARG A 1 375 ? 27.905 -5.472 -7.992 1.00 75.81 375 ARG A N 1
ATOM 2773 C CA . ARG A 1 375 ? 26.966 -4.414 -8.339 1.00 75.81 375 ARG A CA 1
ATOM 2774 C C . ARG A 1 375 ? 25.584 -5.040 -8.435 1.00 75.81 375 ARG A C 1
ATOM 2776 O O . ARG A 1 375 ? 25.465 -6.245 -8.643 1.00 75.81 375 ARG A O 1
ATOM 2783 N N . ARG A 1 376 ? 24.536 -4.235 -8.309 1.00 79.75 376 ARG A N 1
ATOM 2784 C CA . ARG A 1 376 ? 23.165 -4.720 -8.468 1.00 79.75 376 ARG A CA 1
ATOM 2785 C C . ARG A 1 376 ? 22.636 -4.391 -9.861 1.00 79.75 376 ARG A C 1
ATOM 2787 O O . ARG A 1 376 ? 22.756 -3.253 -10.308 1.00 79.75 376 ARG A O 1
ATOM 2794 N N . GLY A 1 377 ? 22.078 -5.390 -10.535 1.00 77.56 377 GLY A N 1
ATOM 2795 C CA . GLY A 1 377 ? 21.428 -5.280 -11.840 1.00 77.56 377 GLY A CA 1
ATOM 2796 C C . GLY A 1 377 ? 19.918 -5.533 -11.762 1.00 77.56 377 GLY A C 1
ATOM 2797 O O . GLY A 1 377 ? 19.418 -5.949 -10.712 1.00 77.56 377 GLY A O 1
ATOM 2798 N N . PRO A 1 378 ? 19.181 -5.284 -12.852 1.00 89.12 378 PRO A N 1
ATOM 2799 C CA . PRO A 1 378 ? 17.737 -5.494 -12.900 1.00 89.12 378 PRO A CA 1
ATOM 2800 C C . PRO A 1 378 ? 17.345 -6.963 -12.721 1.00 89.12 378 PRO A C 1
ATOM 2802 O O . PRO A 1 378 ? 18.101 -7.863 -13.075 1.00 89.12 378 PRO A O 1
ATOM 2805 N N . VAL A 1 379 ? 16.140 -7.197 -12.196 1.00 91.50 379 VAL A N 1
ATOM 2806 C CA . VAL A 1 379 ? 15.539 -8.537 -12.111 1.00 91.50 379 VAL A CA 1
ATOM 2807 C C . VAL A 1 379 ? 14.992 -8.962 -13.472 1.00 91.50 379 VAL A C 1
ATOM 2809 O O . VAL A 1 379 ? 15.272 -10.075 -13.906 1.00 91.50 379 VAL A O 1
ATOM 2812 N N . GLY A 1 380 ? 14.235 -8.086 -14.139 1.00 92.94 380 GLY A N 1
ATOM 2813 C CA . GLY A 1 380 ? 13.681 -8.350 -15.465 1.00 92.94 380 GLY A CA 1
ATOM 2814 C C . GLY A 1 380 ? 12.348 -7.663 -15.721 1.00 92.94 380 GLY A C 1
ATOM 2815 O O . GLY A 1 380 ? 12.204 -6.456 -15.496 1.00 92.94 380 GLY A O 1
ATOM 2816 N N . VAL A 1 381 ? 11.379 -8.427 -16.227 1.00 98.19 381 VAL A N 1
ATOM 2817 C CA . VAL A 1 381 ? 10.011 -7.948 -16.451 1.00 98.19 381 VAL A CA 1
ATOM 2818 C C . VAL A 1 381 ? 9.251 -7.950 -15.128 1.00 98.19 381 VAL A C 1
ATOM 2820 O O . VAL A 1 381 ? 8.998 -9.004 -14.540 1.00 98.19 381 VAL A O 1
ATOM 2823 N N . THR A 1 382 ? 8.848 -6.766 -14.673 1.00 98.19 382 THR A N 1
ATOM 2824 C CA . THR A 1 382 ? 8.186 -6.581 -13.381 1.00 98.19 382 THR A CA 1
ATOM 2825 C C . THR A 1 382 ? 6.729 -6.181 -13.563 1.00 98.19 382 THR A C 1
ATOM 2827 O O . THR A 1 382 ? 6.419 -5.112 -14.089 1.00 98.19 382 THR A O 1
ATOM 2830 N N . MET A 1 383 ? 5.815 -7.026 -13.092 1.00 97.88 383 MET A N 1
ATOM 2831 C CA . MET A 1 383 ? 4.394 -6.703 -13.028 1.00 97.88 383 MET A CA 1
ATOM 2832 C C . MET A 1 383 ? 4.081 -6.017 -11.702 1.00 97.88 383 MET A C 1
ATOM 2834 O O . MET A 1 383 ? 4.463 -6.522 -10.647 1.00 97.88 383 MET A O 1
ATOM 2838 N N . MET A 1 384 ? 3.369 -4.890 -11.747 1.00 96.19 384 MET A N 1
ATOM 2839 C CA . MET A 1 384 ? 3.033 -4.110 -10.557 1.00 96.19 384 MET A CA 1
ATOM 2840 C C . MET A 1 384 ? 1.541 -3.803 -10.449 1.00 96.19 384 MET A C 1
ATOM 2842 O O . MET A 1 384 ? 0.913 -3.426 -11.439 1.00 96.19 384 MET A O 1
ATOM 2846 N N . LEU A 1 385 ? 0.993 -3.931 -9.239 1.00 94.62 385 LEU A N 1
ATOM 2847 C CA . LEU A 1 385 ? -0.339 -3.455 -8.864 1.00 94.62 385 LEU A CA 1
ATOM 2848 C C . LEU A 1 385 ? -0.284 -2.788 -7.485 1.00 94.62 385 LEU A C 1
ATOM 2850 O O . LEU A 1 385 ? 0.154 -3.407 -6.516 1.00 94.62 385 LEU A O 1
ATOM 2854 N N . ALA A 1 386 ? -0.797 -1.563 -7.406 1.00 87.88 386 ALA A N 1
ATOM 2855 C CA . ALA A 1 386 ? -1.025 -0.832 -6.163 1.00 87.88 386 ALA A CA 1
ATOM 2856 C C . ALA A 1 386 ? -2.531 -0.760 -5.839 1.00 87.88 386 ALA A C 1
ATOM 2858 O O . ALA A 1 386 ? -3.359 -0.985 -6.730 1.00 87.88 386 ALA A O 1
ATOM 2859 N N . PRO A 1 387 ? -2.908 -0.453 -4.587 1.00 89.81 387 PRO A N 1
ATOM 2860 C CA . PRO A 1 387 ? -4.299 -0.424 -4.165 1.00 89.81 387 PRO A CA 1
ATOM 2861 C C . PRO A 1 387 ? -4.967 0.911 -4.518 1.00 89.81 387 PRO A C 1
ATOM 2863 O O . PRO A 1 387 ? -4.315 1.900 -4.844 1.00 89.81 387 PRO A O 1
ATOM 2866 N N . PHE A 1 388 ? -6.295 0.959 -4.407 1.00 90.88 388 PHE A N 1
ATOM 2867 C CA . PHE A 1 388 ? -7.075 2.157 -4.739 1.00 90.88 388 PHE A CA 1
ATOM 2868 C C . PHE A 1 388 ? -6.886 3.316 -3.755 1.00 90.88 388 PHE A C 1
ATOM 2870 O O . PHE A 1 388 ? -7.262 4.442 -4.063 1.00 90.88 388 PHE A O 1
ATOM 2877 N N . ASN A 1 389 ? -6.409 3.052 -2.536 1.00 91.25 389 ASN A N 1
ATOM 2878 C CA . ASN A 1 389 ? -6.450 4.034 -1.457 1.00 91.25 389 ASN A CA 1
ATOM 2879 C C . ASN A 1 389 ? -5.294 5.038 -1.514 1.00 91.25 389 ASN A C 1
ATOM 2881 O O . ASN A 1 389 ? -5.474 6.151 -1.040 1.00 91.25 389 ASN A O 1
ATOM 2885 N N . TYR A 1 390 ? -4.142 4.680 -2.084 1.00 93.69 390 TYR A N 1
ATOM 2886 C CA . TYR A 1 390 ? -3.047 5.595 -2.453 1.00 93.69 390 TYR A CA 1
ATOM 2887 C C . TYR A 1 390 ? -2.495 5.173 -3.823 1.00 93.69 390 TYR A C 1
ATOM 2889 O O . TYR A 1 390 ? -1.366 4.674 -3.911 1.00 93.69 390 TYR A O 1
ATOM 2897 N N . PRO A 1 391 ? -3.312 5.297 -4.883 1.00 94.12 391 PRO A N 1
ATOM 2898 C CA . PRO A 1 391 ? -3.025 4.670 -6.164 1.00 94.12 391 PRO A CA 1
ATOM 2899 C C . PRO A 1 391 ? -1.754 5.237 -6.795 1.00 94.12 391 PRO A C 1
ATOM 2901 O O . PRO A 1 391 ? -0.984 4.489 -7.390 1.00 94.12 391 PRO A O 1
ATOM 2904 N N . LEU A 1 392 ? -1.466 6.528 -6.604 1.00 93.50 392 LEU A N 1
ATOM 2905 C CA . LEU A 1 392 ? -0.248 7.136 -7.117 1.00 93.50 392 LEU A CA 1
ATOM 2906 C C . LEU A 1 392 ? 0.939 6.803 -6.208 1.00 93.50 392 LEU A C 1
ATOM 2908 O O . LEU A 1 392 ? 1.900 6.179 -6.645 1.00 93.50 392 LEU A O 1
ATOM 2912 N N . ASN A 1 393 ? 0.892 7.157 -4.925 1.00 91.44 393 ASN A N 1
ATOM 2913 C CA . ASN A 1 393 ? 2.094 7.054 -4.093 1.00 91.44 393 ASN A CA 1
ATOM 2914 C C . ASN A 1 393 ? 2.590 5.610 -3.938 1.00 91.44 393 ASN A C 1
ATOM 2916 O O . ASN A 1 393 ? 3.789 5.363 -4.052 1.00 91.44 393 ASN A O 1
ATOM 2920 N N . GLU A 1 394 ? 1.699 4.644 -3.709 1.00 91.69 394 GLU A N 1
ATOM 2921 C CA . GLU A 1 394 ? 2.123 3.255 -3.503 1.00 91.69 394 GLU A CA 1
ATOM 2922 C C . GLU A 1 394 ? 2.612 2.585 -4.791 1.00 91.69 394 GLU A C 1
ATOM 2924 O O . GLU A 1 394 ? 3.582 1.826 -4.759 1.00 91.69 394 GLU A O 1
ATOM 2929 N N . MET A 1 395 ? 2.016 2.917 -5.940 1.00 93.94 395 MET A N 1
ATOM 2930 C CA . MET A 1 395 ? 2.482 2.408 -7.229 1.00 93.94 395 MET A CA 1
ATOM 2931 C C . MET A 1 395 ? 3.883 2.922 -7.557 1.00 93.94 395 MET A C 1
ATOM 2933 O O . MET A 1 395 ? 4.768 2.149 -7.926 1.00 93.94 395 MET A O 1
ATOM 2937 N N . TYR A 1 396 ? 4.109 4.225 -7.399 1.00 93.25 396 TYR A N 1
ATOM 2938 C CA . TYR A 1 396 ? 5.372 4.853 -7.778 1.00 93.25 396 TYR A CA 1
ATOM 2939 C C . TYR A 1 396 ? 6.474 4.547 -6.756 1.00 93.25 396 TYR A C 1
ATOM 2941 O O . TYR A 1 396 ? 7.634 4.408 -7.139 1.00 93.25 396 TYR A O 1
ATOM 2949 N N . ALA A 1 397 ? 6.127 4.307 -5.488 1.00 90.00 397 ALA A N 1
ATOM 2950 C CA . ALA A 1 397 ? 7.080 3.803 -4.503 1.00 90.00 397 ALA A CA 1
ATOM 2951 C C . ALA A 1 397 ? 7.700 2.446 -4.897 1.00 90.00 397 ALA A C 1
ATOM 2953 O O . ALA A 1 397 ? 8.855 2.190 -4.562 1.00 90.00 397 ALA A O 1
ATOM 2954 N N . MET A 1 398 ? 6.976 1.601 -5.645 1.00 92.94 398 MET A N 1
ATOM 2955 C CA . MET A 1 398 ? 7.519 0.365 -6.230 1.00 92.94 398 MET A CA 1
ATOM 2956 C C . MET A 1 398 ? 8.183 0.609 -7.591 1.00 92.94 398 MET A C 1
ATOM 2958 O O . MET A 1 398 ? 9.304 0.163 -7.840 1.00 92.94 398 MET A O 1
ATOM 2962 N N . MET A 1 399 ? 7.494 1.333 -8.477 1.00 94.62 399 MET A N 1
ATOM 2963 C CA . MET A 1 399 ? 7.892 1.517 -9.873 1.00 94.62 399 MET A CA 1
ATOM 2964 C C . MET A 1 399 ? 9.212 2.278 -10.010 1.00 94.62 399 MET A C 1
ATOM 2966 O O . MET A 1 399 ? 10.045 1.895 -10.829 1.00 94.62 399 MET A O 1
ATOM 2970 N N . MET A 1 400 ? 9.432 3.336 -9.223 1.00 92.44 400 MET A N 1
ATOM 2971 C CA . MET A 1 400 ? 10.605 4.202 -9.396 1.00 92.44 400 MET A CA 1
ATOM 2972 C C . MET A 1 400 ? 11.916 3.482 -9.027 1.00 92.44 400 MET A C 1
ATOM 2974 O O . MET A 1 400 ? 12.828 3.495 -9.858 1.00 92.44 400 MET A O 1
ATOM 2978 N N . PRO A 1 401 ? 12.032 2.781 -7.875 1.00 90.50 401 PRO A N 1
ATOM 2979 C CA . PRO A 1 401 ? 13.197 1.941 -7.599 1.00 90.50 401 PRO A CA 1
ATOM 2980 C C . PRO A 1 401 ? 13.405 0.846 -8.651 1.00 90.50 401 PRO A C 1
ATOM 2982 O O . PRO A 1 401 ? 14.530 0.644 -9.103 1.00 90.50 401 PRO A O 1
ATOM 2985 N N . ALA A 1 402 ? 12.340 0.172 -9.104 1.00 93.38 402 ALA A N 1
ATOM 2986 C CA . ALA A 1 402 ? 12.465 -0.871 -10.121 1.00 93.38 402 ALA A CA 1
ATOM 2987 C C . ALA A 1 402 ? 12.990 -0.328 -11.459 1.00 93.38 402 ALA A C 1
ATOM 2989 O O . ALA A 1 402 ? 13.894 -0.923 -12.050 1.00 93.38 402 ALA A O 1
ATOM 2990 N N . LEU A 1 403 ? 12.485 0.822 -11.911 1.00 94.69 403 LEU A N 1
ATOM 2991 C CA . LEU A 1 403 ? 12.979 1.496 -13.108 1.00 94.69 403 LEU A CA 1
ATOM 2992 C C . LEU A 1 403 ? 14.439 1.928 -12.952 1.00 94.69 403 LEU A C 1
ATOM 2994 O O . LEU A 1 403 ? 15.241 1.654 -13.839 1.00 94.69 403 LEU A O 1
ATOM 2998 N N . LEU A 1 404 ? 14.818 2.531 -11.820 1.00 89.88 404 LEU A N 1
ATOM 2999 C CA . LEU A 1 404 ? 16.204 2.941 -11.553 1.00 89.88 404 LEU A CA 1
ATOM 3000 C C . LEU A 1 404 ? 17.184 1.760 -11.539 1.00 89.88 404 LEU A C 1
ATOM 3002 O O . LEU A 1 404 ? 18.335 1.914 -11.956 1.00 89.88 404 LEU A O 1
ATOM 3006 N N . MET A 1 405 ? 16.724 0.572 -11.145 1.00 89.56 405 MET A N 1
ATOM 3007 C CA . MET A 1 405 ? 17.509 -0.660 -11.242 1.00 89.56 405 MET A CA 1
ATOM 3008 C C . MET A 1 405 ? 17.554 -1.265 -12.653 1.00 89.56 405 MET A C 1
ATOM 3010 O O . MET A 1 405 ? 18.348 -2.171 -12.878 1.00 89.56 405 MET A O 1
ATOM 3014 N N . GLY A 1 406 ? 16.783 -0.742 -13.612 1.00 90.44 406 GLY A N 1
ATOM 3015 C CA . GLY A 1 406 ? 16.794 -1.154 -15.022 1.00 90.44 406 GLY A CA 1
ATOM 3016 C C . GLY A 1 406 ? 15.706 -2.158 -15.413 1.00 90.44 406 GLY A C 1
ATOM 3017 O O . GLY A 1 406 ? 15.780 -2.731 -16.497 1.00 90.44 406 GLY A O 1
ATOM 3018 N N . ASN A 1 407 ? 14.721 -2.413 -14.545 1.00 96.31 407 ASN A N 1
ATOM 3019 C CA . ASN A 1 407 ? 13.601 -3.302 -14.864 1.00 96.31 407 ASN A CA 1
ATOM 3020 C C . ASN A 1 407 ? 12.660 -2.640 -15.876 1.00 96.31 407 ASN A C 1
ATOM 3022 O O . ASN A 1 407 ? 12.586 -1.412 -15.945 1.00 96.31 407 ASN A O 1
ATOM 3026 N N . VAL A 1 408 ? 11.890 -3.453 -16.596 1.00 97.69 408 VAL A N 1
ATOM 3027 C CA . VAL A 1 408 ? 10.757 -2.988 -17.413 1.00 97.69 408 VAL A CA 1
ATOM 3028 C C . VAL A 1 408 ? 9.444 -3.337 -16.722 1.00 97.69 408 VAL A C 1
ATOM 3030 O O . VAL A 1 408 ? 9.357 -4.334 -16.008 1.00 97.69 408 VAL A O 1
ATOM 3033 N N . ILE A 1 409 ? 8.419 -2.513 -16.911 1.00 98.38 409 ILE A N 1
ATOM 3034 C CA . ILE A 1 409 ? 7.228 -2.499 -16.066 1.00 98.38 409 ILE A CA 1
ATOM 3035 C C . ILE A 1 409 ? 5.971 -2.839 -16.866 1.00 98.38 409 ILE A C 1
ATOM 3037 O O . ILE A 1 409 ? 5.689 -2.253 -17.916 1.00 98.38 409 ILE A O 1
ATOM 3041 N N . VAL A 1 410 ? 5.171 -3.743 -16.303 1.00 98.56 410 VAL A N 1
ATOM 3042 C CA . VAL A 1 410 ? 3.760 -3.944 -16.647 1.00 98.56 410 VAL A CA 1
ATOM 3043 C C . VAL A 1 410 ? 2.922 -3.403 -15.490 1.00 98.56 410 VAL A C 1
ATOM 3045 O O . VAL A 1 410 ? 2.794 -4.036 -14.443 1.00 98.56 410 VAL A O 1
ATOM 3048 N N . LEU A 1 411 ? 2.373 -2.206 -15.669 1.00 97.75 411 LEU A N 1
ATOM 3049 C CA . LEU A 1 411 ? 1.599 -1.478 -14.672 1.00 97.75 411 LEU A CA 1
ATOM 3050 C C . LEU A 1 411 ? 0.118 -1.860 -14.782 1.00 97.75 411 LEU A C 1
ATOM 3052 O O . LEU A 1 411 ? -0.607 -1.368 -15.652 1.00 97.75 411 LEU A O 1
ATOM 3056 N N . LYS A 1 412 ? -0.360 -2.741 -13.901 1.00 97.31 412 LYS A N 1
ATOM 3057 C CA . LYS A 1 412 ? -1.793 -3.019 -13.793 1.00 97.31 412 LYS A CA 1
ATOM 3058 C C . LYS A 1 412 ? -2.448 -1.863 -13.045 1.00 97.31 412 LYS A C 1
ATOM 3060 O O . LYS A 1 412 ? -2.199 -1.674 -11.860 1.00 97.31 412 LYS A O 1
ATOM 3065 N N . LEU A 1 413 ? -3.323 -1.119 -13.719 1.00 95.94 413 LEU A N 1
ATOM 3066 C CA . LEU A 1 413 ? -4.055 -0.032 -13.068 1.00 95.94 413 LEU A CA 1
ATOM 3067 C C . LEU A 1 413 ? -5.119 -0.610 -12.124 1.00 95.94 413 LEU A C 1
ATOM 3069 O O . LEU A 1 413 ? -5.779 -1.592 -12.499 1.00 95.94 413 LEU A O 1
ATOM 3073 N N . PRO A 1 414 ? -5.316 -0.045 -10.922 1.00 92.50 414 PRO A N 1
ATOM 3074 C CA . PRO A 1 414 ? -6.395 -0.482 -10.052 1.00 92.50 414 PRO A CA 1
ATOM 3075 C C . PRO A 1 414 ? -7.749 -0.186 -10.712 1.00 92.50 414 PRO A C 1
ATOM 3077 O O . PRO A 1 414 ? -7.890 0.756 -11.490 1.00 92.50 414 PRO A O 1
ATOM 3080 N N . ALA A 1 415 ? -8.754 -1.020 -10.433 1.00 88.94 415 ALA A N 1
ATOM 3081 C CA . ALA A 1 415 ? -10.095 -0.840 -11.002 1.00 88.94 415 ALA A CA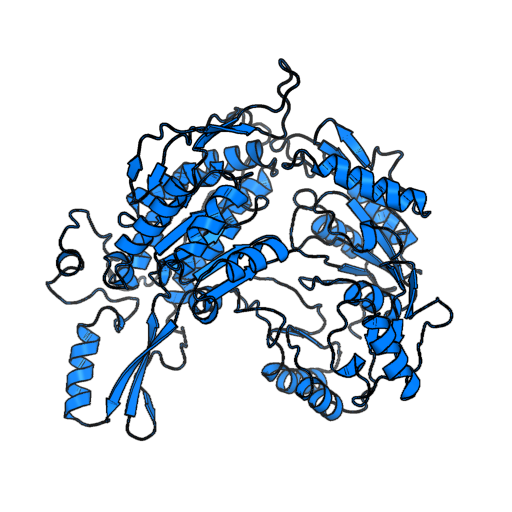 1
ATOM 3082 C C . ALA A 1 415 ? -10.795 0.429 -10.478 1.00 88.94 415 ALA A C 1
ATOM 3084 O O . ALA A 1 415 ? -11.681 0.959 -11.139 1.00 88.94 415 ALA A O 1
ATOM 3085 N N . VAL A 1 416 ? -10.383 0.892 -9.297 1.00 90.75 416 VAL A N 1
ATOM 3086 C CA . VAL A 1 416 ? -10.788 2.147 -8.663 1.00 90.75 416 VAL A CA 1
ATOM 3087 C C . VAL A 1 416 ? -9.508 2.908 -8.314 1.00 90.75 416 VAL A C 1
ATOM 3089 O O . VAL A 1 416 ? -8.577 2.311 -7.781 1.00 90.75 416 VAL A O 1
ATOM 3092 N N . GLY A 1 417 ? -9.441 4.198 -8.627 1.00 92.50 417 GLY A N 1
ATOM 3093 C CA . GLY A 1 417 ? -8.229 5.021 -8.501 1.00 92.50 417 GLY A CA 1
ATOM 3094 C C . GLY A 1 417 ? -7.283 4.926 -9.704 1.00 92.50 417 GLY A C 1
ATOM 3095 O O . GLY A 1 417 ? -6.121 5.309 -9.606 1.00 92.50 417 GLY A O 1
ATOM 3096 N N . GLY A 1 418 ? -7.747 4.378 -10.830 1.00 94.75 418 GLY A N 1
ATOM 3097 C CA . GLY A 1 418 ? -6.926 4.108 -12.006 1.00 94.75 418 GLY A CA 1
ATOM 3098 C C . GLY A 1 418 ? -6.669 5.332 -12.890 1.00 94.75 418 GLY A C 1
ATOM 3099 O O . GLY A 1 418 ? -5.653 5.369 -13.588 1.00 94.75 418 GLY A O 1
ATOM 3100 N N . LEU A 1 419 ? -7.545 6.344 -12.875 1.00 96.56 419 LEU A N 1
ATOM 3101 C CA . LEU A 1 419 ? -7.482 7.464 -13.824 1.00 96.56 419 LEU A CA 1
ATOM 3102 C C . LEU A 1 419 ? -6.258 8.355 -13.607 1.00 96.56 419 LEU A C 1
ATOM 3104 O O . LEU A 1 419 ? -5.698 8.870 -14.576 1.00 96.56 419 LEU A O 1
ATOM 3108 N N . ALA A 1 420 ? -5.798 8.490 -12.360 1.00 96.06 420 ALA A N 1
ATOM 3109 C CA . ALA A 1 420 ? -4.597 9.253 -12.021 1.00 96.06 420 ALA A CA 1
ATOM 3110 C C . ALA A 1 420 ? -3.365 8.789 -12.821 1.00 96.06 420 ALA A C 1
ATOM 3112 O O . ALA A 1 420 ? -2.552 9.613 -13.237 1.00 96.06 420 ALA A O 1
ATOM 3113 N N . HIS A 1 421 ? -3.251 7.488 -13.107 1.00 97.00 421 HIS A N 1
ATOM 3114 C CA . HIS A 1 421 ? -2.138 6.942 -13.884 1.00 97.00 421 HIS A CA 1
ATOM 3115 C C . HIS A 1 421 ? -2.188 7.343 -15.359 1.00 97.00 421 HIS A C 1
ATOM 3117 O O . HIS A 1 421 ? -1.141 7.577 -15.961 1.00 97.00 421 HIS A O 1
ATOM 3123 N N . LEU A 1 422 ? -3.381 7.465 -15.949 1.00 96.88 422 LEU A N 1
ATOM 3124 C CA . LEU A 1 422 ? -3.538 7.865 -17.354 1.00 96.88 422 LEU A CA 1
ATOM 3125 C C . LEU A 1 422 ? -2.984 9.272 -17.607 1.00 96.88 422 LEU A C 1
ATOM 3127 O O . LEU A 1 422 ? -2.392 9.527 -18.654 1.00 96.88 422 LEU A O 1
ATOM 3131 N N . LEU A 1 423 ? -3.092 10.150 -16.608 1.00 96.25 423 LEU A N 1
ATOM 3132 C CA . LEU A 1 423 ? -2.562 11.517 -16.629 1.00 96.25 423 LEU A CA 1
ATOM 3133 C C . LEU A 1 423 ? -1.028 11.588 -16.529 1.00 96.25 423 LEU A C 1
ATOM 3135 O O . LEU A 1 423 ? -0.448 12.666 -16.650 1.00 96.25 423 LEU A O 1
ATOM 3139 N N . THR A 1 424 ? -0.359 10.452 -16.311 1.00 96.00 424 THR A N 1
ATOM 3140 C CA . THR A 1 424 ? 1.109 10.368 -16.265 1.00 96.00 424 THR A CA 1
ATOM 3141 C C . THR A 1 424 ? 1.728 9.921 -17.587 1.00 96.00 424 THR A C 1
ATOM 3143 O O . THR A 1 424 ? 2.949 9.957 -17.726 1.00 96.00 424 THR A O 1
ATOM 3146 N N . ILE A 1 425 ? 0.910 9.511 -18.564 1.00 95.00 425 ILE A N 1
ATOM 3147 C CA . ILE A 1 425 ? 1.391 8.887 -19.802 1.00 95.00 425 ILE A CA 1
ATOM 3148 C C . ILE A 1 425 ? 2.311 9.814 -20.590 1.00 95.00 425 ILE A C 1
ATOM 3150 O O . ILE A 1 425 ? 3.359 9.356 -21.024 1.00 95.00 425 ILE A O 1
ATOM 3154 N N . ASP A 1 426 ? 1.990 11.103 -20.725 1.00 92.25 426 ASP A N 1
ATOM 3155 C CA . ASP A 1 426 ? 2.852 12.034 -21.469 1.00 92.25 426 ASP A CA 1
ATOM 3156 C C . ASP A 1 426 ? 4.229 12.188 -20.807 1.00 92.25 426 ASP A C 1
ATOM 3158 O O . ASP A 1 426 ? 5.256 12.204 -21.488 1.00 92.25 426 ASP A O 1
ATOM 3162 N N . ALA A 1 427 ? 4.271 12.212 -19.471 1.00 93.50 427 ALA A N 1
ATOM 3163 C CA . ALA A 1 427 ? 5.525 12.231 -18.724 1.00 93.50 427 ALA A CA 1
ATOM 3164 C C . ALA A 1 427 ? 6.303 10.917 -18.893 1.00 93.50 427 ALA A C 1
ATOM 3166 O O . ALA A 1 427 ? 7.518 10.948 -19.076 1.00 93.50 427 ALA A O 1
ATOM 3167 N N . ILE A 1 428 ? 5.617 9.768 -18.888 1.00 94.25 428 ILE A N 1
ATOM 3168 C CA . ILE A 1 428 ? 6.229 8.454 -19.127 1.00 94.25 428 ILE A CA 1
ATOM 3169 C C . ILE A 1 428 ? 6.802 8.373 -20.548 1.00 94.25 428 ILE A C 1
ATOM 3171 O O . ILE A 1 428 ? 7.965 8.010 -20.707 1.00 94.25 428 ILE A O 1
ATOM 3175 N N . GLN A 1 429 ? 6.019 8.744 -21.565 1.00 89.94 429 GLN A N 1
ATOM 3176 C CA . GLN A 1 429 ? 6.431 8.754 -22.973 1.00 89.94 429 GLN A CA 1
ATOM 3177 C C . GLN A 1 429 ? 7.607 9.700 -23.215 1.00 89.94 429 GLN A C 1
ATOM 3179 O O . GLN A 1 429 ? 8.514 9.382 -23.979 1.00 89.94 429 GLN A O 1
ATOM 3184 N N . GLY A 1 430 ? 7.607 10.861 -22.558 1.00 86.56 430 GLY A N 1
ATOM 3185 C CA . GLY A 1 430 ? 8.686 11.833 -22.676 1.00 86.56 430 GLY A CA 1
ATOM 3186 C C . GLY A 1 430 ? 9.963 11.440 -21.931 1.00 86.56 430 GLY A C 1
ATOM 3187 O O . GLY A 1 430 ? 11.026 11.962 -22.261 1.00 86.56 430 GLY A O 1
ATOM 3188 N N . ALA A 1 431 ? 9.891 10.552 -20.937 1.00 90.06 431 ALA A N 1
ATOM 3189 C CA . ALA A 1 431 ? 11.022 10.234 -20.067 1.00 90.06 431 ALA A CA 1
ATOM 3190 C C . ALA A 1 431 ? 11.676 8.875 -20.341 1.00 90.06 431 ALA A C 1
ATOM 3192 O O . ALA A 1 431 ? 12.899 8.768 -20.235 1.00 90.06 431 ALA A O 1
ATOM 3193 N N . PHE A 1 432 ? 10.894 7.849 -20.682 1.00 91.31 432 PHE A N 1
ATOM 3194 C CA . PHE A 1 432 ? 11.366 6.465 -20.754 1.00 91.31 432 PHE A CA 1
ATOM 3195 C C . PHE A 1 432 ? 11.324 5.908 -22.185 1.00 91.31 432 PHE A C 1
ATOM 3197 O O . PHE A 1 432 ? 10.427 6.257 -22.953 1.00 91.31 432 PHE A O 1
ATOM 3204 N N . PRO A 1 433 ? 12.247 5.000 -22.558 1.00 90.75 433 PRO A N 1
ATOM 3205 C CA . PRO A 1 433 ? 12.197 4.338 -23.856 1.00 90.75 433 PRO A CA 1
ATOM 3206 C C . PRO A 1 433 ? 10.901 3.534 -24.079 1.00 90.75 433 PRO A C 1
ATOM 3208 O O . PRO A 1 433 ? 10.351 2.984 -23.115 1.00 90.75 433 PRO A O 1
ATOM 3211 N N . PRO A 1 434 ? 10.455 3.380 -25.339 1.00 91.00 434 PRO A N 1
ATOM 3212 C CA . PRO A 1 434 ? 9.302 2.563 -25.706 1.00 91.00 434 PRO A CA 1
ATOM 3213 C C . PRO A 1 434 ? 9.311 1.166 -25.071 1.00 91.00 434 PRO A C 1
ATOM 3215 O O . PRO A 1 434 ? 10.323 0.469 -25.074 1.00 91.00 434 PRO A O 1
ATOM 3218 N N . GLY A 1 435 ? 8.176 0.763 -24.495 1.00 92.38 435 GLY A N 1
ATOM 3219 C CA . GLY A 1 435 ? 7.990 -0.551 -23.867 1.00 92.38 435 GLY A CA 1
ATOM 3220 C C . GLY A 1 435 ? 8.622 -0.722 -22.484 1.00 92.38 435 GLY A C 1
ATOM 3221 O O . GLY A 1 435 ? 8.378 -1.741 -21.842 1.00 92.38 435 GLY A O 1
ATOM 3222 N N . THR A 1 436 ? 9.345 0.281 -21.975 1.00 96.12 436 THR A N 1
ATOM 3223 C CA . THR A 1 436 ? 9.851 0.283 -20.591 1.00 96.12 436 THR A CA 1
ATOM 3224 C C . THR A 1 436 ? 8.712 0.295 -19.573 1.00 96.12 436 THR A C 1
ATOM 3226 O O . THR A 1 436 ? 8.831 -0.304 -18.511 1.00 96.12 436 THR A O 1
ATOM 3229 N N . VAL A 1 437 ? 7.596 0.955 -19.893 1.00 97.94 437 VAL A N 1
ATOM 3230 C CA . VAL A 1 437 ? 6.385 0.990 -19.066 1.00 97.94 437 VAL A CA 1
ATOM 3231 C C . VAL A 1 437 ? 5.183 0.710 -19.960 1.00 97.94 437 VAL A C 1
ATOM 3233 O O . VAL A 1 437 ? 5.012 1.358 -20.991 1.00 97.94 437 VAL A O 1
ATOM 3236 N N . ASN A 1 438 ? 4.352 -0.253 -19.568 1.00 98.31 438 ASN A N 1
ATOM 3237 C CA . ASN A 1 438 ? 3.159 -0.679 -20.303 1.00 98.31 438 ASN A CA 1
ATOM 3238 C C . ASN A 1 438 ? 1.980 -0.719 -19.338 1.00 98.31 438 ASN A C 1
ATOM 3240 O O . ASN A 1 438 ? 2.136 -1.205 -18.220 1.00 98.31 438 ASN A O 1
ATOM 3244 N N . PHE A 1 439 ? 0.811 -0.225 -19.736 1.00 98.00 439 PHE A N 1
ATOM 3245 C CA . PHE A 1 439 ? -0.370 -0.215 -18.873 1.00 98.00 439 PHE A CA 1
ATOM 3246 C C . PHE A 1 439 ? -1.302 -1.378 -19.187 1.00 98.00 439 PHE A C 1
ATOM 3248 O O . PHE A 1 439 ? -1.482 -1.766 -20.340 1.00 98.00 439 PHE A O 1
ATOM 3255 N N . VAL A 1 440 ? -1.947 -1.888 -18.139 1.00 98.06 440 VAL A N 1
ATOM 3256 C CA . VAL A 1 440 ? -3.010 -2.889 -18.230 1.00 98.06 440 VAL A CA 1
ATOM 3257 C C . VAL A 1 440 ? -4.225 -2.399 -17.444 1.00 98.06 440 VAL A C 1
ATOM 3259 O O . VAL A 1 440 ? -4.214 -2.302 -16.212 1.00 98.06 440 VAL A O 1
ATOM 3262 N N . THR A 1 441 ? -5.306 -2.097 -18.151 1.00 96.25 441 THR A N 1
ATOM 3263 C CA . THR A 1 441 ? -6.595 -1.666 -17.585 1.00 96.25 441 THR A CA 1
ATOM 3264 C C . THR A 1 441 ? -7.570 -2.842 -17.474 1.00 96.25 441 THR A C 1
ATOM 3266 O O . THR A 1 441 ? -7.216 -3.976 -17.773 1.00 96.25 441 THR A O 1
ATOM 3269 N N . GLY A 1 442 ? -8.786 -2.620 -16.970 1.00 91.81 442 GLY A N 1
ATOM 3270 C CA . GLY A 1 442 ? -9.801 -3.673 -16.834 1.00 91.81 442 GLY A CA 1
ATOM 3271 C C . GLY A 1 442 ? -9.690 -4.524 -15.560 1.00 91.81 442 GLY A C 1
ATOM 3272 O O . GLY A 1 442 ? -8.862 -4.275 -14.678 1.00 91.81 442 GLY A O 1
ATOM 3273 N N . ALA A 1 443 ? -10.575 -5.516 -15.439 1.00 91.38 443 ALA A N 1
ATOM 3274 C CA . ALA A 1 443 ? -10.744 -6.315 -14.226 1.00 91.38 443 ALA A CA 1
ATOM 3275 C C . ALA A 1 443 ? -9.562 -7.267 -13.976 1.00 91.38 443 ALA A C 1
ATOM 3277 O O . ALA A 1 443 ? -9.238 -8.099 -14.820 1.00 91.38 443 ALA A O 1
ATOM 3278 N N . GLY A 1 444 ? -8.984 -7.228 -12.768 1.00 90.31 444 GLY A N 1
ATOM 3279 C CA . GLY A 1 444 ? -7.797 -8.024 -12.422 1.00 90.31 444 GLY A CA 1
ATOM 3280 C C . GLY A 1 444 ? -7.950 -9.532 -12.658 1.00 90.31 444 GLY A C 1
ATOM 3281 O O . GLY A 1 444 ? -7.027 -10.163 -13.167 1.00 90.31 444 GLY A O 1
ATOM 3282 N N . ARG A 1 445 ? -9.139 -10.099 -12.394 1.00 89.12 445 ARG A N 1
ATOM 3283 C CA . ARG A 1 445 ? -9.441 -11.523 -12.648 1.00 89.12 445 ARG A CA 1
ATOM 3284 C C . ARG A 1 445 ? -9.336 -11.921 -14.124 1.00 89.12 445 ARG A C 1
ATOM 3286 O O . ARG A 1 445 ? -9.063 -13.080 -14.399 1.00 89.12 445 ARG A O 1
ATOM 3293 N N . ARG A 1 446 ? -9.558 -10.980 -15.047 1.00 93.69 446 ARG A N 1
ATOM 3294 C CA . ARG A 1 446 ? -9.482 -11.207 -16.498 1.00 93.69 446 ARG A CA 1
ATOM 3295 C C . ARG A 1 446 ? -8.081 -10.961 -17.050 1.00 93.69 446 ARG A C 1
ATOM 3297 O O . ARG A 1 446 ? -7.723 -11.539 -18.061 1.00 93.69 446 ARG A O 1
ATOM 3304 N N . THR A 1 447 ? -7.295 -10.095 -16.418 1.00 96.88 447 THR A N 1
ATOM 3305 C CA . THR A 1 447 ? -6.043 -9.608 -17.018 1.00 96.88 447 THR A CA 1
ATOM 3306 C C . THR A 1 447 ? -4.791 -10.183 -16.368 1.00 96.88 447 THR A C 1
ATOM 3308 O O . THR A 1 447 ? -3.822 -10.479 -17.054 1.00 96.88 447 THR A O 1
ATOM 3311 N N . MET A 1 448 ? -4.775 -10.324 -15.039 1.00 97.25 448 MET A N 1
ATOM 3312 C CA . MET A 1 448 ? -3.544 -10.619 -14.300 1.00 97.25 448 MET A CA 1
ATOM 3313 C C . MET A 1 448 ? -3.130 -12.082 -14.419 1.00 97.25 448 MET A C 1
ATOM 3315 O O . MET A 1 448 ? -1.954 -12.364 -14.614 1.00 97.25 448 MET A O 1
ATOM 3319 N N . GLY A 1 449 ? -4.087 -13.006 -14.337 1.00 97.00 449 GLY A N 1
ATOM 3320 C CA . GLY A 1 449 ? -3.794 -14.431 -14.460 1.00 97.00 449 GLY A CA 1
ATOM 3321 C C . GLY A 1 449 ? -3.184 -14.809 -15.809 1.00 97.00 449 GLY A C 1
ATOM 3322 O O . GLY A 1 449 ? -2.097 -15.383 -15.820 1.00 97.00 449 GLY A O 1
ATOM 3323 N N . PRO A 1 450 ? -3.788 -14.395 -16.941 1.00 98.31 450 PRO A N 1
ATOM 3324 C CA . PRO A 1 450 ? -3.192 -14.592 -18.260 1.00 98.31 450 PRO A CA 1
ATOM 3325 C C . PRO A 1 450 ? -1.773 -14.028 -18.380 1.00 98.31 450 PRO A C 1
ATOM 3327 O O . PRO A 1 450 ? -0.909 -14.703 -18.930 1.00 98.31 450 PRO A O 1
ATOM 3330 N N . ILE A 1 451 ? -1.499 -12.845 -17.809 1.00 98.56 451 ILE A N 1
ATOM 3331 C CA . ILE A 1 451 ? -0.139 -12.283 -17.751 1.00 98.56 451 ILE A CA 1
ATOM 3332 C C . ILE A 1 451 ? 0.805 -13.223 -16.992 1.00 98.56 451 ILE A C 1
ATOM 3334 O O . ILE A 1 451 ? 1.868 -13.563 -17.509 1.00 98.56 451 ILE A O 1
ATOM 3338 N N . MET A 1 452 ? 0.428 -13.667 -15.791 1.00 98.31 452 MET A N 1
ATOM 3339 C CA . MET A 1 452 ? 1.272 -14.537 -14.964 1.00 98.31 452 MET A CA 1
ATOM 3340 C C . MET A 1 452 ? 1.539 -15.890 -15.632 1.00 98.31 452 MET A C 1
ATOM 3342 O O . MET A 1 452 ? 2.671 -16.378 -15.604 1.00 98.31 452 MET A O 1
ATOM 3346 N N . SER A 1 453 ? 0.531 -16.470 -16.287 1.00 98.19 453 SER A N 1
ATOM 3347 C CA . SER A 1 453 ? 0.632 -17.763 -16.968 1.00 98.19 453 SER A CA 1
ATOM 3348 C C . SER A 1 453 ? 1.561 -17.761 -18.183 1.00 98.19 453 SER A C 1
ATOM 3350 O O . SER A 1 453 ? 2.014 -18.831 -18.582 1.00 98.19 453 SER A O 1
ATOM 3352 N N . THR A 1 454 ? 1.920 -16.592 -18.731 1.00 98.38 454 THR A N 1
ATOM 3353 C CA . THR A 1 454 ? 2.942 -16.504 -19.792 1.00 98.38 454 THR A CA 1
ATOM 3354 C C . THR A 1 454 ? 4.323 -16.972 -19.331 1.00 98.38 454 THR A C 1
ATOM 3356 O O . THR A 1 454 ? 5.144 -17.363 -20.156 1.00 98.38 454 THR A O 1
ATOM 3359 N N . GLY A 1 455 ? 4.616 -16.900 -18.026 1.00 97.31 455 GLY A N 1
ATOM 3360 C CA . GLY A 1 455 ? 5.968 -17.123 -17.526 1.00 97.31 455 GLY A CA 1
ATOM 3361 C C . GLY A 1 455 ? 6.968 -16.064 -17.991 1.00 97.31 455 GLY A C 1
ATOM 3362 O O . GLY A 1 455 ? 8.155 -16.357 -18.046 1.00 97.31 455 GLY A O 1
ATOM 3363 N N . LEU A 1 456 ? 6.509 -14.861 -18.358 1.00 97.75 456 LEU A N 1
ATOM 3364 C CA . LEU A 1 456 ? 7.375 -13.735 -18.723 1.00 97.75 456 LEU A CA 1
ATOM 3365 C C . LEU A 1 456 ? 7.664 -12.805 -17.544 1.00 97.75 456 LEU A C 1
ATOM 3367 O O . LEU A 1 456 ? 8.636 -12.069 -17.597 1.00 97.75 456 LEU A O 1
ATOM 3371 N N . VAL A 1 457 ? 6.860 -12.841 -16.479 1.00 98.38 457 VAL A N 1
ATOM 3372 C CA . VAL A 1 457 ? 7.042 -11.985 -15.297 1.00 98.38 457 VAL A CA 1
ATOM 3373 C C . VAL A 1 457 ? 8.145 -12.547 -14.401 1.00 98.38 457 VAL A C 1
ATOM 3375 O O . VAL A 1 457 ? 7.998 -13.633 -13.844 1.00 98.38 457 VAL A O 1
ATOM 3378 N N . ASP A 1 458 ? 9.235 -11.804 -14.243 1.00 96.31 458 ASP A N 1
ATOM 3379 C CA . ASP A 1 458 ? 10.371 -12.171 -13.389 1.00 96.31 458 ASP A CA 1
ATOM 3380 C C . ASP A 1 458 ? 10.206 -11.630 -11.959 1.00 96.31 458 ASP A C 1
ATOM 3382 O O . ASP A 1 458 ? 10.701 -12.225 -10.998 1.00 96.31 458 ASP A O 1
ATOM 3386 N N . CYS A 1 459 ? 9.467 -10.526 -11.800 1.00 97.00 459 CYS A N 1
ATOM 3387 C CA . CYS A 1 459 ? 9.128 -9.957 -10.500 1.00 97.00 459 CYS A CA 1
ATOM 3388 C C . CYS A 1 459 ? 7.653 -9.533 -10.406 1.00 97.00 459 CYS A C 1
ATOM 3390 O O . CYS A 1 459 ? 7.127 -8.865 -11.294 1.00 97.00 459 CYS A O 1
ATOM 3392 N N . LEU A 1 460 ? 6.989 -9.890 -9.306 1.00 96.88 460 LEU A N 1
ATOM 3393 C CA . LEU A 1 460 ? 5.640 -9.447 -8.961 1.00 96.88 460 LEU A CA 1
ATOM 3394 C C . LEU A 1 460 ? 5.710 -8.454 -7.795 1.00 96.88 460 LEU A C 1
ATOM 3396 O O . LEU A 1 460 ? 6.013 -8.854 -6.674 1.00 96.88 460 LEU A O 1
ATOM 3400 N N . GLY A 1 461 ? 5.397 -7.184 -8.055 1.00 95.38 461 GLY A N 1
ATOM 3401 C CA . GLY A 1 461 ? 5.136 -6.164 -7.038 1.00 95.38 461 GLY A CA 1
ATOM 3402 C C . GLY A 1 461 ? 3.634 -6.023 -6.801 1.00 95.38 461 GLY A C 1
ATOM 3403 O O . GLY A 1 461 ? 2.926 -5.481 -7.645 1.00 95.38 461 GLY A O 1
ATOM 3404 N N . PHE A 1 462 ? 3.116 -6.520 -5.683 1.00 93.25 462 PHE A N 1
ATOM 3405 C CA . PHE A 1 462 ? 1.672 -6.580 -5.455 1.00 93.25 462 PHE A CA 1
ATOM 3406 C C . PHE A 1 462 ? 1.275 -6.024 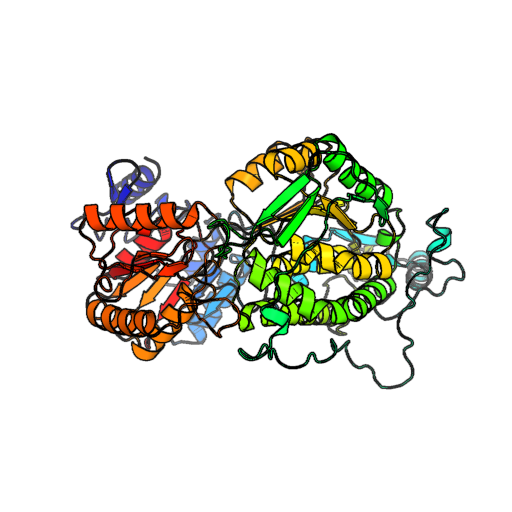-4.094 1.00 93.25 462 PHE A C 1
ATOM 3408 O O . PHE A 1 462 ? 1.707 -6.512 -3.052 1.00 93.25 462 PHE A O 1
ATOM 3415 N N . ILE A 1 463 ? 0.383 -5.041 -4.100 1.00 89.88 463 ILE A N 1
ATOM 3416 C CA . ILE A 1 463 ? -0.228 -4.521 -2.885 1.00 89.88 463 ILE A CA 1
ATOM 3417 C C . ILE A 1 463 ? -1.734 -4.770 -2.947 1.00 89.88 463 ILE A C 1
ATOM 3419 O O . ILE A 1 463 ? -2.425 -4.261 -3.830 1.00 89.88 463 ILE A O 1
ATOM 3423 N N . GLY A 1 464 ? -2.244 -5.581 -2.022 1.00 84.38 464 GLY A N 1
ATOM 3424 C CA . GLY A 1 464 ? -3.631 -6.045 -2.027 1.00 84.38 464 GLY A CA 1
ATOM 3425 C C . GLY A 1 464 ? -3.847 -7.227 -1.083 1.00 84.38 464 GLY A C 1
ATOM 3426 O O . GLY A 1 464 ? -3.078 -7.423 -0.158 1.00 84.38 464 GLY A O 1
ATOM 3427 N N . GLY A 1 465 ? -4.883 -8.038 -1.297 1.00 83.38 465 GLY A N 1
ATOM 3428 C CA . GLY A 1 465 ? -5.177 -9.172 -0.405 1.00 83.38 465 GLY A CA 1
ATOM 3429 C C . GLY A 1 465 ? -4.275 -10.393 -0.629 1.00 83.38 465 GLY A C 1
ATOM 3430 O O . GLY A 1 465 ? -3.946 -10.727 -1.771 1.00 83.38 465 GLY A O 1
ATOM 3431 N N . ALA A 1 466 ? -3.943 -11.119 0.442 1.00 82.56 466 ALA A N 1
ATOM 3432 C CA . ALA A 1 466 ? -3.061 -12.292 0.428 1.00 82.56 466 ALA A CA 1
ATOM 3433 C C . ALA A 1 466 ? -3.550 -13.387 -0.530 1.00 82.56 466 ALA A C 1
ATOM 3435 O O . ALA A 1 466 ? -2.790 -13.919 -1.338 1.00 82.56 466 ALA A O 1
ATOM 3436 N N . LYS A 1 467 ? -4.863 -13.654 -0.519 1.00 85.12 467 LYS A N 1
ATOM 3437 C CA . LYS A 1 467 ? -5.496 -14.662 -1.388 1.00 85.12 467 LYS A CA 1
ATOM 3438 C C . LYS A 1 467 ? -5.278 -14.383 -2.875 1.00 85.12 467 LYS A C 1
ATOM 3440 O O . LYS A 1 467 ? -5.135 -15.319 -3.660 1.00 85.12 467 LYS A O 1
ATOM 3445 N N . ALA A 1 468 ? -5.293 -13.109 -3.269 1.00 86.12 468 ALA A N 1
ATOM 3446 C CA . ALA A 1 468 ? -5.062 -12.721 -4.655 1.00 86.12 468 ALA A CA 1
ATOM 3447 C C . ALA A 1 468 ? -3.589 -12.919 -5.034 1.00 86.12 468 ALA A C 1
ATOM 3449 O O . ALA A 1 468 ? -3.312 -13.495 -6.085 1.00 86.12 468 ALA A O 1
ATOM 3450 N N . THR A 1 469 ? -2.662 -12.523 -4.158 1.00 89.81 469 THR A N 1
ATOM 3451 C CA . THR A 1 469 ? -1.217 -12.731 -4.332 1.00 89.81 469 THR A CA 1
ATOM 3452 C C . THR A 1 469 ? -0.882 -14.207 -4.534 1.00 89.81 469 THR A C 1
ATOM 3454 O O . THR A 1 469 ? -0.255 -14.566 -5.530 1.00 89.81 469 THR A O 1
ATOM 3457 N N . ASP A 1 470 ? -1.371 -15.082 -3.654 1.00 91.12 470 ASP A N 1
ATOM 3458 C CA . ASP A 1 470 ? -1.115 -16.524 -3.731 1.00 91.12 470 ASP A CA 1
ATOM 3459 C C . ASP A 1 470 ? -1.641 -17.141 -5.026 1.00 91.12 470 ASP A C 1
ATOM 3461 O O . ASP A 1 470 ? -0.985 -17.988 -5.638 1.00 91.12 470 ASP A O 1
ATOM 3465 N N . ALA A 1 471 ? -2.836 -16.727 -5.457 1.00 92.44 471 ALA A N 1
ATOM 3466 C CA . ALA A 1 471 ? -3.427 -17.204 -6.699 1.00 92.44 471 ALA A CA 1
ATOM 3467 C C . ALA A 1 471 ? -2.569 -16.819 -7.914 1.00 92.44 471 ALA A C 1
ATOM 3469 O O . ALA A 1 471 ? -2.356 -17.651 -8.795 1.00 92.44 471 ALA A O 1
ATOM 3470 N N . LEU A 1 472 ? -2.034 -15.594 -7.940 1.00 95.06 472 LEU A N 1
ATOM 3471 C CA . LEU A 1 472 ? -1.163 -15.116 -9.016 1.00 95.06 472 LEU A CA 1
ATOM 3472 C C . LEU A 1 472 ? 0.177 -15.856 -9.047 1.00 95.06 472 LEU A C 1
ATOM 3474 O O . LEU A 1 472 ? 0.625 -16.256 -10.120 1.00 95.06 472 LEU A O 1
ATOM 3478 N N . ILE A 1 473 ? 0.788 -16.093 -7.882 1.00 95.75 473 ILE A N 1
ATOM 3479 C CA . ILE A 1 473 ? 2.040 -16.858 -7.781 1.00 95.75 473 ILE A CA 1
ATOM 3480 C C . ILE A 1 473 ? 1.834 -18.282 -8.308 1.00 95.75 473 ILE A C 1
ATOM 3482 O O . ILE A 1 473 ? 2.632 -18.761 -9.109 1.00 95.75 473 ILE A O 1
ATOM 3486 N N . LYS A 1 474 ? 0.742 -18.949 -7.911 1.00 95.62 474 LYS A N 1
ATOM 3487 C CA . LYS A 1 474 ? 0.426 -20.324 -8.342 1.00 95.62 474 LYS A CA 1
ATOM 3488 C C . LYS A 1 474 ? 0.180 -20.453 -9.845 1.00 95.62 474 LYS A C 1
ATOM 3490 O O . LYS A 1 474 ? 0.419 -21.517 -10.403 1.00 95.62 474 LYS A O 1
ATOM 3495 N N . GLN A 1 475 ? -0.317 -19.401 -10.491 1.00 96.06 475 GLN A N 1
ATOM 3496 C CA . GLN A 1 475 ? -0.589 -19.396 -11.932 1.00 96.06 475 GLN A CA 1
ATOM 3497 C C . GLN A 1 475 ? 0.666 -19.209 -12.786 1.00 96.06 475 GLN A C 1
ATOM 3499 O O . GLN A 1 475 ? 0.632 -19.486 -13.986 1.00 96.06 475 GLN A O 1
ATOM 3504 N N . HIS A 1 476 ? 1.761 -18.742 -12.190 1.00 97.31 476 HIS A N 1
ATOM 3505 C CA . HIS A 1 476 ? 3.024 -18.584 -12.885 1.00 97.31 476 HIS A CA 1
ATOM 3506 C C . HIS A 1 476 ? 3.677 -19.968 -13.110 1.00 97.31 476 HIS A C 1
ATOM 3508 O O . HIS A 1 476 ? 3.866 -20.706 -12.145 1.00 97.31 476 HIS A O 1
ATOM 3514 N N . PRO A 1 477 ? 4.092 -20.339 -14.340 1.00 96.50 477 PRO A N 1
ATOM 3515 C CA . PRO A 1 477 ? 4.529 -21.707 -14.671 1.00 96.50 477 PRO A CA 1
ATOM 3516 C C . PRO A 1 477 ? 5.838 -22.139 -13.991 1.00 96.50 477 PRO A C 1
ATOM 3518 O O . PRO A 1 477 ? 6.122 -23.325 -13.853 1.00 96.50 477 PRO A O 1
ATOM 3521 N N . GLN A 1 478 ? 6.656 -21.177 -13.566 1.00 92.81 478 GLN A N 1
ATOM 3522 C CA . GLN A 1 478 ? 7.921 -21.409 -12.862 1.00 92.81 478 GLN A CA 1
ATOM 3523 C C . GLN A 1 478 ? 7.979 -20.554 -11.587 1.00 92.81 478 GLN A C 1
ATOM 3525 O O . GLN A 1 478 ? 8.736 -19.589 -11.532 1.00 92.81 478 GLN A O 1
ATOM 3530 N N . PRO A 1 479 ? 7.146 -20.827 -10.569 1.00 89.69 479 PRO A N 1
ATOM 3531 C CA . PRO A 1 479 ? 6.997 -19.933 -9.417 1.00 89.69 479 PRO A CA 1
ATOM 3532 C C . PRO A 1 479 ? 8.291 -19.806 -8.598 1.00 89.69 479 PRO A C 1
ATOM 3534 O O . PRO A 1 479 ? 8.521 -18.781 -7.972 1.00 89.69 479 PRO A O 1
ATOM 3537 N N . HIS A 1 480 ? 9.188 -20.795 -8.676 1.00 84.69 480 HIS A N 1
ATOM 3538 C CA . HIS A 1 480 ? 10.506 -20.768 -8.034 1.00 84.69 480 HIS A CA 1
ATOM 3539 C C . HIS A 1 480 ? 11.446 -19.672 -8.571 1.00 84.69 480 HIS A C 1
ATOM 3541 O O . HIS A 1 480 ? 12.410 -19.328 -7.894 1.00 84.69 480 HIS A O 1
ATOM 3547 N N . ARG A 1 481 ? 11.200 -19.138 -9.779 1.00 87.25 481 ARG A N 1
ATOM 3548 C CA . ARG A 1 481 ? 11.999 -18.047 -10.367 1.00 87.25 481 ARG A CA 1
ATOM 3549 C C . ARG A 1 481 ? 11.428 -16.662 -10.056 1.00 87.25 481 ARG A C 1
ATOM 3551 O O . ARG A 1 481 ? 12.119 -15.665 -10.237 1.00 87.25 481 ARG A O 1
ATOM 3558 N N . LEU A 1 482 ? 10.155 -16.605 -9.661 1.00 93.31 482 LEU A N 1
ATOM 3559 C CA . LEU A 1 482 ? 9.418 -15.363 -9.500 1.00 93.31 482 LEU A CA 1
ATOM 3560 C C . LEU A 1 482 ? 9.869 -14.673 -8.216 1.00 93.31 482 LEU A C 1
ATOM 3562 O O . LEU A 1 482 ? 9.635 -15.172 -7.115 1.00 93.31 482 LEU A O 1
ATOM 3566 N N . LYS A 1 483 ? 10.466 -13.488 -8.344 1.00 93.06 483 LYS A N 1
ATOM 3567 C CA . LYS A 1 483 ? 10.680 -12.626 -7.184 1.00 93.06 483 LYS A CA 1
ATOM 3568 C C . LYS A 1 483 ? 9.370 -11.968 -6.795 1.00 93.06 483 LYS A C 1
ATOM 3570 O O . LYS A 1 483 ? 8.760 -11.275 -7.603 1.00 93.06 483 LYS A O 1
ATOM 3575 N N . VAL A 1 484 ? 8.956 -12.140 -5.551 1.00 91.12 484 VAL A N 1
ATOM 3576 C CA . VAL A 1 484 ? 7.715 -11.551 -5.056 1.00 91.12 484 VAL A CA 1
ATOM 3577 C C . VAL A 1 484 ? 8.041 -10.467 -4.050 1.00 91.12 484 VAL A C 1
ATOM 3579 O O . VAL A 1 484 ? 8.772 -10.685 -3.088 1.00 91.12 484 VAL A O 1
ATOM 3582 N N . PHE A 1 485 ? 7.451 -9.308 -4.286 1.00 89.00 485 PHE A N 1
ATOM 3583 C CA . PHE A 1 485 ? 7.371 -8.209 -3.355 1.00 89.00 485 PHE A CA 1
ATOM 3584 C C . PHE A 1 485 ? 5.893 -7.954 -3.087 1.00 89.00 485 PHE A C 1
ATOM 3586 O O . PHE A 1 485 ? 5.153 -7.589 -4.001 1.00 89.00 485 PHE A O 1
ATOM 3593 N N . SER A 1 486 ? 5.446 -8.156 -1.850 1.00 86.62 486 SER A N 1
ATOM 3594 C CA . SER A 1 486 ? 4.032 -7.991 -1.524 1.00 86.62 486 SER A CA 1
ATOM 3595 C C . SER A 1 486 ? 3.782 -7.258 -0.216 1.00 86.62 486 SER A C 1
ATOM 3597 O O . SER A 1 486 ? 4.489 -7.469 0.768 1.00 86.62 486 SER A O 1
ATOM 3599 N N . GLN A 1 487 ? 2.743 -6.423 -0.203 1.00 82.81 487 GLN A N 1
ATOM 3600 C CA . GLN A 1 487 ? 2.208 -5.772 0.994 1.00 82.81 487 GLN A CA 1
ATOM 3601 C C . GLN A 1 487 ? 0.715 -6.051 1.084 1.00 82.81 487 GLN A C 1
ATOM 3603 O O . GLN A 1 487 ? -0.017 -5.801 0.128 1.00 82.81 487 GLN A O 1
ATOM 3608 N N . LEU A 1 488 ? 0.278 -6.596 2.215 1.00 83.88 488 LEU A N 1
ATOM 3609 C CA . LEU A 1 488 ? -1.037 -7.218 2.318 1.00 83.88 488 LEU A CA 1
ATOM 3610 C C . LEU A 1 488 ? -1.938 -6.524 3.351 1.00 83.88 488 LEU A C 1
ATOM 3612 O O . LEU A 1 488 ? -1.560 -5.497 3.925 1.00 83.88 488 LEU A O 1
ATOM 3616 N N . GLU A 1 489 ? -3.152 -7.048 3.520 1.00 75.56 489 GLU A N 1
ATOM 3617 C CA . GLU A 1 489 ? -4.161 -6.536 4.454 1.00 75.56 489 GLU A CA 1
ATOM 3618 C C . GLU A 1 489 ? -3.676 -6.475 5.918 1.00 75.56 489 GLU A C 1
ATOM 3620 O O . GLU A 1 489 ? -2.694 -7.107 6.311 1.00 75.56 489 GLU A O 1
ATOM 3625 N N . GLY A 1 490 ? -4.331 -5.635 6.729 1.00 76.75 490 GLY A N 1
ATOM 3626 C CA . GLY A 1 490 ? -3.879 -5.300 8.084 1.00 76.75 490 GLY A CA 1
ATOM 3627 C C . GLY A 1 490 ? -5.013 -5.255 9.106 1.00 76.75 490 GLY A C 1
ATOM 3628 O O . GLY A 1 490 ? -6.134 -4.879 8.775 1.00 76.75 490 GLY A O 1
ATOM 3629 N N . LYS A 1 491 ? -4.713 -5.501 10.384 1.00 82.62 491 LYS A N 1
ATOM 3630 C CA . LYS A 1 491 ? -5.639 -5.295 11.514 1.00 82.62 491 LYS A CA 1
ATOM 3631 C C . LYS A 1 491 ? -4.909 -4.623 12.679 1.00 82.62 491 LYS A C 1
ATOM 3633 O O . LYS A 1 491 ? -4.714 -5.208 13.735 1.00 82.62 491 LYS A O 1
ATOM 3638 N N . ASN A 1 492 ? -4.419 -3.407 12.439 1.00 83.88 492 ASN A N 1
ATOM 3639 C CA . ASN A 1 492 ? -3.540 -2.739 13.400 1.00 83.88 492 ASN A CA 1
ATOM 3640 C C . ASN A 1 492 ? -4.288 -2.368 14.671 1.00 83.88 492 ASN A C 1
ATOM 3642 O O . ASN A 1 492 ? -5.451 -1.955 14.618 1.00 83.88 492 ASN A O 1
ATOM 3646 N N . ILE A 1 493 ? -3.583 -2.461 15.788 1.00 84.62 493 ILE A N 1
ATOM 3647 C CA . ILE A 1 493 ? -4.143 -2.254 17.115 1.00 84.62 493 ILE A CA 1
ATOM 3648 C C . ILE A 1 493 ? -3.610 -0.968 17.742 1.00 84.62 493 ILE A C 1
ATOM 3650 O O . ILE A 1 493 ? -2.462 -0.603 17.508 1.00 84.62 493 ILE A O 1
ATOM 3654 N N . ALA A 1 494 ? -4.422 -0.301 18.550 1.00 88.69 494 ALA A N 1
ATOM 3655 C CA . ALA A 1 494 ? -4.001 0.754 19.461 1.00 88.69 494 ALA A CA 1
ATOM 3656 C C . ALA A 1 494 ? -4.285 0.306 20.895 1.00 88.69 494 ALA A C 1
ATOM 3658 O O . ALA A 1 494 ? -5.409 -0.073 21.192 1.00 88.69 494 ALA A O 1
ATOM 3659 N N . VAL A 1 495 ? -3.292 0.348 21.773 1.00 90.00 495 VAL A N 1
ATOM 3660 C CA . VAL A 1 495 ? -3.354 -0.127 23.156 1.00 90.00 495 VAL A CA 1
ATOM 3661 C C . VAL A 1 495 ? -3.181 1.069 24.078 1.00 90.00 495 VAL A C 1
ATOM 3663 O O . VAL A 1 495 ? -2.175 1.766 23.987 1.00 90.00 495 VAL A O 1
ATOM 3666 N N . VAL A 1 496 ? -4.150 1.325 24.950 1.00 87.81 496 VAL A N 1
ATOM 3667 C CA . VAL A 1 496 ? -4.133 2.453 25.891 1.00 87.81 496 VAL A CA 1
ATOM 3668 C C . VAL A 1 496 ? -4.043 1.921 27.315 1.00 87.81 496 VAL A C 1
ATOM 3670 O O . VAL A 1 496 ? -4.990 1.303 27.804 1.00 87.81 496 VAL A O 1
ATOM 3673 N N . LEU A 1 497 ? -2.891 2.133 27.953 1.00 90.19 497 LEU A N 1
ATOM 3674 C CA . LEU A 1 497 ? -2.591 1.678 29.311 1.00 90.19 497 LEU A CA 1
ATOM 3675 C C . LEU A 1 497 ? -3.175 2.625 30.383 1.00 90.19 497 LEU A C 1
ATOM 3677 O O . LEU A 1 497 ? -3.595 3.737 30.050 1.00 90.19 497 LEU A O 1
ATOM 3681 N N . PRO A 1 498 ? -3.262 2.191 31.661 1.00 92.19 498 PRO A N 1
ATOM 3682 C CA . PRO A 1 498 ? -3.914 2.961 32.729 1.00 92.19 498 PRO A CA 1
ATOM 3683 C C . PRO A 1 498 ? -3.360 4.374 32.939 1.00 92.19 498 PRO A C 1
ATOM 3685 O O . PRO A 1 498 ? -4.085 5.256 33.389 1.00 92.19 498 PRO A O 1
ATOM 3688 N N . ASP A 1 499 ? -2.078 4.568 32.651 1.00 89.00 499 ASP A N 1
ATOM 3689 C CA . ASP A 1 499 ? -1.307 5.786 32.888 1.00 89.00 499 ASP A CA 1
ATOM 3690 C C . ASP A 1 499 ? -1.177 6.671 31.632 1.00 89.00 499 ASP A C 1
ATOM 3692 O O . ASP A 1 499 ? -0.513 7.707 31.651 1.00 89.00 499 ASP A O 1
ATOM 3696 N N . ALA A 1 500 ? -1.804 6.267 30.525 1.00 90.81 500 ALA A N 1
ATOM 3697 C CA . ALA A 1 500 ? -1.742 6.990 29.268 1.00 90.81 500 ALA A CA 1
ATOM 3698 C C . ALA A 1 500 ? -2.310 8.413 29.390 1.00 90.81 500 ALA A C 1
ATOM 3700 O O . ALA A 1 500 ? -3.371 8.640 29.975 1.00 90.81 500 ALA A O 1
ATOM 3701 N N . ASP A 1 501 ? -1.664 9.373 28.723 1.00 92.94 501 ASP A N 1
ATOM 3702 C CA . ASP A 1 501 ? -2.281 10.674 28.465 1.00 92.94 501 ASP A CA 1
ATOM 3703 C C . ASP A 1 501 ? -3.460 10.486 27.497 1.00 92.94 501 ASP A C 1
ATOM 3705 O O . ASP A 1 501 ? -3.276 10.253 26.299 1.00 92.94 501 ASP A O 1
ATOM 3709 N N . LEU A 1 502 ? -4.684 10.570 28.025 1.00 91.81 502 LEU A N 1
ATOM 3710 C CA . LEU A 1 502 ? -5.899 10.311 27.254 1.00 91.81 502 LEU A CA 1
ATOM 3711 C C . LEU A 1 502 ? -6.203 11.392 26.206 1.00 91.81 502 LEU A C 1
ATOM 3713 O O . LEU A 1 502 ? -6.896 11.092 25.235 1.00 91.81 502 LEU A O 1
ATOM 3717 N N . GLU A 1 503 ? -5.692 12.619 26.355 1.00 91.81 503 GLU A N 1
ATOM 3718 C CA . GLU A 1 503 ? -5.828 13.662 25.327 1.00 91.81 503 GLU A CA 1
ATOM 3719 C C . GLU A 1 503 ? -4.930 13.346 24.131 1.00 91.81 503 GLU A C 1
ATOM 3721 O O . GLU A 1 503 ? -5.368 13.367 22.974 1.00 91.81 503 GLU A O 1
ATOM 3726 N N . VAL A 1 504 ? -3.675 12.979 24.405 1.00 92.38 504 VAL A N 1
ATOM 3727 C CA . VAL A 1 504 ? -2.738 12.530 23.371 1.00 92.38 504 VAL A CA 1
ATOM 3728 C C . VAL A 1 504 ? -3.249 11.250 22.714 1.00 92.38 504 VAL A C 1
ATOM 3730 O O . VAL A 1 504 ? -3.295 11.184 21.482 1.00 92.38 504 VAL A O 1
ATOM 3733 N N . ALA A 1 505 ? -3.679 10.262 23.504 1.00 90.00 505 ALA A N 1
ATOM 3734 C CA . ALA A 1 505 ? -4.186 8.991 23.000 1.00 90.00 505 ALA A CA 1
ATOM 3735 C C . ALA A 1 505 ? -5.412 9.194 22.105 1.00 90.00 505 ALA A C 1
ATOM 3737 O O . ALA A 1 505 ? -5.395 8.749 20.960 1.00 90.00 505 ALA A O 1
ATOM 3738 N N . ALA A 1 506 ? -6.437 9.928 22.555 1.00 91.31 506 ALA A N 1
ATOM 3739 C CA . ALA A 1 506 ? -7.637 10.174 21.756 1.00 91.31 506 ALA A CA 1
ATOM 3740 C C . ALA A 1 506 ? -7.317 10.899 20.438 1.00 91.31 506 ALA A C 1
ATOM 3742 O O . ALA A 1 506 ? -7.799 10.496 19.376 1.00 91.31 506 ALA A O 1
ATOM 3743 N N . LYS A 1 507 ? -6.448 11.921 20.473 1.00 91.31 507 LYS A N 1
ATOM 3744 C CA . LYS A 1 507 ? -6.018 12.651 19.271 1.00 91.31 507 LYS A CA 1
ATOM 3745 C C . LYS A 1 507 ? -5.282 11.748 18.278 1.00 91.31 507 LYS A C 1
ATOM 3747 O O . LYS A 1 507 ? -5.572 11.786 17.083 1.00 91.31 507 LYS A O 1
ATOM 3752 N N . GLN A 1 508 ? -4.325 10.950 18.748 1.00 93.88 508 GLN A N 1
ATOM 3753 C CA . GLN A 1 508 ? -3.543 10.064 17.882 1.00 93.88 508 GLN A CA 1
ATOM 3754 C C . GLN A 1 508 ? -4.366 8.879 17.375 1.00 93.88 508 GLN A C 1
ATOM 3756 O O . GLN A 1 508 ? -4.218 8.498 16.219 1.00 93.88 508 GLN A O 1
ATOM 3761 N N . ILE A 1 509 ? -5.277 8.342 18.187 1.00 91.88 509 ILE A N 1
ATOM 3762 C CA . ILE A 1 509 ? -6.232 7.310 17.775 1.00 91.88 509 ILE A CA 1
ATOM 3763 C C . ILE A 1 509 ? -7.158 7.840 16.684 1.00 91.88 509 ILE A C 1
ATOM 3765 O O . ILE A 1 509 ? -7.366 7.145 15.693 1.00 91.88 509 ILE A O 1
ATOM 3769 N N . LEU A 1 510 ? -7.675 9.065 16.808 1.00 92.56 510 LEU A N 1
ATOM 3770 C CA . LEU A 1 510 ? -8.513 9.680 15.776 1.00 92.56 510 LEU A CA 1
ATOM 3771 C C . LEU A 1 510 ? -7.770 9.766 14.434 1.00 92.56 510 LEU A C 1
ATOM 3773 O O . LEU A 1 510 ? -8.277 9.305 13.412 1.00 92.56 510 LEU A O 1
ATOM 3777 N N . LEU A 1 511 ? -6.545 10.304 14.445 1.00 89.44 511 LEU A N 1
ATOM 3778 C CA . LEU A 1 511 ? -5.693 10.405 13.254 1.00 89.44 511 LEU A CA 1
ATOM 3779 C C . LEU A 1 511 ? -5.331 9.015 12.700 1.00 89.44 511 LEU A C 1
ATOM 3781 O O . LEU A 1 511 ? -5.426 8.757 11.501 1.00 89.44 511 LEU A O 1
ATOM 3785 N N . GLY A 1 512 ? -4.950 8.090 13.578 1.00 86.62 512 GLY A N 1
ATOM 3786 C CA . GLY A 1 512 ? -4.577 6.724 13.228 1.00 86.62 512 GLY A CA 1
ATOM 3787 C C . GLY A 1 512 ? -5.735 5.908 12.661 1.00 86.62 512 GLY A C 1
ATOM 3788 O O . GLY A 1 512 ? -5.508 5.087 11.780 1.00 86.62 512 GLY A O 1
ATOM 3789 N N . SER A 1 513 ? -6.964 6.137 13.120 1.00 89.31 513 SER A N 1
ATOM 3790 C CA . SER A 1 513 ? -8.136 5.339 12.738 1.00 89.31 513 SER A CA 1
ATOM 3791 C C . SER A 1 513 ? -8.901 5.933 11.559 1.00 89.31 513 SER A C 1
ATOM 3793 O O . SER A 1 513 ? -9.439 5.178 10.759 1.00 89.31 513 SER A O 1
ATOM 3795 N N . LEU A 1 514 ? -8.964 7.266 11.433 1.00 93.06 514 LEU A N 1
ATOM 3796 C CA . LEU A 1 514 ? -9.901 7.935 10.520 1.00 93.06 514 LEU A CA 1
ATOM 3797 C C . LEU A 1 514 ? -9.266 8.864 9.481 1.00 93.06 514 LEU A C 1
ATOM 3799 O O . LEU A 1 514 ? -9.999 9.367 8.627 1.00 93.06 514 LEU A O 1
ATOM 3803 N N . THR A 1 515 ? -7.938 9.062 9.456 1.00 90.38 515 THR A N 1
ATOM 3804 C CA . THR A 1 515 ? -7.310 9.704 8.285 1.00 90.38 515 THR A CA 1
ATOM 3805 C C . THR A 1 515 ? -7.691 8.928 7.023 1.00 90.38 515 THR A C 1
ATOM 3807 O O . THR A 1 515 ? -7.541 7.705 6.960 1.00 90.38 515 THR A O 1
ATOM 3810 N N . TYR A 1 516 ? -8.208 9.657 6.034 1.00 91.38 516 TYR A N 1
ATOM 3811 C CA . TYR A 1 516 ? -8.820 9.118 4.823 1.00 91.38 516 TYR A CA 1
ATOM 3812 C C . TYR A 1 516 ? -9.879 8.025 5.090 1.00 91.38 516 TYR A C 1
ATOM 3814 O O . TYR A 1 516 ? -9.853 6.934 4.517 1.00 91.38 516 TYR A O 1
ATOM 3822 N N . ASN A 1 517 ? -10.823 8.321 5.990 1.00 91.56 517 ASN A N 1
ATOM 3823 C CA . ASN A 1 517 ? -11.936 7.446 6.380 1.00 91.56 517 ASN A CA 1
ATOM 3824 C C . ASN A 1 517 ? -11.502 6.097 6.983 1.00 91.56 517 ASN A C 1
ATOM 3826 O O . ASN A 1 517 ? -12.298 5.166 6.997 1.00 91.56 517 ASN A O 1
ATOM 3830 N N . GLY A 1 518 ? -10.246 5.937 7.413 1.00 89.75 518 GLY A N 1
ATOM 3831 C CA . GLY A 1 518 ? -9.716 4.638 7.850 1.00 89.75 518 GLY A CA 1
ATOM 3832 C C . GLY A 1 518 ? -9.383 3.667 6.711 1.00 89.75 518 GLY A C 1
ATOM 3833 O O . GLY A 1 518 ? -9.065 2.503 6.957 1.00 89.75 518 GLY A O 1
ATOM 3834 N N . GLN A 1 519 ? -9.384 4.137 5.458 1.00 91.56 519 GLN A N 1
ATOM 3835 C CA . GLN A 1 519 ? -9.006 3.366 4.266 1.00 91.56 519 GLN A CA 1
ATOM 3836 C C . GLN A 1 519 ? -7.484 3.332 4.096 1.00 91.56 519 GLN A C 1
ATOM 3838 O O . GLN A 1 519 ? -6.908 3.758 3.091 1.00 91.56 519 GLN A O 1
ATOM 3843 N N . ARG A 1 520 ? -6.793 2.887 5.142 1.00 88.44 520 ARG A N 1
ATOM 3844 C CA . ARG A 1 520 ? -5.336 2.790 5.181 1.00 88.44 520 ARG A CA 1
ATOM 3845 C C . ARG A 1 520 ? -4.973 1.409 5.688 1.00 88.44 520 ARG A C 1
ATOM 3847 O O . ARG A 1 520 ? -5.495 0.970 6.712 1.00 88.44 520 ARG A O 1
ATOM 3854 N N . CYS A 1 521 ? -4.026 0.748 5.025 1.00 84.44 521 CYS A N 1
ATOM 3855 C CA . CYS A 1 521 ? -3.484 -0.514 5.528 1.00 84.44 521 CYS A CA 1
ATOM 3856 C C . CYS A 1 521 ? -2.954 -0.328 6.959 1.00 84.44 521 CYS A C 1
ATOM 3858 O O . CYS A 1 521 ? -3.255 -1.155 7.813 1.00 84.44 521 CYS A O 1
ATOM 3860 N N . THR A 1 522 ? -2.358 0.839 7.242 1.00 85.19 522 THR A N 1
ATOM 3861 C CA . THR A 1 522 ? -1.837 1.302 8.540 1.00 85.19 522 THR A CA 1
ATOM 3862 C C . THR A 1 522 ? -2.882 1.871 9.513 1.00 85.19 522 THR A C 1
ATOM 3864 O O . THR A 1 522 ? -2.496 2.418 10.541 1.00 85.19 522 THR A O 1
ATOM 3867 N N . ALA A 1 523 ? -4.185 1.849 9.203 1.00 85.62 523 ALA A N 1
ATOM 3868 C CA . ALA A 1 523 ? -5.185 2.421 10.110 1.00 85.62 523 ALA A CA 1
ATOM 3869 C C . ALA A 1 523 ? -5.274 1.621 11.419 1.00 85.62 523 ALA A C 1
ATOM 3871 O O . ALA A 1 523 ? -5.210 0.390 11.379 1.00 85.62 523 ALA A O 1
ATOM 3872 N N . CYS A 1 524 ? -5.454 2.301 12.553 1.00 88.44 524 CYS A N 1
ATOM 3873 C CA . CYS A 1 524 ? -5.823 1.664 13.818 1.00 88.44 524 CYS A CA 1
ATOM 3874 C C . CYS A 1 524 ? -7.254 1.131 13.682 1.00 88.44 524 CYS A C 1
ATOM 3876 O O . CYS A 1 524 ? -8.202 1.894 13.534 1.00 88.44 524 CYS A O 1
ATOM 3878 N N . LYS A 1 525 ? -7.391 -0.192 13.652 1.00 88.62 525 LYS A N 1
ATOM 3879 C CA . LYS A 1 525 ? -8.633 -0.909 13.325 1.00 88.62 525 LYS A CA 1
ATOM 3880 C C . LYS A 1 525 ? -9.252 -1.608 14.526 1.00 88.62 525 LYS A C 1
ATOM 3882 O O . LYS A 1 525 ? -10.369 -2.113 14.414 1.00 88.62 525 LYS A O 1
ATOM 3887 N N . LEU A 1 526 ? -8.514 -1.665 15.630 1.00 92.06 526 LEU A N 1
ATOM 3888 C CA . LEU A 1 526 ? -8.969 -2.090 16.943 1.00 92.06 526 LEU A CA 1
ATOM 3889 C C . LEU A 1 526 ? -8.295 -1.210 17.991 1.00 92.06 526 LEU A C 1
ATOM 3891 O O . LEU A 1 526 ? -7.070 -1.130 18.029 1.00 92.06 526 LEU A O 1
ATOM 3895 N N . ILE A 1 527 ? -9.081 -0.547 18.829 1.00 93.81 527 ILE A N 1
ATOM 3896 C CA . ILE A 1 527 ? -8.567 0.147 20.007 1.00 93.81 527 ILE A CA 1
ATOM 3897 C C . ILE A 1 527 ? -8.847 -0.749 21.199 1.00 93.81 527 ILE A C 1
ATOM 3899 O O . ILE A 1 527 ? -9.976 -1.173 21.401 1.00 93.81 527 ILE A O 1
ATOM 3903 N N . MET A 1 528 ? -7.833 -1.030 21.992 1.00 91.88 528 MET A N 1
ATOM 3904 C CA . MET A 1 528 ? -7.940 -1.711 23.265 1.00 91.88 528 MET A CA 1
ATOM 3905 C C . MET A 1 528 ? -7.544 -0.726 24.346 1.00 91.88 528 MET A C 1
ATOM 3907 O O . MET A 1 528 ? -6.436 -0.198 24.328 1.00 91.88 528 MET A O 1
ATOM 3911 N N . ALA A 1 529 ? -8.447 -0.461 25.278 1.00 90.75 529 ALA A N 1
ATOM 3912 C CA . ALA A 1 529 ? -8.205 0.456 26.379 1.00 90.75 529 ALA A CA 1
ATOM 3913 C C . ALA A 1 529 ? -8.330 -0.274 27.708 1.00 90.75 529 ALA A C 1
ATOM 3915 O O . ALA A 1 529 ? -9.255 -1.072 27.893 1.00 90.75 529 ALA A O 1
ATOM 3916 N N . HIS A 1 530 ? -7.405 -0.002 28.629 1.00 96.69 530 HIS A N 1
ATOM 3917 C CA . HIS A 1 530 ? -7.444 -0.637 29.933 1.00 96.69 530 HIS A CA 1
ATOM 3918 C C . HIS A 1 530 ? -8.761 -0.280 30.632 1.00 96.69 530 HIS A C 1
ATOM 3920 O O . HIS A 1 530 ? -9.228 0.857 30.538 1.00 96.69 530 HIS A O 1
ATOM 3926 N N . ALA A 1 531 ? -9.373 -1.226 31.340 1.00 93.75 531 ALA A N 1
ATOM 3927 C CA . ALA A 1 531 ? -10.715 -1.088 31.896 1.00 93.75 531 ALA A CA 1
ATOM 3928 C C . ALA A 1 531 ? -10.868 0.146 32.802 1.00 93.75 531 ALA A C 1
ATOM 3930 O O . ALA A 1 531 ? -11.936 0.751 32.818 1.00 93.75 531 ALA A O 1
ATOM 3931 N N . SER A 1 532 ? -9.795 0.560 33.488 1.00 96.81 532 SER A N 1
ATOM 3932 C CA . SER A 1 532 ? -9.768 1.771 34.324 1.00 96.81 532 SER A CA 1
ATOM 3933 C C . SER A 1 532 ? -9.859 3.093 33.549 1.00 96.81 532 SER A C 1
ATOM 3935 O O . SER A 1 532 ? -10.173 4.113 34.153 1.00 96.81 532 SER A O 1
ATOM 3937 N N . VAL A 1 533 ? -9.569 3.100 32.243 1.00 97.06 533 VAL A N 1
ATOM 3938 C CA . VAL A 1 533 ? -9.564 4.306 31.390 1.00 97.06 533 VAL A CA 1
ATOM 3939 C C . VAL A 1 533 ? -10.465 4.190 30.158 1.00 97.06 533 VAL A C 1
ATOM 3941 O O . VAL A 1 533 ? -10.683 5.185 29.472 1.00 97.06 533 VAL A O 1
ATOM 3944 N N . ALA A 1 534 ? -11.007 3.006 29.865 1.00 94.25 534 ALA A N 1
ATOM 3945 C CA . ALA A 1 534 ? -11.737 2.727 28.631 1.00 94.25 534 ALA A CA 1
ATOM 3946 C C . ALA A 1 534 ? -12.984 3.602 28.434 1.00 94.25 534 ALA A C 1
ATOM 3948 O O . ALA A 1 534 ? -13.196 4.104 27.330 1.00 94.25 534 ALA A O 1
ATOM 3949 N N . ASP A 1 535 ? -13.774 3.830 29.489 1.00 96.94 535 ASP A N 1
ATOM 3950 C CA . ASP A 1 535 ? -14.972 4.675 29.404 1.00 96.94 535 ASP A CA 1
ATOM 3951 C C . ASP A 1 535 ? -14.572 6.138 29.112 1.00 96.94 535 ASP A C 1
ATOM 3953 O O . ASP A 1 535 ? -15.039 6.731 28.139 1.00 96.94 535 ASP A O 1
ATOM 3957 N N . ALA A 1 536 ? -13.596 6.677 29.855 1.00 97.25 536 ALA A N 1
ATOM 3958 C CA . ALA A 1 536 ? -13.087 8.039 29.668 1.00 97.25 536 ALA A CA 1
ATOM 3959 C C . ALA A 1 536 ? -12.420 8.254 28.295 1.00 97.25 536 ALA A C 1
ATOM 3961 O O . ALA A 1 536 ? -12.595 9.298 27.662 1.00 97.25 536 ALA A O 1
ATOM 3962 N N . LEU A 1 537 ? -11.661 7.269 27.802 1.00 97.62 537 LEU A N 1
ATOM 3963 C CA . LEU A 1 537 ? -11.101 7.306 26.453 1.00 97.62 537 LEU A CA 1
ATOM 3964 C C . LEU A 1 537 ? -12.217 7.297 25.403 1.00 97.62 537 LEU A C 1
ATOM 3966 O O . LEU A 1 537 ? -12.159 8.073 24.450 1.00 97.62 537 LEU A O 1
ATOM 3970 N N . THR A 1 538 ? -13.224 6.435 25.571 1.00 97.31 538 THR A N 1
ATOM 3971 C CA . THR A 1 538 ? -14.348 6.306 24.634 1.00 97.31 538 THR A CA 1
ATOM 3972 C C . THR A 1 538 ? -15.115 7.615 24.512 1.00 97.31 538 THR A C 1
ATOM 3974 O O . THR A 1 538 ? -15.425 8.023 23.393 1.00 97.31 538 THR A O 1
ATOM 3977 N N . GLU A 1 539 ? -15.356 8.319 25.618 1.00 97.56 539 GLU A N 1
ATOM 3978 C CA . GLU A 1 539 ? -15.969 9.651 25.609 1.00 97.56 539 GLU A CA 1
ATOM 3979 C C . GLU A 1 539 ? -15.139 10.658 24.797 1.00 97.56 539 GLU A C 1
ATOM 3981 O O . GLU A 1 539 ? -15.674 11.334 23.913 1.00 97.56 539 GLU A O 1
ATOM 3986 N N . LYS A 1 540 ? -13.818 10.719 25.024 1.00 97.31 540 LYS A N 1
ATOM 3987 C CA . LYS A 1 540 ? -12.912 11.632 24.301 1.00 97.31 540 LYS A CA 1
ATOM 3988 C C . LYS A 1 540 ? -12.825 11.314 22.812 1.00 97.31 540 LYS A C 1
ATOM 3990 O O . LYS A 1 540 ? -12.938 12.218 21.982 1.00 97.31 540 LYS A O 1
ATOM 3995 N N . VAL A 1 541 ? -12.655 10.038 22.461 1.00 96.12 541 VAL A N 1
ATOM 3996 C CA . VAL A 1 541 ? -12.630 9.579 21.065 1.00 96.12 541 VAL A CA 1
ATOM 3997 C C . VAL A 1 541 ? -13.966 9.888 20.396 1.00 96.12 541 VAL A C 1
ATOM 3999 O O . VAL A 1 541 ? -13.976 10.442 19.302 1.00 96.12 541 VAL A O 1
ATOM 4002 N N . THR A 1 542 ? -15.091 9.621 21.060 1.00 97.19 542 THR A N 1
ATOM 4003 C CA . THR A 1 542 ? -16.433 9.906 20.532 1.00 97.19 542 THR A CA 1
ATOM 4004 C C . THR A 1 542 ? -16.643 11.395 20.276 1.00 97.19 542 THR A C 1
ATOM 4006 O O . THR A 1 542 ? -17.081 11.773 19.189 1.00 97.19 542 THR A O 1
ATOM 4009 N N . ALA A 1 543 ? -16.278 12.258 21.227 1.00 96.88 543 ALA A N 1
ATOM 4010 C CA . ALA A 1 543 ? -16.360 13.704 21.051 1.00 96.88 543 ALA A CA 1
ATOM 4011 C C . ALA A 1 543 ? -15.514 14.176 19.855 1.00 96.88 543 ALA A C 1
ATOM 4013 O O . ALA A 1 543 ? -15.991 14.942 19.014 1.00 96.88 543 ALA A O 1
ATOM 4014 N N . ALA A 1 544 ? -14.288 13.659 19.731 1.00 95.62 544 ALA A N 1
ATOM 4015 C CA . ALA A 1 544 ? -13.386 13.994 18.637 1.00 95.62 544 ALA A CA 1
ATOM 4016 C C . ALA A 1 544 ? -13.897 13.494 17.271 1.00 95.62 544 ALA A C 1
ATOM 4018 O O . ALA A 1 544 ? -13.826 14.223 16.282 1.00 95.62 544 ALA A O 1
ATOM 4019 N N . VAL A 1 545 ? -14.472 12.288 17.218 1.00 95.31 545 VAL A N 1
ATOM 4020 C CA . VAL A 1 545 ? -15.122 11.727 16.023 1.00 95.31 545 VAL A CA 1
ATOM 4021 C C . VAL A 1 545 ? -16.327 12.571 15.604 1.00 95.31 545 VAL A C 1
ATOM 4023 O O . VAL A 1 545 ? -16.480 12.900 14.425 1.00 95.31 545 VAL A O 1
ATOM 4026 N N . ASN A 1 546 ? -17.169 12.973 16.557 1.00 96.00 546 ASN A N 1
ATOM 4027 C CA . ASN A 1 546 ? -18.358 13.777 16.283 1.00 96.00 546 ASN A CA 1
ATOM 4028 C C . ASN A 1 546 ? -17.997 15.166 15.731 1.00 96.00 546 ASN A C 1
ATOM 4030 O O . ASN A 1 546 ? -18.698 15.664 14.846 1.00 96.00 546 ASN A O 1
ATOM 4034 N N . ALA A 1 547 ? -16.871 15.736 16.172 1.00 96.38 547 ALA A N 1
ATOM 4035 C CA . ALA A 1 547 ? -16.349 17.017 15.699 1.00 96.38 547 ALA A CA 1
ATOM 4036 C C . ALA A 1 547 ? -15.761 16.982 14.273 1.00 96.38 547 ALA A C 1
ATOM 4038 O O . ALA A 1 547 ? -15.550 18.042 13.681 1.00 96.38 547 ALA A O 1
ATOM 4039 N N . LEU A 1 548 ? -15.507 15.799 13.693 1.00 94.38 548 LEU A N 1
ATOM 4040 C CA . LEU A 1 548 ? -14.983 15.695 12.329 1.00 94.38 548 LEU A CA 1
ATOM 4041 C C . LEU A 1 548 ? -15.955 16.307 11.318 1.00 94.38 548 LEU A C 1
ATOM 4043 O O . LEU A 1 548 ? -17.157 16.011 11.323 1.00 94.38 548 LEU A O 1
ATOM 4047 N N . LYS A 1 549 ? -15.418 17.109 10.396 1.00 93.25 549 LYS A N 1
ATOM 4048 C CA . LYS A 1 549 ? -16.170 17.658 9.270 1.00 93.25 549 LYS A CA 1
ATOM 4049 C C . LYS A 1 549 ? -16.420 16.558 8.241 1.00 93.25 549 LYS A C 1
ATOM 4051 O O . LYS A 1 549 ? -15.476 15.932 7.759 1.00 93.25 549 LYS A O 1
ATOM 4056 N N . LYS A 1 550 ? -17.685 16.350 7.883 1.00 92.00 550 LYS A N 1
ATOM 4057 C CA . LYS A 1 550 ? -18.107 15.441 6.812 1.00 92.00 550 LYS A CA 1
ATOM 4058 C C . LYS A 1 550 ? -18.514 16.269 5.603 1.00 92.00 550 LYS A C 1
ATOM 4060 O O . LYS A 1 550 ? -19.113 17.328 5.780 1.00 92.00 550 LYS A O 1
ATOM 4065 N N . GLY A 1 551 ? -18.192 15.810 4.403 1.00 90.25 551 GLY A N 1
ATOM 4066 C CA . GLY A 1 551 ? -18.555 16.542 3.196 1.00 90.25 551 GLY A CA 1
ATOM 4067 C C . GLY A 1 551 ? -17.828 16.051 1.960 1.00 90.25 551 GLY A C 1
ATOM 4068 O O . GLY A 1 551 ? -17.272 14.951 1.925 1.00 90.25 551 GLY A O 1
ATOM 4069 N N . LEU A 1 552 ? -17.853 16.887 0.930 1.00 89.12 552 LEU A N 1
ATOM 4070 C CA . LEU A 1 552 ? -17.187 16.600 -0.328 1.00 89.12 552 LEU A CA 1
ATOM 4071 C C . LEU A 1 552 ? -15.666 16.807 -0.202 1.00 89.12 552 LEU A C 1
ATOM 4073 O O . LEU A 1 552 ? -15.203 17.589 0.636 1.00 89.12 552 LEU A O 1
ATOM 4077 N N . PRO A 1 553 ? -14.863 16.135 -1.046 1.00 90.19 553 PRO A N 1
ATOM 4078 C CA . PRO A 1 553 ? -13.400 16.151 -0.949 1.00 90.19 553 PRO A CA 1
ATOM 4079 C C . PRO A 1 553 ? -12.749 17.542 -0.944 1.00 90.19 553 PRO A C 1
ATOM 4081 O O . PRO A 1 553 ? -11.730 17.743 -0.284 1.00 90.19 553 PRO A O 1
ATOM 4084 N N . TRP A 1 554 ? -13.348 18.508 -1.642 1.00 87.00 554 TRP A N 1
ATOM 4085 C CA . TRP A 1 554 ? -12.870 19.891 -1.766 1.00 87.00 554 TRP A CA 1
ATOM 4086 C C . TRP A 1 554 ? -13.395 20.839 -0.679 1.00 87.00 554 TRP A C 1
ATOM 4088 O O . TRP A 1 554 ? -13.064 22.019 -0.678 1.00 87.00 554 TRP A O 1
ATOM 4098 N N . GLU A 1 555 ? -14.213 20.366 0.261 1.00 86.50 555 GLU A N 1
ATOM 4099 C CA . GLU A 1 555 ? -14.797 21.212 1.312 1.00 86.50 555 GLU A CA 1
ATOM 4100 C C . GLU A 1 555 ? -13.925 21.274 2.573 1.00 86.50 555 GLU A C 1
ATOM 4102 O O . GLU A 1 555 ? -14.374 21.755 3.613 1.00 86.50 555 GLU A O 1
ATOM 4107 N N . GLY A 1 556 ? -12.686 20.774 2.523 1.00 85.38 556 GLY A N 1
ATOM 4108 C CA . GLY A 1 556 ? -11.845 20.606 3.713 1.00 85.38 556 GLY A CA 1
ATOM 4109 C C . GLY A 1 556 ? -12.443 19.605 4.708 1.00 85.38 556 GLY A C 1
ATOM 4110 O O . GLY A 1 556 ? -12.291 19.766 5.917 1.00 85.38 556 GLY A O 1
ATOM 4111 N N . ALA A 1 557 ? -13.202 18.627 4.207 1.00 89.94 557 ALA A N 1
ATOM 4112 C CA . ALA A 1 557 ? -13.804 17.580 5.017 1.00 89.94 557 ALA A CA 1
ATOM 4113 C C . ALA A 1 557 ? -12.743 16.579 5.498 1.00 89.94 557 ALA A C 1
ATOM 4115 O O . ALA A 1 557 ? -11.843 16.198 4.752 1.00 89.94 557 ALA A O 1
ATOM 4116 N N . ASN A 1 558 ? -12.878 16.122 6.742 1.00 92.00 558 ASN A N 1
ATOM 4117 C CA . ASN A 1 558 ? -12.086 15.018 7.278 1.00 92.00 558 ASN A CA 1
ATOM 4118 C C . ASN A 1 558 ? -12.614 13.669 6.778 1.00 92.00 558 ASN A C 1
ATOM 4120 O O . ASN A 1 558 ? -11.828 12.763 6.510 1.00 92.00 558 ASN A O 1
ATOM 4124 N N . ILE A 1 559 ? -13.943 13.561 6.670 1.00 94.31 559 ILE A N 1
ATOM 4125 C CA . ILE A 1 559 ? -14.657 12.360 6.243 1.00 94.31 559 ILE A CA 1
ATOM 4126 C C . ILE A 1 559 ? -15.367 12.630 4.923 1.00 94.31 559 ILE A C 1
ATOM 4128 O O . ILE A 1 559 ? -16.101 13.611 4.784 1.00 94.31 559 ILE A O 1
ATOM 4132 N N . THR A 1 560 ? -15.152 11.738 3.969 1.00 95.31 560 THR A N 1
ATOM 4133 C CA . THR A 1 560 ? -15.605 11.855 2.583 1.00 95.31 560 THR A CA 1
ATOM 4134 C C . THR A 1 560 ? -16.286 10.562 2.121 1.00 95.31 560 THR A C 1
ATOM 4136 O O . THR A 1 560 ? -16.182 9.533 2.794 1.00 95.31 560 THR A O 1
ATOM 4139 N N . PRO A 1 561 ? -17.007 10.577 0.984 1.00 94.50 561 PRO A N 1
ATOM 4140 C CA . PRO A 1 561 ? -17.650 9.375 0.460 1.00 94.50 561 PRO A CA 1
ATOM 4141 C C . PRO A 1 561 ? -16.672 8.221 0.186 1.00 94.50 561 PRO A C 1
ATOM 4143 O O . PRO A 1 561 ? -15.531 8.440 -0.213 1.00 94.50 561 PRO A O 1
ATOM 4146 N N . LEU A 1 562 ? -17.123 6.978 0.366 1.00 94.12 562 LEU A N 1
ATOM 4147 C CA . LEU A 1 562 ? -16.291 5.793 0.156 1.00 94.12 562 LEU A CA 1
ATOM 4148 C C . LEU A 1 562 ? -16.216 5.397 -1.341 1.00 94.12 562 LEU A C 1
ATOM 4150 O O . LEU A 1 562 ? -17.268 5.273 -1.981 1.00 94.12 562 LEU A O 1
ATOM 4154 N N . PRO A 1 563 ? -15.009 5.156 -1.904 1.00 91.94 563 PRO A N 1
ATOM 4155 C CA . PRO A 1 563 ? -14.790 4.700 -3.283 1.00 91.94 563 PRO A CA 1
ATOM 4156 C C . PRO A 1 563 ? -15.628 3.477 -3.659 1.00 91.94 563 PRO A C 1
ATOM 4158 O O . PRO A 1 563 ? -16.375 3.478 -4.643 1.00 91.94 563 PRO A O 1
ATOM 4161 N N . GLU A 1 564 ? -15.530 2.431 -2.846 1.00 89.31 564 GLU A N 1
ATOM 4162 C CA . GLU A 1 564 ? -16.120 1.128 -3.125 1.00 89.31 564 GLU A CA 1
ATOM 4163 C C . GLU A 1 564 ? -17.652 1.135 -2.920 1.00 89.31 564 GLU A C 1
ATOM 4165 O O . GLU A 1 564 ? -18.121 1.438 -1.820 1.00 89.31 564 GLU A O 1
ATOM 4170 N N . PRO A 1 565 ? -18.464 0.771 -3.938 1.00 83.38 565 PRO A N 1
ATOM 4171 C CA . PRO A 1 565 ? -19.927 0.777 -3.841 1.00 83.38 565 PRO A CA 1
ATOM 4172 C C . PRO A 1 565 ? -20.517 -0.079 -2.727 1.00 83.38 565 PRO A C 1
ATOM 4174 O O . PRO A 1 565 ? -21.457 0.356 -2.075 1.00 83.38 565 PRO A O 1
ATOM 4177 N N . SER A 1 566 ? -19.959 -1.268 -2.502 1.00 88.06 566 SER A N 1
ATOM 4178 C CA . SER A 1 566 ? -20.453 -2.237 -1.519 1.00 88.06 566 SER A CA 1
ATOM 4179 C C . SER A 1 566 ? -19.861 -2.045 -0.123 1.00 88.06 566 SER A C 1
ATOM 4181 O O . SER A 1 566 ? -20.205 -2.783 0.798 1.00 88.06 566 SER A O 1
ATOM 4183 N N . LYS A 1 567 ? -18.931 -1.096 0.053 1.00 92.00 567 LYS A N 1
ATOM 4184 C CA . LYS A 1 567 ? -18.276 -0.884 1.347 1.00 92.00 567 LYS A CA 1
ATOM 4185 C C . LYS A 1 567 ? -19.253 -0.420 2.430 1.00 92.00 567 LYS A C 1
ATOM 4187 O O . LYS A 1 567 ? -19.184 -1.000 3.508 1.00 92.00 567 LYS A O 1
ATOM 4192 N N . PRO A 1 568 ? -20.169 0.539 2.185 1.00 91.56 568 PRO A N 1
ATOM 4193 C CA . PRO A 1 568 ? -21.163 0.927 3.183 1.00 91.56 568 PRO A CA 1
ATOM 4194 C C . PRO A 1 568 ? -21.970 -0.260 3.724 1.00 91.56 568 PRO A C 1
ATOM 4196 O O . PRO A 1 568 ? -22.028 -0.429 4.936 1.00 91.56 568 PRO A O 1
ATOM 4199 N N . ASP A 1 569 ? -22.484 -1.131 2.851 1.00 94.06 569 ASP A N 1
ATOM 4200 C CA . ASP A 1 569 ? -23.275 -2.303 3.259 1.00 94.06 569 ASP A CA 1
ATOM 4201 C C . ASP A 1 569 ? -22.440 -3.291 4.098 1.00 94.06 569 ASP A C 1
ATOM 4203 O O . ASP A 1 569 ? -22.915 -3.866 5.078 1.00 94.06 569 ASP A O 1
ATOM 4207 N N . TYR A 1 570 ? -21.157 -3.467 3.756 1.00 94.38 570 TYR A N 1
ATOM 4208 C CA . TYR A 1 570 ? -20.232 -4.269 4.560 1.00 94.38 570 TYR A CA 1
ATOM 4209 C 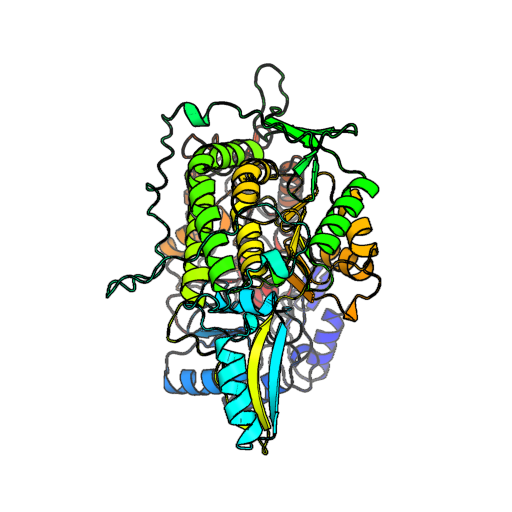C . TYR A 1 570 ? -20.024 -3.675 5.963 1.00 94.38 570 TYR A C 1
ATOM 4211 O O . TYR A 1 570 ? -20.048 -4.420 6.944 1.00 94.38 570 TYR A O 1
ATOM 4219 N N . LEU A 1 571 ? -19.865 -2.350 6.076 1.00 94.69 571 LEU A N 1
ATOM 4220 C CA . LEU A 1 571 ? -19.712 -1.660 7.363 1.00 94.69 571 LEU A CA 1
ATOM 4221 C C . LEU A 1 571 ? -20.995 -1.717 8.204 1.00 94.69 571 LEU A C 1
ATOM 4223 O O . LEU A 1 571 ? -20.912 -1.972 9.404 1.00 94.69 571 LEU A O 1
ATOM 4227 N N . GLU A 1 572 ? -22.171 -1.555 7.590 1.00 96.31 572 GLU A N 1
ATOM 4228 C CA . GLU A 1 572 ? -23.470 -1.768 8.249 1.00 96.31 572 GLU A CA 1
ATOM 4229 C C . GLU A 1 572 ? -23.571 -3.191 8.798 1.00 96.31 572 GLU A C 1
ATOM 4231 O O . GLU A 1 572 ? -23.963 -3.383 9.946 1.00 96.31 572 GLU A O 1
ATOM 4236 N N . GLY A 1 573 ? -23.137 -4.187 8.021 1.00 97.25 573 GLY A N 1
ATOM 4237 C CA . GLY A 1 573 ? -23.090 -5.578 8.461 1.00 97.25 573 GLY A CA 1
ATOM 4238 C C . GLY A 1 573 ? -22.153 -5.816 9.651 1.00 97.25 573 GLY A C 1
ATOM 4239 O O . GLY A 1 573 ? -22.465 -6.641 10.507 1.00 97.25 573 GLY A O 1
ATOM 4240 N N . LEU A 1 574 ? -21.022 -5.105 9.735 1.00 96.50 574 LEU A N 1
ATOM 4241 C CA . LEU A 1 574 ? -20.123 -5.169 10.895 1.00 96.50 574 LEU A CA 1
ATOM 4242 C C . LEU A 1 574 ? -20.739 -4.516 12.139 1.00 96.50 574 LEU A C 1
ATOM 4244 O O . LEU A 1 574 ? -20.601 -5.056 13.236 1.00 96.50 574 LEU A O 1
ATOM 4248 N N . ILE A 1 575 ? -21.424 -3.380 11.974 1.00 96.69 575 ILE A N 1
ATOM 4249 C CA . ILE A 1 575 ? -22.123 -2.693 13.069 1.00 96.69 575 ILE A CA 1
ATOM 4250 C C . ILE A 1 575 ? -23.281 -3.555 13.572 1.00 96.69 575 ILE A C 1
ATOM 4252 O O . ILE A 1 575 ? -23.376 -3.802 14.769 1.00 96.69 575 ILE A O 1
ATOM 4256 N N . ALA A 1 576 ? -24.129 -4.055 12.672 1.00 97.75 576 ALA A N 1
ATOM 4257 C CA . ALA A 1 576 ? -25.271 -4.894 13.020 1.00 97.75 576 ALA A CA 1
ATOM 4258 C C . ALA A 1 576 ? -24.837 -6.165 13.764 1.00 97.75 576 ALA A C 1
ATOM 4260 O O . ALA A 1 576 ? -25.449 -6.524 14.768 1.00 97.75 576 ALA A O 1
ATOM 4261 N N . ASP A 1 577 ? -23.750 -6.804 13.318 1.00 98.50 577 ASP A N 1
ATOM 4262 C CA . ASP A 1 577 ? -23.163 -7.951 14.012 1.00 98.50 577 ASP A CA 1
ATOM 4263 C C . ASP A 1 577 ? -22.732 -7.591 15.442 1.00 98.50 577 ASP A C 1
ATOM 4265 O O . ASP A 1 577 ? -23.126 -8.278 16.384 1.00 98.50 577 ASP A O 1
ATOM 4269 N N . ALA A 1 578 ? -22.001 -6.487 15.622 1.00 96.62 578 ALA A N 1
ATOM 4270 C CA . ALA A 1 578 ? -21.549 -6.044 16.939 1.00 96.62 578 ALA A CA 1
ATOM 4271 C C . ALA A 1 578 ? -22.718 -5.694 17.880 1.00 96.62 578 ALA A C 1
ATOM 4273 O O . ALA A 1 578 ? -22.737 -6.132 19.030 1.00 96.62 578 ALA A O 1
ATOM 4274 N N . LEU A 1 579 ? -23.726 -4.967 17.384 1.00 97.25 579 LEU A N 1
ATOM 4275 C CA . LEU A 1 579 ? -24.925 -4.616 18.155 1.00 97.25 579 LEU A CA 1
ATOM 4276 C C . LEU A 1 579 ? -25.723 -5.861 18.562 1.00 97.25 579 LEU A C 1
ATOM 4278 O O . LEU A 1 579 ? -26.160 -5.970 19.705 1.00 97.25 579 LEU A O 1
ATOM 4282 N N . SER A 1 580 ? -25.863 -6.839 17.659 1.00 98.00 580 SER A N 1
ATOM 4283 C CA . SER A 1 580 ? -26.554 -8.104 17.956 1.00 98.00 580 SER A CA 1
ATOM 4284 C C . SER A 1 580 ? -25.867 -8.933 19.048 1.00 98.00 580 SER A C 1
ATOM 4286 O O . SER A 1 580 ? -26.500 -9.788 19.663 1.00 98.00 580 SER A O 1
ATOM 4288 N N . LYS A 1 581 ? -24.582 -8.658 19.299 1.00 97.56 581 LYS A N 1
ATOM 4289 C CA . LYS A 1 581 ? -23.735 -9.320 20.296 1.00 97.56 581 LYS A CA 1
ATOM 4290 C C . LYS A 1 581 ? -23.507 -8.470 21.550 1.00 97.56 581 LYS A C 1
ATOM 4292 O O . LYS A 1 581 ? -22.719 -8.854 22.403 1.00 97.56 581 LYS A O 1
ATOM 4297 N N . GLY A 1 582 ? -24.218 -7.348 21.692 1.00 95.69 582 GLY A N 1
ATOM 4298 C CA . GLY A 1 582 ? -24.249 -6.563 22.928 1.00 95.69 582 GLY A CA 1
ATOM 4299 C C . GLY A 1 582 ? -23.315 -5.352 22.980 1.00 95.69 582 GLY A C 1
ATOM 4300 O O . GLY A 1 582 ? -23.249 -4.705 24.024 1.00 95.69 582 GLY A O 1
ATOM 4301 N N . ALA A 1 583 ? -22.628 -5.000 21.887 1.00 96.94 583 ALA A N 1
ATOM 4302 C CA . ALA A 1 583 ? -21.973 -3.695 21.803 1.00 96.94 583 ALA A CA 1
ATOM 4303 C C . ALA A 1 583 ? -22.998 -2.567 21.649 1.00 96.94 583 ALA A C 1
ATOM 4305 O O . ALA A 1 583 ? -24.119 -2.780 21.188 1.00 96.94 583 ALA A O 1
ATOM 4306 N N . ASN A 1 584 ? -22.574 -1.337 21.942 1.00 96.75 584 ASN A N 1
ATOM 4307 C CA . ASN A 1 584 ? -23.353 -0.134 21.682 1.00 96.75 584 ASN A CA 1
ATOM 4308 C C . ASN A 1 584 ? -22.696 0.709 20.593 1.00 96.75 584 ASN A C 1
ATOM 4310 O O . ASN A 1 584 ? -21.473 0.829 20.517 1.00 96.75 584 ASN A O 1
ATOM 4314 N N . LEU A 1 585 ? -23.528 1.355 19.786 1.00 97.06 585 LEU A N 1
ATOM 4315 C CA . LEU A 1 585 ? -23.111 2.432 18.902 1.00 97.06 585 LEU A CA 1
ATOM 4316 C C . LEU A 1 585 ? -23.150 3.735 19.705 1.00 97.06 585 LEU A C 1
ATOM 4318 O O . LEU A 1 585 ? -24.182 4.399 19.777 1.00 97.06 585 LEU A O 1
ATOM 4322 N N . VAL A 1 586 ? -22.039 4.074 20.360 1.00 96.75 586 VAL A N 1
ATOM 4323 C CA . VAL A 1 586 ? -22.004 5.124 21.401 1.00 96.75 586 VAL A CA 1
ATOM 4324 C C . VAL A 1 586 ? -22.208 6.540 20.863 1.00 96.75 586 VAL A C 1
ATOM 4326 O O . VAL A 1 586 ? -22.449 7.465 21.630 1.00 96.75 586 VAL A O 1
ATOM 4329 N N . ASN A 1 587 ? -22.140 6.718 19.544 1.00 97.75 587 ASN A N 1
ATOM 4330 C CA . ASN A 1 587 ? -22.406 7.985 18.872 1.00 97.75 587 ASN A CA 1
ATOM 4331 C C . ASN A 1 587 ? -23.627 7.938 17.937 1.00 97.75 587 ASN A C 1
ATOM 4333 O O . ASN A 1 587 ? -23.699 8.722 16.988 1.00 97.75 587 ASN A O 1
ATOM 4337 N N . ALA A 1 588 ? -24.589 7.043 18.198 1.00 95.50 588 ALA A N 1
ATOM 4338 C CA . ALA A 1 588 ? -25.826 6.930 17.419 1.00 95.50 588 ALA A CA 1
ATOM 4339 C C . ALA A 1 588 ? -26.609 8.256 17.355 1.00 95.50 588 ALA A C 1
ATOM 4341 O O . ALA A 1 588 ? -27.025 8.662 16.271 1.00 95.50 588 ALA A O 1
ATOM 4342 N N . ASP A 1 589 ? -26.716 8.983 18.472 1.00 93.62 589 ASP A N 1
ATOM 4343 C CA . ASP A 1 589 ? -27.423 10.276 18.544 1.00 93.62 589 ASP A CA 1
ATOM 4344 C C . ASP A 1 589 ? -26.764 11.373 17.689 1.00 93.62 589 ASP A C 1
ATOM 4346 O O . ASP A 1 589 ? -27.420 12.321 17.258 1.00 93.62 589 ASP A O 1
ATOM 4350 N N . ALA A 1 590 ? -25.466 11.231 17.399 1.00 91.69 590 ALA A N 1
ATOM 4351 C CA . ALA A 1 590 ? -24.718 12.098 16.488 1.00 91.69 590 ALA A CA 1
ATOM 4352 C C . ALA A 1 590 ? -24.733 11.592 15.029 1.00 91.69 590 ALA A C 1
ATOM 4354 O O . ALA A 1 590 ? -24.022 12.126 14.174 1.00 91.69 590 ALA A O 1
ATOM 4355 N N . GLY A 1 591 ? -25.523 10.553 14.739 1.00 91.00 591 GLY A N 1
ATOM 4356 C CA . GLY A 1 591 ? -25.658 9.941 13.421 1.00 91.00 591 GLY A CA 1
ATOM 4357 C C . GLY A 1 591 ? -24.568 8.928 13.071 1.00 91.00 591 GLY A C 1
ATOM 4358 O O . GLY A 1 591 ? -24.435 8.594 11.893 1.00 91.00 591 GLY A O 1
ATOM 4359 N N . GLY A 1 592 ? -23.776 8.438 14.031 1.00 94.31 592 GLY A N 1
ATOM 4360 C CA . GLY A 1 592 ? -22.784 7.387 13.782 1.00 94.31 592 GLY A CA 1
ATOM 4361 C C . GLY A 1 592 ? -23.410 6.159 13.116 1.00 94.31 592 GLY A C 1
ATOM 4362 O O . GLY A 1 592 ? -24.551 5.812 13.404 1.00 94.31 592 GLY A O 1
ATOM 4363 N N . GLY A 1 593 ? -22.703 5.530 12.173 1.00 90.19 593 GLY A N 1
ATOM 4364 C CA . GLY A 1 593 ? -23.196 4.349 11.450 1.00 90.19 593 GLY A CA 1
ATOM 4365 C C . GLY A 1 593 ? -24.287 4.617 10.407 1.00 90.19 593 GLY A C 1
ATOM 4366 O O . GLY A 1 593 ? -24.612 3.716 9.639 1.00 90.19 593 GLY A O 1
ATOM 4367 N N . SER A 1 594 ? -24.832 5.836 10.334 1.00 92.62 594 SER A N 1
ATOM 4368 C CA . SER A 1 594 ? -25.735 6.240 9.252 1.00 92.62 594 SER A CA 1
ATOM 4369 C C . SER A 1 594 ? -24.965 6.567 7.969 1.00 92.62 594 SER A C 1
ATOM 4371 O O . SER A 1 594 ? -23.747 6.770 7.981 1.00 92.62 594 SER A O 1
ATOM 4373 N N . ARG A 1 595 ? -25.670 6.658 6.835 1.00 92.00 595 ARG A N 1
ATOM 4374 C CA . ARG A 1 595 ? -25.059 7.060 5.565 1.00 92.00 595 ARG A CA 1
ATOM 4375 C C . ARG A 1 595 ? -25.983 7.862 4.661 1.00 92.00 595 ARG A C 1
ATOM 4377 O O . ARG A 1 595 ? -27.197 7.683 4.660 1.00 92.00 595 ARG A O 1
ATOM 4384 N N . ALA A 1 596 ? -25.364 8.677 3.816 1.00 86.12 596 ALA A N 1
ATOM 4385 C CA . ALA A 1 596 ? -25.976 9.305 2.651 1.00 86.12 596 ALA A CA 1
ATOM 4386 C C . ALA A 1 596 ? -25.246 8.806 1.396 1.00 86.12 596 ALA A C 1
ATOM 4388 O O . ALA A 1 596 ? -24.139 9.244 1.078 1.00 86.12 596 ALA A O 1
ATOM 4389 N N . GLY A 1 597 ? -25.838 7.832 0.698 1.00 85.81 597 GLY A N 1
ATOM 4390 C CA . GLY A 1 597 ? -25.166 7.146 -0.407 1.00 85.81 597 GLY A CA 1
ATOM 4391 C C . GLY A 1 597 ? -23.922 6.401 0.086 1.00 85.81 597 GLY A C 1
ATOM 4392 O O . GLY A 1 597 ? -24.042 5.482 0.894 1.00 85.81 597 GLY A O 1
ATOM 4393 N N . SER A 1 598 ? -22.742 6.791 -0.404 1.00 89.19 598 SER A N 1
ATOM 4394 C CA . SER A 1 598 ? -21.434 6.275 0.026 1.00 89.19 598 SER A CA 1
ATOM 4395 C C . SER A 1 598 ? -20.753 7.120 1.108 1.00 89.19 598 SER A C 1
ATOM 4397 O O . SER A 1 598 ? -19.694 6.723 1.593 1.00 89.19 598 SER A O 1
ATOM 4399 N N . LEU A 1 599 ? -21.325 8.263 1.508 1.00 92.38 599 LEU A N 1
ATOM 4400 C CA . LEU A 1 599 ? -20.855 9.013 2.672 1.00 92.38 599 LEU A CA 1
ATOM 4401 C C . LEU A 1 599 ? -21.303 8.292 3.941 1.00 92.38 599 LEU A C 1
ATOM 4403 O O . LEU A 1 599 ? -22.471 8.372 4.316 1.00 92.38 599 LEU A O 1
ATOM 4407 N N . PHE A 1 600 ? -20.369 7.587 4.574 1.00 93.06 600 PHE A N 1
ATOM 4408 C CA . PHE A 1 600 ? -20.603 6.818 5.790 1.00 93.06 600 PHE A CA 1
ATOM 4409 C C . PHE A 1 600 ? -20.199 7.635 7.018 1.00 93.06 600 PHE A C 1
ATOM 4411 O O . PHE A 1 600 ? -19.044 8.051 7.137 1.00 93.06 600 PHE A O 1
ATOM 4418 N N . MET A 1 601 ? -21.139 7.876 7.928 1.00 95.75 601 MET A N 1
ATOM 4419 C CA . MET A 1 601 ? -20.872 8.623 9.152 1.00 95.75 601 MET A CA 1
ATOM 4420 C C . MET A 1 601 ? -20.057 7.755 10.112 1.00 95.75 601 MET A C 1
ATOM 4422 O O . MET A 1 601 ? -20.466 6.622 10.383 1.00 95.75 601 MET A O 1
ATOM 4426 N N . PRO A 1 602 ? -18.922 8.248 10.646 1.00 96.69 602 PRO A N 1
ATOM 4427 C CA . PRO A 1 602 ? -18.052 7.407 11.445 1.00 96.69 602 PRO A CA 1
ATOM 4428 C C . PRO A 1 602 ? -18.773 6.809 12.652 1.00 96.69 602 PRO A C 1
ATOM 4430 O O . PRO A 1 602 ? -19.418 7.526 13.418 1.00 96.69 602 PRO A O 1
ATOM 4433 N N . ALA A 1 603 ? -18.662 5.496 12.811 1.00 97.25 603 ALA A N 1
ATOM 4434 C CA . ALA A 1 603 ? -19.297 4.755 13.891 1.00 97.25 603 ALA A CA 1
ATOM 4435 C C . ALA A 1 603 ? -18.277 4.462 14.989 1.00 97.25 603 ALA A C 1
ATOM 4437 O O . ALA A 1 603 ? -17.228 3.888 14.700 1.00 97.25 603 ALA A O 1
ATOM 4438 N N . VAL A 1 604 ? -18.590 4.810 16.236 1.00 98.31 604 VAL A N 1
ATOM 4439 C CA . VAL A 1 604 ? -17.816 4.366 17.401 1.00 98.31 604 VAL A CA 1
ATOM 4440 C C . VAL A 1 604 ? -18.593 3.248 18.078 1.00 98.31 604 VAL A C 1
ATOM 4442 O O . VAL A 1 604 ? -19.739 3.441 18.482 1.00 98.31 604 VAL A O 1
ATOM 4445 N N . ILE A 1 605 ? -17.984 2.067 18.164 1.00 97.56 605 ILE A N 1
ATOM 4446 C CA . ILE A 1 605 ? -18.627 0.875 18.720 1.00 97.56 605 ILE A CA 1
ATOM 4447 C C . ILE A 1 605 ? -17.919 0.497 20.015 1.00 97.56 605 ILE A C 1
ATOM 4449 O O . ILE A 1 605 ? -16.698 0.326 20.017 1.00 97.56 605 ILE A O 1
ATOM 4453 N N . TYR A 1 606 ? -18.681 0.365 21.100 1.00 97.38 606 TYR A N 1
ATOM 4454 C CA . TYR A 1 606 ? -18.139 0.077 22.421 1.00 97.38 606 TYR A CA 1
ATOM 4455 C C . TYR A 1 606 ? -19.165 -0.554 23.389 1.00 97.38 606 TYR A C 1
ATOM 4457 O O . TYR A 1 606 ? -20.330 -0.148 23.395 1.00 97.38 606 TYR A O 1
ATOM 4465 N N . PRO A 1 607 ? -18.743 -1.481 24.268 1.00 95.81 607 PRO A N 1
ATOM 4466 C CA . PRO A 1 607 ? -17.500 -2.244 24.170 1.00 95.81 607 PRO A CA 1
ATOM 4467 C C . PRO A 1 607 ? -17.606 -3.279 23.045 1.00 95.81 607 PRO A C 1
ATOM 4469 O O . PRO A 1 607 ? -18.653 -3.900 22.880 1.00 95.81 607 PRO A O 1
ATOM 4472 N N . VAL A 1 608 ? -16.534 -3.464 22.271 1.00 91.38 608 VAL A N 1
ATOM 4473 C CA . VAL A 1 608 ? -16.413 -4.615 21.366 1.00 91.38 608 VAL A CA 1
ATOM 4474 C C . VAL A 1 608 ? -15.639 -5.748 22.027 1.00 91.38 608 VAL A C 1
ATOM 4476 O O . VAL A 1 608 ? -14.744 -5.507 22.839 1.00 91.38 608 VAL A O 1
ATOM 4479 N N . ASP A 1 609 ? -15.942 -6.978 21.630 1.00 89.69 609 ASP A N 1
ATOM 4480 C CA . ASP A 1 609 ? -15.253 -8.179 22.095 1.00 89.69 609 ASP A CA 1
ATOM 4481 C C . ASP A 1 609 ? -14.925 -9.121 20.917 1.00 89.69 609 ASP A C 1
ATOM 4483 O O . ASP A 1 609 ? -15.417 -8.905 19.801 1.00 89.69 609 ASP A O 1
ATOM 4487 N N . PRO A 1 610 ? -14.093 -10.160 21.126 1.00 87.75 610 PRO A N 1
ATOM 4488 C CA . PRO A 1 610 ? -13.670 -11.066 20.062 1.00 87.75 610 PRO A CA 1
ATOM 4489 C C . PRO A 1 610 ? -14.810 -11.739 19.292 1.00 87.75 610 PRO A C 1
ATOM 4491 O O . PRO A 1 610 ? -14.604 -12.119 18.142 1.00 87.75 610 PRO A O 1
ATOM 4494 N N . THR A 1 611 ? -16.000 -11.891 19.887 1.00 89.44 611 THR A N 1
ATOM 4495 C CA . THR A 1 611 ? -17.150 -12.544 19.244 1.00 89.44 611 THR A CA 1
ATOM 4496 C C . THR A 1 611 ? -17.690 -11.732 18.072 1.00 89.44 611 THR A C 1
ATOM 4498 O O . THR A 1 611 ? -18.334 -12.290 17.180 1.00 89.44 611 THR A O 1
ATOM 4501 N N . MET A 1 612 ? -17.424 -10.427 18.047 1.00 92.19 612 MET A N 1
ATOM 4502 C CA . MET A 1 612 ? -17.923 -9.493 17.049 1.00 92.19 612 MET A CA 1
ATOM 4503 C C . MET A 1 612 ? -17.002 -9.458 15.835 1.00 92.19 612 MET A C 1
ATOM 4505 O O . MET A 1 612 ? -15.785 -9.324 15.950 1.00 92.19 612 MET A O 1
ATOM 4509 N N . ARG A 1 613 ? -17.580 -9.479 14.634 1.00 94.19 613 ARG A N 1
ATOM 4510 C CA . ARG A 1 613 ? -16.829 -9.426 13.372 1.00 94.19 613 ARG A CA 1
ATOM 4511 C C . ARG A 1 613 ? -15.902 -8.216 13.310 1.00 94.19 613 ARG A C 1
ATOM 4513 O O . ARG A 1 613 ? -14.758 -8.338 12.885 1.00 94.19 613 ARG A O 1
ATOM 4520 N N . VAL A 1 614 ? -16.359 -7.061 13.805 1.00 90.00 614 VAL A N 1
ATOM 4521 C CA . VAL A 1 614 ? -15.581 -5.812 13.828 1.00 90.00 614 VAL A CA 1
ATOM 4522 C C . VAL A 1 614 ? -14.284 -5.917 14.647 1.00 90.00 614 VAL A C 1
ATOM 4524 O O . VAL A 1 614 ? -13.365 -5.130 14.422 1.00 90.00 614 VAL A O 1
ATOM 4527 N N . PHE A 1 615 ? -14.156 -6.901 15.541 1.00 88.50 615 PHE A N 1
ATOM 4528 C CA . PHE A 1 615 ? -12.941 -7.150 16.314 1.00 88.50 615 PHE A CA 1
ATOM 4529 C C . PHE A 1 615 ? -11.827 -7.783 15.471 1.00 88.50 615 PHE A C 1
ATOM 4531 O O . PHE A 1 615 ? -10.675 -7.378 15.594 1.00 88.50 615 PHE A O 1
ATOM 4538 N N . GLY A 1 616 ? -12.158 -8.721 14.573 1.00 80.19 616 GLY A N 1
ATOM 4539 C CA . GLY A 1 616 ? -11.183 -9.479 13.771 1.00 80.19 616 GLY A CA 1
ATOM 4540 C C . GLY A 1 616 ? -11.112 -9.089 12.289 1.00 80.19 616 GLY A C 1
ATOM 4541 O O . GLY A 1 616 ? -10.035 -9.093 11.699 1.00 80.19 616 GLY A O 1
ATOM 4542 N N . GLU A 1 617 ? -12.232 -8.698 11.680 1.00 86.19 617 GLU A N 1
ATOM 4543 C CA . GLU A 1 617 ? -12.309 -8.380 10.249 1.00 86.19 617 GLU A CA 1
ATOM 4544 C C . GLU A 1 617 ? -11.832 -6.955 9.955 1.00 86.19 617 GLU A C 1
ATOM 4546 O O . GLU A 1 617 ? -12.206 -6.001 10.641 1.00 86.19 617 GLU A O 1
ATOM 4551 N N . GLU A 1 618 ? -11.016 -6.774 8.916 1.00 85.88 618 GLU A N 1
ATOM 4552 C CA . GLU A 1 618 ? -10.609 -5.444 8.462 1.00 85.88 618 GLU A CA 1
ATOM 4553 C C . GLU A 1 618 ? -11.828 -4.668 7.939 1.00 85.88 618 GLU A C 1
ATOM 4555 O O . GLU A 1 618 ? -12.516 -5.096 7.011 1.00 85.88 618 GLU A O 1
ATOM 4560 N N . GLN A 1 619 ? -12.101 -3.508 8.535 1.00 88.62 619 GLN A N 1
ATOM 4561 C CA . GLN A 1 619 ? -13.221 -2.657 8.132 1.00 88.62 619 GLN A CA 1
ATOM 4562 C C . GLN A 1 619 ? -12.865 -1.877 6.864 1.00 88.62 619 GLN A C 1
ATOM 4564 O O . GLN A 1 619 ? -13.666 -1.785 5.933 1.00 88.62 619 GLN A O 1
ATOM 4569 N N . PHE A 1 620 ? -11.634 -1.348 6.827 1.00 90.56 620 PHE A N 1
ATOM 4570 C CA . PHE A 1 620 ? -11.129 -0.466 5.772 1.00 90.56 620 PHE A CA 1
ATOM 4571 C C . PHE A 1 620 ? -12.124 0.665 5.463 1.00 90.56 620 PHE A C 1
ATOM 4573 O O . PHE A 1 620 ? -12.544 0.868 4.326 1.00 90.56 620 PHE A O 1
ATOM 4580 N N . GLY A 1 621 ? -12.573 1.337 6.521 1.00 92.00 621 GLY A N 1
ATOM 4581 C CA . GLY A 1 621 ? -13.656 2.311 6.505 1.00 92.00 621 GLY A CA 1
ATOM 4582 C C . GLY A 1 621 ? -13.877 2.899 7.904 1.00 92.00 621 GLY A C 1
ATOM 4583 O O . GLY A 1 621 ? -13.233 2.444 8.855 1.00 92.00 621 GLY A O 1
ATOM 4584 N N . PRO A 1 622 ? -14.763 3.901 8.051 1.00 94.88 622 PRO A N 1
ATOM 4585 C CA . PRO A 1 622 ? -14.819 4.748 9.238 1.00 94.88 622 PRO A CA 1
ATOM 4586 C C . PRO A 1 622 ? -15.622 4.096 10.373 1.00 94.88 622 PRO A C 1
ATOM 4588 O O . PRO A 1 622 ? -16.626 4.623 10.844 1.00 94.88 622 PRO A O 1
ATOM 4591 N N . VAL A 1 623 ? -15.181 2.924 10.816 1.00 97.12 623 VAL A N 1
ATOM 4592 C CA . VAL A 1 623 ? -15.722 2.209 11.973 1.00 97.12 623 VAL A CA 1
ATOM 4593 C C . VAL A 1 623 ? -14.601 2.058 12.993 1.00 97.12 623 VAL A C 1
ATOM 4595 O O . VAL A 1 623 ? -13.558 1.481 12.694 1.00 97.12 623 VAL A O 1
ATOM 4598 N N . VAL A 1 624 ? -14.827 2.593 14.189 1.00 97.38 624 VAL A N 1
ATOM 4599 C CA . VAL A 1 624 ? -13.865 2.699 15.286 1.00 97.38 624 VAL A CA 1
ATOM 4600 C C . VAL A 1 624 ? -14.323 1.787 16.427 1.00 97.38 624 VAL A C 1
ATOM 4602 O O . VAL A 1 624 ? -15.113 2.206 17.276 1.00 97.38 624 VAL A O 1
ATOM 4605 N N . PRO A 1 625 ? -13.893 0.516 16.442 1.00 96.19 625 PRO A N 1
ATOM 4606 C CA . PRO A 1 625 ? -14.198 -0.386 17.541 1.00 96.19 625 PRO A CA 1
ATOM 4607 C C . PRO A 1 625 ? -13.253 -0.153 18.725 1.00 96.19 625 PRO A C 1
ATOM 4609 O O . PRO A 1 625 ? -12.030 -0.107 18.558 1.00 96.19 625 PRO A O 1
ATOM 4612 N N . ILE A 1 626 ? -13.827 -0.051 19.923 1.00 97.62 626 ILE A N 1
ATOM 4613 C CA . ILE A 1 626 ? -13.096 0.081 21.185 1.00 97.62 626 ILE A CA 1
ATOM 4614 C C . ILE A 1 626 ? -13.429 -1.122 22.074 1.00 97.62 626 ILE A C 1
ATOM 4616 O O . ILE A 1 626 ? -14.590 -1.380 22.385 1.00 97.62 626 ILE A O 1
ATOM 4620 N N . ALA A 1 627 ? -12.408 -1.871 22.469 1.00 93.62 627 ALA A N 1
ATOM 4621 C CA . ALA A 1 627 ? -12.478 -2.989 23.398 1.00 93.62 627 ALA A CA 1
ATOM 4622 C C . ALA A 1 627 ? -11.934 -2.575 24.770 1.00 93.62 627 ALA A C 1
ATOM 4624 O O . ALA A 1 627 ? -11.027 -1.741 24.864 1.00 93.62 627 ALA A O 1
ATOM 4625 N N . LYS A 1 628 ? -12.448 -3.206 25.828 1.00 92.12 628 LYS A N 1
ATOM 4626 C CA . LYS A 1 628 ? -11.824 -3.160 27.156 1.00 92.12 628 LYS A CA 1
ATOM 4627 C C . LYS A 1 628 ? -10.740 -4.231 27.250 1.00 92.12 628 LYS A C 1
ATOM 4629 O O . LYS A 1 628 ? -10.890 -5.297 26.658 1.00 92.12 628 LYS A O 1
ATOM 4634 N N . PHE A 1 629 ? -9.696 -3.955 28.027 1.00 88.19 629 PHE A N 1
ATOM 4635 C CA . PHE A 1 629 ? -8.841 -5.001 28.578 1.00 88.19 629 PHE A CA 1
ATOM 4636 C C . PHE A 1 629 ? -8.538 -4.772 30.061 1.00 88.19 629 PHE A C 1
ATOM 4638 O O . PHE A 1 629 ? -8.404 -3.632 30.487 1.00 88.19 629 PHE A O 1
ATOM 4645 N N . CYS A 1 630 ? -8.394 -5.824 30.858 1.00 83.00 630 CYS A N 1
ATOM 4646 C CA . CYS A 1 630 ? -7.987 -5.730 32.270 1.00 83.00 630 CYS A CA 1
ATOM 4647 C C . CYS A 1 630 ? -6.523 -6.131 32.498 1.00 83.00 630 CYS A C 1
ATOM 4649 O O . CYS A 1 630 ? -5.963 -5.902 33.568 1.00 83.00 630 CYS A O 1
ATOM 4651 N N . SER A 1 631 ? -5.888 -6.736 31.498 1.00 75.94 631 SER A N 1
ATOM 4652 C CA . SER A 1 631 ? -4.506 -7.199 31.563 1.00 75.94 631 SER A CA 1
ATOM 4653 C C . SER A 1 631 ? -3.841 -7.113 30.189 1.00 75.94 631 SER A C 1
ATOM 4655 O O . SER A 1 631 ? -4.489 -7.268 29.153 1.00 75.94 631 SER A O 1
ATOM 4657 N N . ALA A 1 632 ? -2.515 -6.950 30.157 1.00 71.81 632 ALA A N 1
ATOM 4658 C CA . ALA A 1 632 ? -1.736 -7.052 28.913 1.00 71.81 632 ALA A CA 1
ATOM 4659 C C . ALA A 1 632 ? -1.964 -8.395 28.192 1.00 71.81 632 ALA A C 1
ATOM 4661 O O . ALA A 1 632 ? -1.850 -8.507 26.973 1.00 71.81 632 ALA A O 1
ATOM 4662 N N . SER A 1 633 ? -2.351 -9.403 28.970 1.00 66.38 633 SER A N 1
ATOM 4663 C CA . SER A 1 633 ? -2.692 -10.733 28.516 1.00 66.38 633 SER A CA 1
ATOM 4664 C C . SER A 1 633 ? -3.869 -10.717 27.528 1.00 66.38 633 SER A C 1
ATOM 4666 O O . SER A 1 633 ? -3.785 -11.383 26.509 1.00 66.38 633 SER A O 1
ATOM 4668 N N . GLU A 1 634 ? -4.920 -9.926 27.778 1.00 64.81 634 GLU A N 1
ATOM 4669 C CA . GLU A 1 634 ? -6.085 -9.745 26.888 1.00 64.81 634 GLU A CA 1
ATOM 4670 C C . GLU A 1 634 ? -5.753 -8.949 25.608 1.00 64.81 634 GLU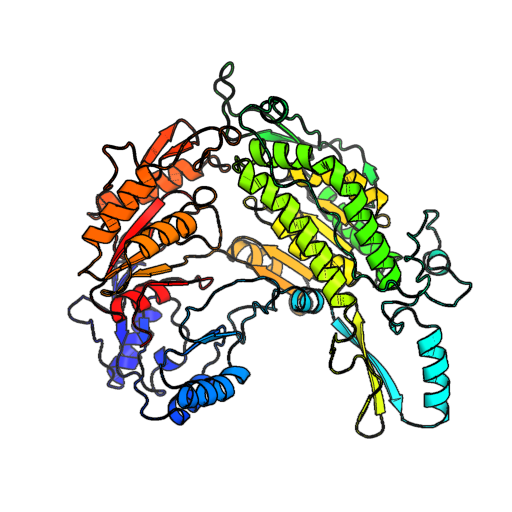 A C 1
ATOM 4672 O O . GLU A 1 634 ? -6.394 -9.137 24.570 1.00 64.81 634 GLU A O 1
ATOM 4677 N N . VAL A 1 635 ? -4.707 -8.122 25.643 1.00 70.56 635 VAL A N 1
ATOM 4678 C CA . VAL A 1 635 ? -4.224 -7.368 24.477 1.00 70.56 635 VAL A CA 1
ATOM 4679 C C . VAL A 1 635 ? -3.433 -8.242 23.520 1.00 70.56 635 VAL A C 1
ATOM 4681 O O . VAL A 1 635 ? -3.741 -8.288 22.330 1.00 70.56 635 VAL A O 1
ATOM 4684 N N . ASP A 1 636 ? -2.431 -8.966 24.019 1.00 69.88 636 ASP A N 1
ATOM 4685 C CA . ASP A 1 636 ? -1.653 -9.882 23.174 1.00 69.88 636 ASP A CA 1
ATOM 4686 C C . ASP A 1 636 ? -2.571 -10.966 22.573 1.00 69.88 636 ASP A C 1
ATOM 4688 O O . ASP A 1 636 ? -2.419 -11.432 21.448 1.00 69.88 636 ASP A O 1
ATOM 4692 N N . ALA A 1 637 ? -3.622 -11.283 23.312 1.00 59.91 637 ALA A N 1
ATOM 4693 C CA . ALA A 1 637 ? -4.721 -12.133 22.939 1.00 59.91 637 ALA A CA 1
ATOM 4694 C C . ALA A 1 637 ? -5.389 -11.620 21.659 1.00 59.91 637 ALA A C 1
ATOM 4696 O O . ALA A 1 637 ? -5.390 -12.292 20.634 1.00 59.91 637 ALA A O 1
ATOM 4697 N N . ALA A 1 638 ? -5.876 -10.384 21.670 1.00 63.97 638 ALA A N 1
ATOM 4698 C CA . ALA A 1 638 ? -6.431 -9.753 20.482 1.00 63.97 638 ALA A CA 1
ATOM 4699 C C . ALA A 1 638 ? -5.433 -9.676 19.312 1.00 63.97 638 ALA A C 1
ATOM 4701 O O . ALA A 1 638 ? -5.822 -9.891 18.164 1.00 63.97 638 ALA A O 1
ATOM 4702 N N . VAL A 1 639 ? -4.154 -9.397 19.597 1.00 69.75 639 VAL A N 1
ATOM 4703 C CA . VAL A 1 639 ? -3.096 -9.285 18.579 1.00 69.75 639 VAL A CA 1
ATOM 4704 C C . VAL A 1 639 ? -2.894 -10.604 17.866 1.00 69.75 639 VAL A C 1
ATOM 4706 O O . VAL A 1 639 ? -2.929 -10.659 16.637 1.00 69.75 639 VAL A O 1
ATOM 4709 N N . ARG A 1 640 ? -2.717 -11.683 18.623 1.00 66.31 640 ARG A N 1
ATOM 4710 C CA . ARG A 1 640 ? -2.431 -12.966 18.010 1.00 66.31 640 ARG A CA 1
ATOM 4711 C C . ARG A 1 640 ? -3.650 -13.493 17.272 1.00 66.31 640 ARG A C 1
ATOM 4713 O O . ARG A 1 640 ? -3.439 -14.177 16.292 1.00 66.31 640 ARG A O 1
ATOM 4720 N N . ALA A 1 641 ? -4.889 -13.098 17.621 1.00 59.47 641 ALA A N 1
ATOM 4721 C CA . ALA A 1 641 ? -6.144 -13.467 16.928 1.00 59.47 641 ALA A CA 1
ATOM 4722 C C . ALA A 1 641 ? -6.105 -13.277 15.413 1.00 59.47 641 ALA A C 1
ATOM 4724 O O . ALA A 1 641 ? -6.846 -13.915 14.665 1.00 59.47 641 ALA A O 1
ATOM 4725 N N . SER A 1 642 ? -5.289 -12.321 14.997 1.00 63.69 642 SER A N 1
ATOM 4726 C CA . SER A 1 642 ? -5.194 -11.826 13.649 1.00 63.69 642 SER A CA 1
ATOM 4727 C C . SER A 1 642 ? -4.107 -12.571 12.874 1.00 63.69 642 SER A C 1
ATOM 4729 O O . SER A 1 642 ? -2.961 -12.652 13.306 1.00 63.69 642 SER A O 1
ATOM 4731 N N . TRP A 1 643 ? -4.442 -13.009 11.654 1.00 60.28 643 TRP A N 1
ATOM 4732 C CA . TRP A 1 643 ? -3.458 -13.432 10.644 1.00 60.28 643 TRP A CA 1
ATOM 4733 C C . TRP A 1 643 ? -2.672 -12.250 10.041 1.00 60.28 643 TRP A C 1
ATOM 4735 O O . TRP A 1 643 ? -1.769 -12.433 9.230 1.00 60.28 643 TRP A O 1
ATOM 4745 N N . ASN A 1 644 ? -3.018 -11.019 10.429 1.00 60.25 644 ASN A N 1
ATOM 4746 C CA . ASN A 1 644 ? -2.391 -9.788 9.963 1.00 60.25 644 ASN A CA 1
ATOM 4747 C C . ASN A 1 644 ? -1.438 -9.221 11.026 1.00 60.25 644 ASN A C 1
ATOM 4749 O O . ASN A 1 644 ? -1.838 -9.093 12.183 1.00 60.25 644 ASN A O 1
ATOM 4753 N N . GLY A 1 645 ? -0.245 -8.771 10.620 1.00 63.81 645 GLY A N 1
ATOM 4754 C CA . GLY A 1 645 ? 0.788 -8.233 11.521 1.00 63.81 645 GLY A CA 1
ATOM 4755 C C . GLY A 1 645 ? 1.541 -7.032 10.941 1.00 63.81 645 GLY A C 1
ATOM 4756 O O . GLY A 1 645 ? 2.738 -7.115 10.691 1.00 63.81 645 GLY A O 1
ATOM 4757 N N . GLN A 1 646 ? 0.848 -5.912 10.689 1.00 61.72 646 GLN A N 1
ATOM 4758 C CA . GLN A 1 646 ? 1.467 -4.748 10.035 1.00 61.72 646 GLN A CA 1
ATOM 4759 C C . GLN A 1 646 ? 1.956 -3.668 11.020 1.00 61.72 646 GLN A C 1
ATOM 4761 O O . GLN A 1 646 ? 3.104 -3.232 10.913 1.00 61.72 646 GLN A O 1
ATOM 4766 N N . GLN A 1 647 ? 1.114 -3.200 11.949 1.00 68.56 647 GLN A N 1
ATOM 4767 C CA . GLN A 1 647 ? 1.454 -2.161 12.932 1.00 68.56 647 GLN A CA 1
ATOM 4768 C C . GLN A 1 647 ? 0.703 -2.334 14.259 1.00 68.56 647 GLN A C 1
ATOM 4770 O O . GLN A 1 647 ? -0.397 -2.886 14.294 1.00 68.56 647 GLN A O 1
ATOM 4775 N N . ALA A 1 648 ? 1.260 -1.766 15.329 1.00 76.69 648 ALA A N 1
ATOM 4776 C CA . ALA A 1 648 ? 0.563 -1.513 16.587 1.00 76.69 648 ALA A CA 1
ATOM 4777 C C . ALA A 1 648 ? 0.820 -0.071 17.064 1.00 76.69 648 ALA A C 1
ATOM 4779 O O . ALA A 1 648 ? 1.726 0.599 16.570 1.00 76.69 648 ALA A O 1
ATOM 4780 N N . ALA A 1 649 ? 0.022 0.401 18.017 1.00 81.12 649 ALA A N 1
ATOM 4781 C CA . ALA A 1 649 ? 0.233 1.615 18.790 1.00 81.12 649 ALA A CA 1
ATOM 4782 C C . ALA A 1 649 ? 0.084 1.317 20.282 1.00 81.12 649 ALA A C 1
ATOM 4784 O O . ALA A 1 649 ? -0.833 0.594 20.648 1.00 81.12 649 ALA A O 1
ATOM 4785 N N . ILE A 1 650 ? 0.965 1.846 21.128 1.00 82.44 650 ILE A N 1
ATOM 4786 C CA . ILE A 1 650 ? 0.910 1.723 22.587 1.00 82.44 650 ILE A CA 1
ATOM 4787 C C . ILE A 1 650 ? 0.994 3.133 23.174 1.00 82.44 650 ILE A C 1
ATOM 4789 O O . ILE A 1 650 ? 1.884 3.908 22.829 1.00 82.44 650 ILE A O 1
ATOM 4793 N N . PHE A 1 651 ? 0.041 3.467 24.037 1.00 84.94 651 PHE A N 1
ATOM 4794 C CA . PHE A 1 651 ? -0.049 4.737 24.744 1.00 84.94 651 PHE A CA 1
ATOM 4795 C C . PHE A 1 651 ? 0.141 4.479 26.234 1.00 84.94 651 PHE A C 1
ATOM 4797 O O . PHE A 1 651 ? -0.653 3.756 26.833 1.00 84.94 651 PHE A O 1
ATOM 4804 N N . THR A 1 652 ? 1.193 5.065 26.799 1.00 84.25 652 THR A N 1
ATOM 4805 C CA . THR A 1 652 ? 1.593 4.960 28.207 1.00 84.25 652 THR A CA 1
ATOM 4806 C C . THR A 1 652 ? 2.614 6.057 28.519 1.00 84.25 652 THR A C 1
ATOM 4808 O O . THR A 1 652 ? 3.203 6.634 27.597 1.00 84.25 652 THR A O 1
ATOM 4811 N N . GLN A 1 653 ? 2.779 6.389 29.793 1.00 77.06 653 GLN A N 1
ATOM 4812 C CA . GLN A 1 653 ? 3.877 7.207 30.307 1.00 77.06 653 GLN A CA 1
ATOM 4813 C C . GLN A 1 653 ? 4.963 6.338 30.965 1.00 77.06 653 GLN A C 1
ATOM 4815 O O . GLN A 1 653 ? 6.072 6.831 31.185 1.00 77.06 653 GLN A O 1
ATOM 4820 N N . ASP A 1 654 ? 4.661 5.068 31.240 1.00 71.94 654 ASP A N 1
ATOM 4821 C CA . ASP A 1 654 ? 5.553 4.069 31.805 1.00 71.94 654 ASP A CA 1
ATOM 4822 C C . ASP A 1 654 ? 6.355 3.356 30.701 1.00 71.94 654 ASP A C 1
ATOM 4824 O O . ASP A 1 654 ? 5.784 2.789 29.769 1.00 71.94 654 ASP A O 1
ATOM 4828 N N . PRO A 1 655 ? 7.697 3.414 30.743 1.00 54.59 655 PRO A N 1
ATOM 4829 C CA . PRO A 1 655 ? 8.535 2.682 29.802 1.00 54.59 655 PRO A CA 1
ATOM 4830 C C . PRO A 1 655 ? 8.584 1.159 30.020 1.00 54.59 655 PRO A C 1
ATOM 4832 O O . PRO A 1 655 ? 9.079 0.481 29.118 1.00 54.59 655 PRO A O 1
ATOM 4835 N N . GLU A 1 656 ? 8.196 0.647 31.198 1.00 50.34 656 GLU A N 1
ATOM 4836 C CA . GLU A 1 656 ? 8.090 -0.798 31.506 1.00 50.34 656 GLU A CA 1
ATOM 4837 C C . GLU A 1 656 ? 6.772 -1.393 30.995 1.00 50.34 656 GLU A C 1
ATOM 4839 O O . GLU A 1 656 ? 6.830 -2.516 30.436 1.00 50.34 656 GLU A O 1
#

Sequence (656 aa):
DYLEGLIADALSKGANLVNADAGGGSRAGSLFMPAVIYPVDPTMRVFGEEQFGPVVPIAKFCSASEVDAAVRASWNGQQAAIFTRDPGAAASLVDMLSAVVGRINLNAQCSRGPDVFPFSGRRSSAMGTMSVTEALRAFSVETIAAFPDNDVNRKLAEGVEAKARFLQPIDRAPASSDGVKDLAPGFTGDVPKPRALESQTTGAFKCPALLPASVSASDVAYKAKPSIDGCFKFVAGERMEFKGDTTEVTSPIVDLETGKRAVIGRVAAFSEADSVQAVEAAARAWDKGQGLWPQMSLAERIAAMERFVELLRPSRESIVNALMWEICKNSSDAAAEFDRTMTFVGAVIGSLTASDSVEPFGKWTTVSGVRGRVRRGPVGVTMMLAPFNYPLNEMYAMMMPALLMGNVIVLKLPAVGGLAHLLTIDAIQGAFPPGTVNFVTGAGRRTMGPIMSTGLVDCLGFIGGAKATDALIKQHPQPHRLKVFSQLEGKNIAVVLPDADLEVAAKQILLGSLTYNGQRCTACKLIMAHASVADALTEKVTAAVNALKKGLPWEGANITPLPEPSKPDYLEGLIADALSKGANLVNADAGGGSRAGSLFMPAVIYPVDPTMRVFGEEQFGPVVPIAKFCSASEVDAAVRASWNGQQAAIFTQDPE